Protein AF-0000000072901654 (afdb_homodimer)

Nearest PDB structures (foldseek):
  1efa-assembly2_C  TM=8.747E-01  e=2.377E-20  Escherichia coli
  4rzt-assembly1_A  TM=9.187E-01  e=3.382E-19  Escherichia coli DH1
  1jye-assembly1_A-2  TM=9.133E-01  e=6.382E-18  Escherichia coli
  4o5a-assembly1_A-2  TM=8.718E-01  e=5.700E-18  Bifidobacterium animalis subsp. lactis DSM 10140
  3jy6-assembly2_D  TM=8.641E-01  e=3.375E-15  Levilactobacillus brevis ATCC 367

Foldseek 3Di:
DAALCNLCVQLVHDSVQSLCLVVVHDDDPSSNVSSVVCCVVVVPDHVNLPPPVVQDADLEEEEEEQDPPDLLVVLLQLLQQVQSVVVVHHYHYDYQVQDPVSQLVVLVVVLVVRHQEYEYEHQDDDPSNVVSCVSSVHAYEYECDADPVHQYEHAQLLCQLQVVLLVCVQLPFAFEEEEFEDCSRVSQRPNNVNSVCVNCVVDRHHYDYHYFHLALCRLLVVLLVVVVVPQGLEYEYSAVSSQNSNVVNCVVVVNDFNRRYFYAHEDPGPVLCVDVQRHWYKHDNSSVSSNVNSVVSVCVSVVHDDDSYHYDYIGTDDTRRHHRD/DAALCNLCVQLVHDSVQSLCLVVVHDDDPSSNVSSVVCCVVVVPDHCNLPPCVVQDADLEEEEEEQDPPDLLVVLLQLLQQVQSVVVPHHYHYDYQVQDPVSQLVVLVVVLVVRHQEYEYEHQDDDPSNVVSCVSSVHAYEYECDADPVHQYEHAQLLCQLQVVLLVCVQLPFAFEEEEFEDCSRVSQRPNNPNSVCVNCVVDRHHYDYHYFDLALCRLLVVLLVVVVVPQGLEYEYSAVSSQNSNVVNCVVVVNDFNRRYFYAHEDPGPVLCVDVQRHWYKHDNSSVSSNVNSVQSVCVSVVHDDDSYHYDYIGTDDTRRHHRD

Structure (mmCIF, N/CA/C/O backbone):
data_AF-0000000072901654-model_v1
#
loop_
_entity.id
_entity.type
_entity.pdbx_description
1 polymer 'LacI family transcriptional regulator'
#
loop_
_atom_site.group_PDB
_atom_site.id
_atom_site.type_symbol
_atom_site.label_atom_id
_atom_site.label_alt_id
_atom_site.label_comp_id
_atom_site.label_asym_id
_atom_site.label_entity_id
_atom_site.label_seq_id
_atom_site.pdbx_PDB_ins_code
_atom_site.Cartn_x
_atom_site.Cartn_y
_atom_site.Cartn_z
_atom_site.occupancy
_atom_site.B_iso_or_equiv
_atom_site.auth_seq_id
_atom_site.auth_comp_id
_atom_site.auth_asym_id
_atom_site.auth_atom_id
_atom_site.pdbx_PDB_model_num
ATOM 1 N N . MET A 1 1 ? -23.594 26.906 22.438 1 45.88 1 MET A N 1
ATOM 2 C CA . MET A 1 1 ? -22.172 26.562 22.5 1 45.88 1 MET A CA 1
ATOM 3 C C . MET A 1 1 ? -21.375 27.719 23.094 1 45.88 1 MET A C 1
ATOM 5 O O . MET A 1 1 ? -21.578 28.875 22.734 1 45.88 1 MET A O 1
ATOM 9 N N . LYS A 1 2 ? -20.641 27.578 24.062 1 67.19 2 LYS A N 1
ATOM 10 C CA . LYS A 1 2 ? -20 28.672 24.797 1 67.19 2 LYS A CA 1
ATOM 11 C C . LYS A 1 2 ? -18.859 29.281 23.969 1 67.19 2 LYS A C 1
ATOM 13 O O . LYS A 1 2 ? -18.141 28.562 23.281 1 67.19 2 LYS A O 1
ATOM 18 N N . THR A 1 3 ? -18.938 30.5 23.828 1 69.5 3 THR A N 1
ATOM 19 C CA . THR A 1 3 ? -17.953 31.281 23.094 1 69.5 3 THR A CA 1
ATOM 20 C C . THR A 1 3 ? -16.812 31.719 24 1 69.5 3 THR A C 1
ATOM 22 O O . THR A 1 3 ? -16.844 31.484 25.203 1 69.5 3 THR A O 1
ATOM 25 N N . ILE A 1 4 ? -15.797 32.188 23.312 1 76.5 4 ILE A N 1
ATOM 26 C CA . ILE A 1 4 ? -14.68 32.781 24.047 1 76.5 4 ILE A CA 1
ATOM 27 C C . ILE A 1 4 ? -15.203 33.844 25.016 1 76.5 4 ILE A C 1
ATOM 29 O O . ILE A 1 4 ? -14.703 33.969 26.125 1 76.5 4 ILE A O 1
ATOM 33 N N . ALA A 1 5 ? -16.234 34.5 24.594 1 79.69 5 ALA A N 1
ATOM 34 C CA . ALA A 1 5 ? -16.828 35.562 25.406 1 79.69 5 ALA A CA 1
ATOM 35 C C . ALA A 1 5 ? -17.484 34.969 26.672 1 79.69 5 ALA A C 1
ATOM 37 O O . ALA A 1 5 ? -17.375 35.562 27.75 1 79.69 5 ALA A O 1
ATOM 38 N N . ASP A 1 6 ? -18.031 33.812 26.516 1 81.31 6 ASP A N 1
ATOM 39 C CA . ASP A 1 6 ? -18.672 33.156 27.641 1 81.31 6 ASP A CA 1
ATOM 40 C C . ASP A 1 6 ? -17.625 32.688 28.672 1 81.31 6 ASP A C 1
ATOM 42 O O . ASP A 1 6 ? -17.828 32.844 29.875 1 81.31 6 ASP A O 1
ATOM 46 N N . ILE A 1 7 ? -16.578 32.156 28.141 1 81.94 7 ILE A N 1
ATOM 47 C CA . ILE A 1 7 ? -15.5 31.672 28.984 1 81.94 7 ILE A CA 1
ATOM 48 C C . ILE A 1 7 ? -14.875 32.844 29.734 1 81.94 7 ILE A C 1
ATOM 50 O O . ILE A 1 7 ? -14.555 32.75 30.922 1 81.94 7 ILE A O 1
ATOM 54 N N . ALA A 1 8 ? -14.719 33.875 29.031 1 86 8 ALA A N 1
ATOM 55 C CA . ALA A 1 8 ? -14.156 35.094 29.625 1 86 8 ALA A CA 1
ATOM 56 C C . ALA A 1 8 ? -15.023 35.594 30.781 1 86 8 ALA A C 1
ATOM 58 O O . ALA A 1 8 ? -14.508 35.938 31.844 1 86 8 ALA A O 1
ATOM 59 N N . LYS A 1 9 ? -16.266 35.562 30.547 1 86.69 9 LYS A N 1
ATOM 60 C CA . LYS A 1 9 ? -17.219 36 31.578 1 86.69 9 LYS A CA 1
ATOM 61 C C . LYS A 1 9 ? -17.141 35.094 32.812 1 86.69 9 LYS A C 1
ATOM 63 O O . LYS A 1 9 ? -17.125 35.562 33.938 1 86.69 9 LYS A O 1
ATOM 68 N N . LEU A 1 10 ? -17.109 33.844 32.5 1 85.56 10 LEU A N 1
ATOM 69 C CA . LEU A 1 10 ? -17.078 32.875 33.594 1 85.56 10 LEU A CA 1
ATOM 70 C C . LEU A 1 10 ? -15.766 32.938 34.344 1 85.56 10 LEU A C 1
ATOM 72 O O . LEU A 1 10 ? -15.742 32.75 35.562 1 85.56 10 LEU A O 1
ATOM 76 N N . ALA A 1 11 ? -14.703 33.219 33.688 1 84.75 11 ALA A N 1
ATOM 77 C CA . ALA A 1 11 ? -13.359 33.25 34.25 1 84.75 11 ALA A CA 1
ATOM 78 C C . ALA A 1 11 ? -13.086 34.625 34.875 1 84.75 11 ALA A C 1
ATOM 80 O O . ALA A 1 11 ? -12.133 34.781 35.656 1 84.75 11 ALA A O 1
ATOM 81 N N . GLY A 1 12 ? -13.992 35.625 34.594 1 88.69 12 GLY A N 1
ATOM 82 C CA . GLY A 1 12 ? -13.82 36.969 35.094 1 88.69 12 GLY A CA 1
ATOM 83 C C . GLY A 1 12 ? -12.648 37.719 34.469 1 88.69 12 GLY A C 1
ATOM 84 O O . GLY A 1 12 ? -11.961 38.469 35.156 1 88.69 12 GLY A O 1
ATOM 85 N N . VAL A 1 13 ? -12.328 37.281 33.281 1 86.06 13 VAL A N 1
ATOM 86 C CA . VAL A 1 13 ? -11.227 37.906 32.594 1 86.06 13 VAL A CA 1
ATOM 87 C C . VAL A 1 13 ? -11.719 38.469 31.266 1 86.06 13 VAL A C 1
ATOM 89 O O . VAL A 1 13 ? -12.859 38.219 30.859 1 86.06 13 VAL A O 1
ATOM 92 N N . ALA A 1 14 ? -10.906 39.312 30.594 1 83.44 14 ALA A N 1
ATOM 93 C CA . ALA A 1 14 ? -11.258 39.844 29.281 1 83.44 14 ALA A CA 1
ATOM 94 C C . ALA A 1 14 ? -11.234 38.75 28.234 1 83.44 14 ALA A C 1
ATOM 96 O O . ALA A 1 14 ? -10.516 37.75 28.359 1 83.44 14 ALA A O 1
ATOM 97 N N . LYS A 1 15 ? -11.953 38.906 27.141 1 80.75 15 LYS A N 1
ATOM 98 C CA . LYS A 1 15 ? -11.977 37.969 26 1 80.75 15 LYS A CA 1
ATOM 99 C C . LYS A 1 15 ? -10.57 37.75 25.453 1 80.75 15 LYS A C 1
ATOM 101 O O . LYS A 1 15 ? -10.211 36.656 25.078 1 80.75 15 LYS A O 1
ATOM 106 N N . SER A 1 16 ? -9.82 38.875 25.594 1 79.19 16 SER A N 1
ATOM 107 C CA . SER A 1 16 ? -8.461 38.844 25.062 1 79.19 16 SER A CA 1
ATOM 108 C C . SER A 1 16 ? -7.559 37.938 25.891 1 79.19 16 SER A C 1
ATOM 110 O O . SER A 1 16 ? -6.617 37.344 25.359 1 79.19 16 SER A O 1
ATOM 112 N N . THR A 1 17 ? -7.879 37.844 27.109 1 80.94 17 THR A N 1
ATOM 113 C CA . THR A 1 17 ? -7.09 37 28 1 80.94 17 THR A CA 1
ATOM 114 C C . THR A 1 17 ? -7.355 35.531 27.734 1 80.94 17 THR A C 1
ATOM 116 O O . THR A 1 17 ? -6.422 34.719 27.703 1 80.94 17 THR A O 1
ATOM 119 N N . VAL A 1 18 ? -8.664 35.219 27.438 1 78.75 18 VAL A N 1
ATOM 120 C CA . VAL A 1 18 ? -9.016 33.812 27.109 1 78.75 18 VAL A CA 1
ATOM 121 C C . VAL A 1 18 ? -8.422 33.438 25.75 1 78.75 18 VAL A C 1
ATOM 123 O O . VAL A 1 18 ? -7.883 32.344 25.594 1 78.75 18 VAL A O 1
ATOM 126 N N . SER A 1 19 ? -8.438 34.438 24.906 1 72.5 19 SER A N 1
ATOM 127 C CA . SER A 1 19 ? -7.855 34.219 23.578 1 72.5 19 SER A CA 1
ATOM 128 C C . SER A 1 19 ? -6.352 34 23.672 1 72.5 19 SER A C 1
ATOM 130 O O . SER A 1 19 ? -5.816 33.094 23.016 1 72.5 19 SER A O 1
ATOM 132 N N . ARG A 1 20 ? -5.77 34.75 24.516 1 72.69 20 ARG A N 1
ATOM 133 C CA . ARG A 1 20 ? -4.332 34.594 24.734 1 72.69 20 ARG A CA 1
ATOM 134 C C . ARG A 1 20 ? -3.992 33.25 25.328 1 72.69 20 ARG A C 1
ATOM 136 O O . ARG A 1 20 ? -3.037 32.594 24.906 1 72.69 20 ARG A O 1
ATOM 143 N N . TYR A 1 21 ? -4.805 32.844 26.219 1 74.25 21 TYR A N 1
ATOM 144 C CA . TYR A 1 21 ? -4.621 31.531 26.844 1 74.25 21 TYR A CA 1
ATOM 145 C C . TYR A 1 21 ? -4.789 30.422 25.812 1 74.25 21 TYR A C 1
ATOM 147 O O . TYR A 1 21 ? -3.941 29.531 25.719 1 74.25 21 TYR A O 1
ATOM 155 N N . LEU A 1 22 ? -5.836 30.547 25.047 1 70.81 22 LEU A N 1
ATOM 156 C CA . LEU A 1 22 ? -6.199 29.484 24.109 1 70.81 22 LEU A CA 1
ATOM 157 C C . LEU A 1 22 ? -5.184 29.391 22.984 1 70.81 22 LEU A C 1
ATOM 159 O O . LEU A 1 22 ? -4.977 28.312 22.422 1 70.81 22 LEU A O 1
ATOM 163 N N . ASN A 1 23 ? -4.504 30.547 22.797 1 60.97 23 ASN A N 1
ATOM 164 C CA . ASN A 1 23 ? -3.541 30.609 21.703 1 60.97 23 ASN A CA 1
ATOM 165 C C . ASN A 1 23 ? -2.109 30.453 22.219 1 60.97 23 ASN A C 1
ATOM 167 O O . ASN A 1 23 ? -1.158 30.797 21.5 1 60.97 23 ASN A O 1
ATOM 171 N N . GLY A 1 24 ? -2.1 30.062 23.375 1 62.53 24 GLY A N 1
ATOM 172 C CA . GLY A 1 24 ? -0.814 29.734 23.969 1 62.53 24 GLY A CA 1
ATOM 173 C C . GLY A 1 24 ? -0.042 30.953 24.422 1 62.53 24 GLY A C 1
ATOM 174 O O . GLY A 1 24 ? 1.181 30.906 24.578 1 62.53 24 GLY A O 1
ATOM 175 N N . GLY A 1 25 ? -0.743 32.031 24.5 1 63.62 25 GLY A N 1
ATOM 176 C CA . GLY A 1 25 ? -0.107 33.25 24.984 1 63.62 25 GLY A CA 1
ATOM 177 C C . GLY A 1 25 ? 0.082 33.25 26.484 1 63.62 25 GLY A C 1
ATOM 178 O O . GLY A 1 25 ? -0.316 32.312 27.188 1 63.62 25 GLY A O 1
ATOM 179 N N . SER A 1 26 ? 0.815 34.219 27 1 72.12 26 SER A N 1
ATOM 180 C CA . SER A 1 26 ? 1.144 34.344 28.422 1 72.12 26 SER A CA 1
ATOM 181 C C . SER A 1 26 ? -0.058 34.812 29.219 1 72.12 26 SER A C 1
ATOM 183 O O . SER A 1 26 ? -0.661 35.844 28.906 1 72.12 26 SER A O 1
ATOM 185 N N . VAL A 1 27 ? -0.49 34.031 30.172 1 79.5 27 VAL A N 1
ATOM 186 C CA . VAL A 1 27 ? -1.482 34.406 31.172 1 79.5 27 VAL A CA 1
ATOM 187 C C . VAL A 1 27 ? -0.992 33.969 32.562 1 79.5 27 VAL A C 1
ATOM 189 O O . VAL A 1 27 ? -0.147 33.094 32.688 1 79.5 27 VAL A O 1
ATOM 192 N N . SER A 1 28 ? -1.331 34.75 33.625 1 79.81 28 SER A N 1
ATOM 193 C CA . SER A 1 28 ? -0.908 34.406 34.969 1 79.81 28 SER A CA 1
ATOM 194 C C . SER A 1 28 ? -1.317 32.969 35.344 1 79.81 28 SER A C 1
ATOM 196 O O . SER A 1 28 ? -2.285 32.438 34.781 1 79.81 28 SER A O 1
ATOM 198 N N . LEU A 1 29 ? -0.604 32.344 36.156 1 80.44 29 LEU A N 1
ATOM 199 C CA . LEU A 1 29 ? -0.856 30.969 36.562 1 80.44 29 LEU A CA 1
ATOM 200 C C . LEU A 1 29 ? -2.266 30.828 37.125 1 80.44 29 LEU A C 1
ATOM 202 O O . LEU A 1 29 ? -2.938 29.828 36.906 1 80.44 29 LEU A O 1
ATOM 206 N N . GLN A 1 30 ? -2.727 31.75 37.906 1 82.25 30 GLN A N 1
ATOM 207 C CA . GLN A 1 30 ? -4.055 31.75 38.5 1 82.25 30 GLN A CA 1
ATOM 208 C C . GLN A 1 30 ? -5.145 31.797 37.438 1 82.25 30 GLN A C 1
ATOM 210 O O . GLN A 1 30 ? -6.121 31.047 37.5 1 82.25 30 GLN A O 1
ATOM 215 N N . THR A 1 31 ? -4.91 32.594 36.406 1 83 31 THR A N 1
ATOM 216 C CA . THR A 1 31 ? -5.875 32.75 35.344 1 83 31 THR A CA 1
ATOM 217 C C . THR A 1 31 ? -5.906 31.5 34.438 1 83 31 THR A C 1
ATOM 219 O O . THR A 1 31 ? -6.977 31.047 34.031 1 83 31 THR A O 1
ATOM 222 N N . LYS A 1 32 ? -4.809 30.922 34.219 1 81.94 32 LYS A N 1
ATOM 223 C CA . LYS A 1 32 ? -4.684 29.688 33.438 1 81.94 32 LYS A CA 1
ATOM 224 C C . LYS A 1 32 ? -5.484 28.547 34.031 1 81.94 32 LYS A C 1
ATOM 226 O O . LYS A 1 32 ? -6.266 27.891 33.375 1 81.94 32 LYS A O 1
ATOM 231 N N . LYS A 1 33 ? -5.273 28.391 35.281 1 82 33 LYS A N 1
ATOM 232 C CA . LYS A 1 33 ? -5.969 27.328 36 1 82 33 LYS A CA 1
ATOM 233 C C . LYS A 1 33 ? -7.48 27.531 35.938 1 82 33 LYS A C 1
ATOM 235 O O . LYS A 1 33 ? -8.234 26.562 35.781 1 82 33 LYS A O 1
ATOM 240 N N . LYS A 1 34 ? -7.887 28.734 36.125 1 82.75 34 LYS A N 1
ATOM 241 C CA . LYS A 1 34 ? -9.305 29.062 36.125 1 82.75 34 LYS A CA 1
ATOM 242 C C . LYS A 1 34 ? -9.93 28.781 34.75 1 82.75 34 LYS A C 1
ATOM 244 O O . LYS A 1 34 ? -11.008 28.203 34.656 1 82.75 34 LYS A O 1
ATOM 249 N N . ILE A 1 35 ? -9.195 29.172 33.688 1 81.62 35 ILE A N 1
ATOM 250 C CA . ILE A 1 35 ? -9.695 28.953 32.312 1 81.62 35 ILE A CA 1
ATOM 251 C C . ILE A 1 35 ? -9.727 27.453 32.031 1 81.62 35 ILE A C 1
ATOM 253 O O . ILE A 1 35 ? -10.711 26.953 31.469 1 81.62 35 ILE A O 1
ATOM 257 N N . GLU A 1 36 ? -8.742 26.766 32.438 1 79 36 GLU A N 1
ATOM 258 C CA . GLU A 1 36 ? -8.672 25.328 32.219 1 79 36 GLU A CA 1
ATOM 259 C C . GLU A 1 36 ? -9.828 24.609 32.906 1 79 36 GLU A C 1
ATOM 261 O O . GLU A 1 36 ? -10.438 23.703 32.344 1 79 36 GLU A O 1
ATOM 266 N N . GLN A 1 37 ? -10.062 24.953 34.125 1 80.19 37 GLN A N 1
ATOM 267 C CA . GLN A 1 37 ? -11.156 24.375 34.875 1 80.19 37 GLN A CA 1
ATOM 268 C C . GLN A 1 37 ? -12.5 24.625 34.219 1 80.19 37 GLN A C 1
ATOM 270 O O . GLN A 1 37 ? -13.328 23.719 34.125 1 80.19 37 GLN A O 1
ATOM 275 N N . ILE A 1 38 ? -12.695 25.812 33.688 1 79.94 38 ILE A N 1
ATOM 276 C CA . ILE A 1 38 ? -13.953 26.172 33.062 1 79.94 38 ILE A CA 1
ATOM 277 C C . ILE A 1 38 ? -14.094 25.438 31.734 1 79.94 38 ILE A C 1
ATOM 279 O O . ILE A 1 38 ? -15.172 24.938 31.406 1 79.94 38 ILE A O 1
ATOM 283 N N . ILE A 1 39 ? -12.969 25.328 31.062 1 75 39 ILE A N 1
ATOM 284 C CA . ILE A 1 39 ? -12.969 24.625 29.781 1 75 39 ILE A CA 1
ATOM 285 C C . ILE A 1 39 ? -13.328 23.156 30 1 75 39 ILE A C 1
ATOM 287 O O . ILE A 1 39 ? -14.148 22.594 29.266 1 75 39 ILE A O 1
ATOM 291 N N . GLN A 1 40 ? -12.844 22.625 30.984 1 71.06 40 GLN A N 1
ATOM 292 C CA . GLN A 1 40 ? -13.117 21.234 31.344 1 71.06 40 GLN A CA 1
ATOM 293 C C . GLN A 1 40 ? -14.562 21.062 31.812 1 71.06 40 GLN A C 1
ATOM 295 O O . GLN A 1 40 ? -15.242 20.109 31.406 1 71.06 40 GLN A O 1
ATOM 300 N N . GLU A 1 41 ? -14.969 21.938 32.688 1 73.38 41 GLU A N 1
ATOM 301 C CA . GLU A 1 41 ? -16.297 21.859 33.312 1 73.38 41 GLU A CA 1
ATOM 302 C C . GLU A 1 41 ? -17.391 22.109 32.281 1 73.38 41 GLU A C 1
ATOM 304 O O . GLU A 1 41 ? -18.469 21.5 32.344 1 73.38 41 GLU A O 1
ATOM 309 N N . GLN A 1 42 ? -16.984 23.016 31.375 1 68.06 42 GLN A N 1
ATOM 310 C CA . GLN A 1 42 ? -18 23.406 30.391 1 68.06 42 GLN A CA 1
ATOM 311 C C . GLN A 1 42 ? -17.844 22.625 29.094 1 68.06 42 GLN A C 1
ATOM 313 O O . GLN A 1 42 ? -18.609 22.812 28.156 1 68.06 42 GLN A O 1
ATOM 318 N N . ASN A 1 43 ? -16.875 21.75 29.141 1 58.47 43 ASN A N 1
ATOM 319 C CA . ASN A 1 43 ? -16.547 21.016 27.922 1 58.47 43 ASN A CA 1
ATOM 320 C C . ASN A 1 43 ? -16.375 21.953 26.734 1 58.47 43 ASN A C 1
ATOM 322 O O . ASN A 1 43 ? -16.922 21.688 25.656 1 58.47 43 ASN A O 1
ATOM 326 N N . TYR A 1 44 ? -15.891 23.094 27.172 1 55.72 44 TYR A N 1
ATOM 327 C CA . TYR A 1 44 ? -15.656 24.109 26.156 1 55.72 44 TYR A CA 1
ATOM 328 C C . TYR A 1 44 ? -14.477 23.703 25.266 1 55.72 44 TYR A C 1
ATOM 330 O O . TYR A 1 44 ? -13.398 23.391 25.766 1 55.72 44 TYR A O 1
ATOM 338 N N . ILE A 1 45 ? -14.734 23.5 24.188 1 49.34 45 ILE A N 1
ATOM 339 C CA . ILE A 1 45 ? -13.672 23.359 23.188 1 49.34 45 ILE A CA 1
ATOM 340 C C . ILE A 1 45 ? -13.375 24.734 22.562 1 49.34 45 ILE A C 1
ATOM 342 O O . ILE A 1 45 ? -14.25 25.344 21.953 1 49.34 45 ILE A O 1
ATOM 346 N N . PRO A 1 46 ? -12.438 25.453 23.125 1 45.31 46 PRO A N 1
ATOM 347 C CA . PRO A 1 46 ? -12.164 26.766 22.562 1 45.31 46 PRO A CA 1
ATOM 348 C C . PRO A 1 46 ? -12.367 26.812 21.047 1 45.31 46 PRO A C 1
ATOM 350 O O . PRO A 1 46 ? -11.977 25.875 20.344 1 45.31 46 PRO A O 1
ATOM 353 N N . ASN A 1 47 ? -13.508 27.438 20.719 1 38.78 47 ASN A N 1
ATOM 354 C CA . ASN A 1 47 ? -13.641 27.719 19.297 1 38.78 47 ASN A CA 1
ATOM 355 C C . ASN A 1 47 ? -12.469 28.547 18.766 1 38.78 47 ASN A C 1
ATOM 357 O O . ASN A 1 47 ? -12.586 29.766 18.609 1 38.78 47 ASN A O 1
ATOM 361 N N . THR A 1 48 ? -11.5 28.75 19.531 1 36.62 48 THR A N 1
ATOM 362 C CA . THR A 1 48 ? -10.391 29.453 18.906 1 36.62 48 THR A CA 1
ATOM 363 C C . THR A 1 48 ? -10.344 29.156 17.406 1 36.62 48 THR A C 1
ATOM 365 O O . THR A 1 48 ? -9.617 29.812 16.656 1 36.62 48 THR A O 1
ATOM 368 N N . PHE A 1 49 ? -10.984 28.109 17.031 1 34.22 49 PHE A N 1
ATOM 369 C CA . PHE A 1 49 ? -11.086 27.703 15.633 1 34.22 49 PHE A CA 1
ATOM 370 C C . PHE A 1 49 ? -11.992 28.641 14.852 1 34.22 49 PHE A C 1
ATOM 372 O O . PHE A 1 49 ? -11.797 28.844 13.656 1 34.22 49 PHE A O 1
ATOM 379 N N . ALA A 1 50 ? -12.953 29.375 15.422 1 34.97 50 ALA A N 1
ATOM 380 C CA . ALA A 1 50 ? -13.906 30.25 14.734 1 34.97 50 ALA A CA 1
ATOM 381 C C . ALA A 1 50 ? -13.242 31.547 14.289 1 34.97 50 ALA A C 1
ATOM 383 O O . ALA A 1 50 ? -13.539 32.062 13.211 1 34.97 50 ALA A O 1
ATOM 384 N N . GLN A 1 51 ? -12.758 32.344 15.109 1 34.69 51 GLN A N 1
ATOM 385 C CA . GLN A 1 51 ? -12.328 33.688 14.703 1 34.69 51 GLN A CA 1
ATOM 386 C C . GLN A 1 51 ? -11.195 33.594 13.688 1 34.69 51 GLN A C 1
ATOM 388 O O . GLN A 1 51 ? -11.164 34.375 12.734 1 34.69 51 GLN A O 1
ATOM 393 N N . SER A 1 52 ? -10.109 33.062 14.062 1 34.88 52 SER A N 1
ATOM 394 C CA . SER A 1 52 ? -8.969 32.969 13.156 1 34.88 52 SER A CA 1
ATOM 395 C C . SER A 1 52 ? -9.234 31.953 12.039 1 34.88 52 SER A C 1
ATOM 397 O O . SER A 1 52 ? -8.398 31.781 11.148 1 34.88 52 SER A O 1
ATOM 399 N N . LEU A 1 53 ? -10.297 31.281 12.141 1 35.88 53 LEU A N 1
ATOM 400 C CA . LEU A 1 53 ? -10.664 30.281 11.141 1 35.88 53 LEU A CA 1
ATOM 401 C C . LEU A 1 53 ? -11.133 30.953 9.859 1 35.88 53 LEU A C 1
ATOM 403 O O . LEU A 1 53 ? -11.617 30.297 8.938 1 35.88 53 LEU A O 1
ATOM 407 N N . LYS A 1 54 ? -11.609 32.094 10.133 1 40.53 54 LYS A N 1
ATOM 408 C CA . LYS A 1 54 ? -11.781 32.594 8.773 1 40.53 54 LYS A CA 1
ATOM 409 C C . LYS A 1 54 ? -10.594 32.219 7.891 1 40.53 54 LYS A C 1
ATOM 411 O O . LYS A 1 54 ? -9.602 32.938 7.836 1 40.53 54 LYS A O 1
ATOM 416 N N . ALA A 1 55 ? -10.133 31.109 8.07 1 45.09 55 ALA A N 1
ATOM 417 C CA . ALA A 1 55 ? -9.016 30.281 7.633 1 45.09 55 ALA A CA 1
ATOM 418 C C . ALA A 1 55 ? -8.727 30.484 6.152 1 45.09 55 ALA A C 1
ATOM 420 O O . ALA A 1 55 ? -9.602 30.312 5.305 1 45.09 55 ALA A O 1
ATOM 421 N N . LYS A 1 56 ? -7.949 31.359 5.918 1 51.03 56 LYS A N 1
ATOM 422 C CA . LYS A 1 56 ? -7.406 31.438 4.562 1 51.03 56 LYS A CA 1
ATOM 423 C C . LYS A 1 56 ? -7.301 30.047 3.934 1 51.03 56 LYS A C 1
ATOM 425 O O . LYS A 1 56 ? -6.785 29.109 4.555 1 51.03 56 LYS A O 1
ATOM 430 N N . LYS A 1 57 ? -8.188 29.766 3.061 1 66.44 57 LYS A N 1
ATOM 431 C CA . LYS A 1 57 ? -8.18 28.547 2.262 1 66.44 57 LYS A CA 1
ATOM 432 C C . LYS A 1 57 ? -6.758 28.156 1.879 1 66.44 57 LYS A C 1
ATOM 434 O O . LYS A 1 57 ? -6.035 28.938 1.263 1 66.44 57 LYS A O 1
ATOM 439 N N . THR A 1 58 ? -6.289 27.203 2.756 1 83.38 58 THR A N 1
ATOM 440 C CA . THR A 1 58 ? -5 26.641 2.361 1 83.38 58 THR A CA 1
ATOM 441 C C . THR A 1 58 ? -5.152 25.703 1.166 1 83.38 58 THR A C 1
ATOM 443 O O . THR A 1 58 ? -6.273 25.328 0.802 1 83.38 58 THR A O 1
ATOM 446 N N . ASN A 1 59 ? -4.098 25.516 0.549 1 90.25 59 ASN A N 1
ATOM 447 C CA . ASN A 1 59 ? -4.105 24.562 -0.56 1 90.25 59 ASN A CA 1
ATOM 448 C C . ASN A 1 59 ? -3.82 23.141 -0.084 1 90.25 59 ASN A C 1
ATOM 450 O O . ASN A 1 59 ? -3.092 22.391 -0.743 1 90.25 59 ASN A O 1
ATOM 454 N N . MET A 1 60 ? -4.371 22.812 1.129 1 91.25 60 MET A N 1
ATOM 455 C CA . MET A 1 60 ? -4.148 21.5 1.709 1 91.25 60 MET A CA 1
ATOM 456 C C . MET A 1 60 ? -5.453 20.719 1.805 1 91.25 60 MET A C 1
ATOM 458 O O . MET A 1 60 ? -6.477 21.266 2.221 1 91.25 60 MET A O 1
ATOM 462 N N . ILE A 1 61 ? -5.395 19.531 1.368 1 96.69 61 ILE A N 1
ATOM 463 C CA . ILE A 1 61 ? -6.5 18.594 1.514 1 96.69 61 ILE A CA 1
ATOM 464 C C . ILE A 1 61 ? -6.07 17.422 2.393 1 96.69 61 ILE A C 1
ATOM 466 O O . ILE A 1 61 ? -4.977 16.875 2.223 1 96.69 61 ILE A O 1
ATOM 470 N N . GLY A 1 62 ? -6.891 17.078 3.4 1 96.69 62 GLY A N 1
ATOM 471 C CA . GLY A 1 62 ? -6.605 15.945 4.262 1 96.69 62 GLY A CA 1
ATOM 472 C C . GLY A 1 62 ? -7.359 14.695 3.869 1 96.69 62 GLY A C 1
ATOM 473 O O . GLY A 1 62 ? -8.555 14.75 3.57 1 96.69 62 GLY A O 1
ATOM 474 N N . ALA A 1 63 ? -6.633 13.617 3.814 1 98.06 63 ALA A N 1
ATOM 475 C CA . ALA A 1 63 ? -7.262 12.312 3.629 1 98.06 63 ALA A CA 1
ATOM 476 C C . ALA A 1 63 ? -7.141 11.453 4.887 1 98.06 63 ALA A C 1
ATOM 478 O O . ALA A 1 63 ? -6.051 11.312 5.445 1 98.06 63 ALA A O 1
ATOM 479 N N . ILE A 1 64 ? -8.266 10.922 5.363 1 97.38 64 ILE A N 1
ATOM 480 C CA . ILE A 1 64 ? -8.312 9.984 6.48 1 97.38 64 ILE A CA 1
ATOM 481 C C . ILE A 1 64 ? -8.555 8.57 5.957 1 97.38 64 ILE A C 1
ATOM 483 O O . ILE A 1 64 ? -9.594 8.297 5.352 1 97.38 64 ILE A O 1
ATOM 487 N N . VAL A 1 65 ? -7.57 7.734 6.203 1 96.25 65 VAL A N 1
ATOM 488 C CA . VAL A 1 65 ? -7.656 6.41 5.602 1 96.25 65 VAL A CA 1
ATOM 489 C C . VAL A 1 65 ? -7.648 5.344 6.695 1 96.25 65 VAL A C 1
ATOM 491 O O . VAL A 1 65 ? -7.047 5.539 7.754 1 96.25 65 VAL A O 1
ATOM 494 N N . PRO A 1 66 ? -8.32 4.18 6.426 1 91.19 66 PRO A N 1
ATOM 495 C CA . PRO A 1 66 ? -8.43 3.146 7.457 1 91.19 66 PRO A CA 1
ATOM 496 C C . PRO A 1 66 ? -7.168 2.303 7.59 1 91.19 66 PRO A C 1
ATOM 498 O O . PRO A 1 66 ? -6.922 1.715 8.648 1 91.19 66 PRO A O 1
ATOM 501 N N . ARG A 1 67 ? -6.461 2.137 6.449 1 87.81 67 ARG A N 1
ATOM 502 C CA . ARG A 1 67 ? -5.273 1.289 6.434 1 87.81 67 ARG A CA 1
ATOM 503 C C . ARG A 1 67 ? -4.289 1.747 5.359 1 87.81 67 ARG A C 1
ATOM 505 O O . ARG A 1 67 ? -4.695 2.131 4.262 1 87.81 67 ARG A O 1
ATOM 512 N N . LEU A 1 68 ? -3.021 1.655 5.727 1 87.69 68 LEU A N 1
ATOM 513 C CA . LEU A 1 68 ? -1.987 2.062 4.781 1 87.69 68 LEU A CA 1
ATOM 514 C C . LEU A 1 68 ? -1.55 0.888 3.914 1 87.69 68 LEU A C 1
ATOM 516 O O . LEU A 1 68 ? -0.904 1.08 2.883 1 87.69 68 LEU A O 1
ATOM 520 N N . ASP A 1 69 ? -1.912 -0.32 4.273 1 85.12 69 ASP A N 1
ATOM 521 C CA . ASP A 1 69 ? -1.484 -1.507 3.539 1 85.12 69 ASP A CA 1
ATOM 522 C C . ASP A 1 69 ? -2.617 -2.057 2.678 1 85.12 69 ASP A C 1
ATOM 524 O O . ASP A 1 69 ? -2.646 -3.25 2.367 1 85.12 69 ASP A O 1
ATOM 528 N N . SER A 1 70 ? -3.527 -1.247 2.311 1 89.31 70 SER A N 1
ATOM 529 C CA . SER A 1 70 ? -4.656 -1.606 1.459 1 89.31 70 SER A CA 1
ATOM 530 C C . SER A 1 70 ? -4.422 -1.163 0.018 1 89.31 70 SER A C 1
ATOM 532 O O . SER A 1 70 ? -4.07 -0.009 -0.233 1 89.31 70 SER A O 1
ATOM 534 N N . TYR A 1 71 ? -4.555 -2.098 -0.871 1 90.19 71 TYR A N 1
ATOM 535 C CA . TYR A 1 71 ? -4.445 -1.776 -2.289 1 90.19 71 TYR A CA 1
ATOM 536 C C . TYR A 1 71 ? -5.449 -0.699 -2.686 1 90.19 71 TYR A C 1
ATOM 538 O O . TYR A 1 71 ? -5.094 0.264 -3.371 1 90.19 71 TYR A O 1
ATOM 546 N N . ALA A 1 72 ? -6.711 -0.9 -2.305 1 93.5 72 ALA A N 1
ATOM 547 C CA . ALA A 1 72 ? -7.77 0.055 -2.615 1 93.5 72 ALA A CA 1
ATOM 548 C C . ALA A 1 72 ? -7.41 1.453 -2.121 1 93.5 72 ALA A C 1
ATOM 550 O O . ALA A 1 72 ? -7.562 2.436 -2.852 1 93.5 72 ALA A O 1
ATOM 551 N N . THR A 1 73 ? -6.91 1.531 -0.931 1 94.31 73 THR A N 1
ATOM 552 C CA . THR A 1 73 ? -6.543 2.812 -0.338 1 94.31 73 THR A CA 1
ATOM 553 C C . THR A 1 73 ? -5.352 3.426 -1.071 1 94.31 73 THR A C 1
ATOM 555 O O . THR A 1 73 ? -5.371 4.609 -1.417 1 94.31 73 THR A O 1
ATOM 558 N N . SER A 1 74 ? -4.383 2.615 -1.312 1 93.38 74 SER A N 1
ATOM 559 C CA . SER A 1 74 ? -3.174 3.109 -1.967 1 93.38 74 SER A CA 1
ATOM 560 C C . SER A 1 74 ? -3.486 3.666 -3.352 1 93.38 74 SER A C 1
ATOM 562 O O . SER A 1 74 ? -2.992 4.734 -3.723 1 93.38 74 SER A O 1
ATOM 564 N N . GLN A 1 75 ? -4.262 2.967 -4.121 1 94.5 75 GLN A N 1
ATOM 565 C CA . GLN A 1 75 ? -4.629 3.416 -5.461 1 94.5 75 GLN A CA 1
ATOM 566 C C . GLN A 1 75 ? -5.484 4.676 -5.406 1 94.5 75 GLN A C 1
ATOM 568 O O . GLN A 1 75 ? -5.301 5.594 -6.211 1 94.5 75 GLN A O 1
ATOM 573 N N . THR A 1 76 ? -6.402 4.711 -4.465 1 97.25 76 THR A N 1
ATOM 574 C CA . THR A 1 76 ? -7.242 5.891 -4.289 1 97.25 76 THR A CA 1
ATOM 575 C C . THR A 1 76 ? -6.398 7.105 -3.924 1 97.25 76 THR A C 1
ATOM 577 O O . THR A 1 76 ? -6.559 8.18 -4.512 1 97.25 76 THR A O 1
ATOM 580 N N . LEU A 1 77 ? -5.477 6.895 -3.006 1 96.69 77 LEU A N 1
ATOM 581 C CA . LEU A 1 77 ? -4.59 7.977 -2.59 1 96.69 77 LEU A CA 1
ATOM 582 C C . LEU A 1 77 ? -3.717 8.438 -3.752 1 96.69 77 LEU A C 1
ATOM 584 O O . LEU A 1 77 ? -3.453 9.633 -3.895 1 96.69 77 LEU A O 1
ATOM 588 N N . THR A 1 78 ? -3.279 7.5 -4.504 1 94.12 78 THR A N 1
ATOM 589 C CA . THR A 1 78 ? -2.469 7.836 -5.668 1 94.12 78 THR A CA 1
ATOM 590 C C . THR A 1 78 ? -3.252 8.719 -6.637 1 94.12 78 THR A C 1
ATOM 592 O O . THR A 1 78 ? -2.732 9.727 -7.125 1 94.12 78 THR A O 1
ATOM 595 N N . GLY A 1 79 ? -4.441 8.352 -6.906 1 96.75 79 GLY A N 1
ATOM 596 C CA . GLY A 1 79 ? -5.297 9.172 -7.754 1 96.75 79 GLY A CA 1
ATOM 597 C C . GLY A 1 79 ? -5.555 10.547 -7.184 1 96.75 79 GLY A C 1
ATOM 598 O O . GLY A 1 79 ? -5.539 11.539 -7.914 1 96.75 79 GLY A O 1
ATOM 599 N N . MET A 1 80 ? -5.797 10.602 -5.844 1 97.75 80 MET A N 1
ATOM 600 C CA . MET A 1 80 ? -5.996 11.875 -5.16 1 97.75 80 MET A CA 1
ATOM 601 C C . MET A 1 80 ? -4.789 12.789 -5.352 1 97.75 80 MET A C 1
ATOM 603 O O . MET A 1 80 ? -4.941 13.953 -5.73 1 97.75 80 MET A O 1
ATOM 607 N N . ASP A 1 81 ? -3.703 12.211 -5.07 1 95.31 81 ASP A N 1
ATOM 608 C CA . ASP A 1 81 ? -2.467 12.992 -5.113 1 95.31 81 ASP A CA 1
ATOM 609 C C . ASP A 1 81 ? -2.207 13.531 -6.52 1 95.31 81 ASP A C 1
ATOM 611 O O . ASP A 1 81 ? -1.827 14.688 -6.684 1 95.31 81 ASP A O 1
ATOM 615 N N . LYS A 1 82 ? -2.377 12.703 -7.504 1 93.5 82 LYS A N 1
ATOM 616 C CA . LYS A 1 82 ? -2.186 13.109 -8.898 1 93.5 82 LYS A CA 1
ATOM 617 C C . LYS A 1 82 ? -3.066 14.305 -9.25 1 93.5 82 LYS A C 1
ATOM 619 O O . LYS A 1 82 ? -2.58 15.305 -9.781 1 93.5 82 LYS A O 1
ATOM 624 N N . GLU A 1 83 ? -4.301 14.219 -8.922 1 96.69 83 GLU A N 1
ATOM 625 C CA . GLU A 1 83 ? -5.254 15.273 -9.266 1 96.69 83 GLU A CA 1
ATOM 626 C C . GLU A 1 83 ? -4.988 16.531 -8.453 1 96.69 83 GLU A C 1
ATOM 628 O O . GLU A 1 83 ? -5.043 17.641 -8.992 1 96.69 83 GLU A O 1
ATOM 633 N N . LEU A 1 84 ? -4.703 16.406 -7.18 1 95.75 84 LEU A N 1
ATOM 634 C CA . LEU A 1 84 ? -4.461 17.562 -6.312 1 95.75 84 LEU A CA 1
ATOM 635 C C . LEU A 1 84 ? -3.213 18.328 -6.758 1 95.75 84 LEU A C 1
ATOM 637 O O . LEU A 1 84 ? -3.184 19.547 -6.715 1 95.75 84 LEU A O 1
ATOM 641 N N . ARG A 1 85 ? -2.318 17.625 -7.203 1 90 85 ARG A N 1
ATOM 642 C CA . ARG A 1 85 ? -1.089 18.25 -7.68 1 90 85 ARG A CA 1
ATOM 643 C C . ARG A 1 85 ? -1.357 19.141 -8.891 1 90 85 ARG A C 1
ATOM 645 O O . ARG A 1 85 ? -0.848 20.25 -8.977 1 90 85 ARG A O 1
ATOM 652 N N . VAL A 1 86 ? -2.084 18.609 -9.758 1 92.12 86 VAL A N 1
ATOM 653 C CA . VAL A 1 86 ? -2.42 19.359 -10.969 1 92.12 86 VAL A CA 1
ATOM 654 C C . VAL A 1 86 ? -3.137 20.656 -10.609 1 92.12 86 VAL A C 1
ATOM 656 O O . VAL A 1 86 ? -2.967 21.672 -11.281 1 92.12 86 VAL A O 1
ATOM 659 N N . GLN A 1 87 ? -3.812 20.672 -9.5 1 92.56 87 GLN A N 1
ATOM 660 C CA . GLN A 1 87 ? -4.605 21.812 -9.078 1 92.56 87 GLN A CA 1
ATOM 661 C C . GLN A 1 87 ? -3.867 22.641 -8.031 1 92.56 87 GLN A C 1
ATOM 663 O O . GLN A 1 87 ? -4.453 23.531 -7.402 1 92.56 87 GLN A O 1
ATOM 668 N N . ASN A 1 88 ? -2.613 22.266 -7.789 1 90.12 88 ASN A N 1
ATOM 669 C CA . ASN A 1 88 ? -1.725 22.969 -6.879 1 90.12 88 ASN A CA 1
ATOM 670 C C . ASN A 1 88 ? -2.195 22.859 -5.43 1 90.12 88 ASN A C 1
ATOM 672 O O . ASN A 1 88 ? -2.188 23.844 -4.688 1 90.12 88 ASN A O 1
ATOM 676 N N . TYR A 1 89 ? -2.791 21.719 -5.086 1 92 89 TYR A N 1
ATOM 677 C CA . TYR A 1 89 ? -3.098 21.359 -3.705 1 92 89 TYR A CA 1
ATOM 678 C C . TYR A 1 89 ? -2.113 20.312 -3.188 1 92 89 TYR A C 1
ATOM 680 O O . TYR A 1 89 ? -1.539 19.562 -3.967 1 92 89 TYR A O 1
ATOM 688 N N . HIS A 1 90 ? -1.959 20.297 -1.87 1 89.25 90 HIS A N 1
ATOM 689 C CA . HIS A 1 90 ? -1.14 19.281 -1.197 1 89.25 90 HIS A CA 1
ATOM 690 C C . HIS A 1 90 ? -2.004 18.297 -0.427 1 89.25 90 HIS A C 1
ATOM 692 O O . HIS A 1 90 ? -2.982 18.688 0.216 1 89.25 90 HIS A O 1
ATOM 698 N N . LEU A 1 91 ? -1.59 17.109 -0.531 1 94.88 91 LEU A N 1
ATOM 699 C CA . LEU A 1 91 ? -2.326 16.047 0.163 1 94.88 91 LEU A CA 1
ATOM 700 C C . LEU A 1 91 ? -1.635 15.672 1.469 1 94.88 91 LEU A C 1
ATOM 702 O O . LEU A 1 91 ? -0.443 15.359 1.477 1 94.88 91 LEU A O 1
ATOM 706 N N . LEU A 1 92 ? -2.4 15.734 2.555 1 93.06 92 LEU A N 1
ATOM 707 C CA . LEU A 1 92 ? -1.981 15.211 3.85 1 93.06 92 LEU A CA 1
ATOM 708 C C . LEU A 1 92 ? -2.773 13.961 4.211 1 93.06 92 LEU A C 1
ATOM 710 O O . LEU A 1 92 ? -3.992 13.914 4.023 1 93.06 92 LEU A O 1
ATOM 714 N N . ILE A 1 93 ? -2.025 12.969 4.695 1 95.88 93 ILE A N 1
ATOM 715 C CA . ILE A 1 93 ? -2.686 11.695 4.945 1 95.88 93 ILE A CA 1
ATOM 716 C C . ILE A 1 93 ? -2.584 11.336 6.426 1 95.88 93 ILE A C 1
ATOM 718 O O . ILE A 1 93 ? -1.526 11.508 7.039 1 95.88 93 ILE A O 1
ATOM 722 N N . SER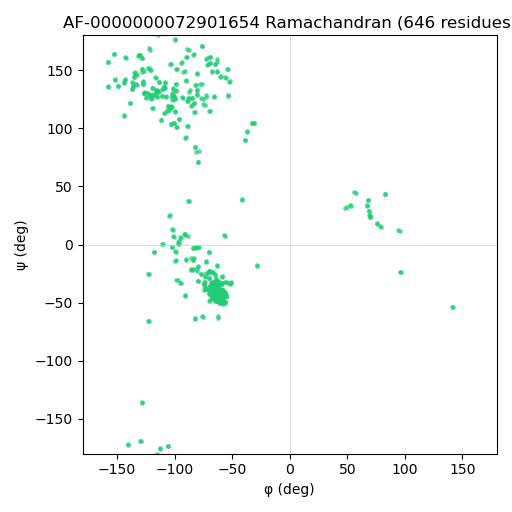 A 1 94 ? -3.699 10.898 6.992 1 93.44 94 SER A N 1
ATOM 723 C CA . SER A 1 94 ? -3.756 10.344 8.344 1 93.44 94 SER A CA 1
ATOM 724 C C . SER A 1 94 ? -4.328 8.93 8.336 1 93.44 94 SER A C 1
ATOM 726 O O . SER A 1 94 ? -5.375 8.68 7.734 1 93.44 94 SER A O 1
ATOM 728 N N . ASN A 1 95 ? -3.641 8.055 8.969 1 93.19 95 ASN A N 1
ATOM 729 C CA . ASN A 1 95 ? -4.078 6.664 9.086 1 93.19 95 ASN A CA 1
ATOM 730 C C . ASN A 1 95 ? -4.758 6.402 10.422 1 93.19 95 ASN A C 1
ATOM 732 O O . ASN A 1 95 ? -4.25 6.805 11.469 1 93.19 95 ASN A O 1
ATOM 736 N N . THR A 1 96 ? -5.867 5.625 10.375 1 90.75 96 THR A N 1
ATOM 737 C CA . THR A 1 96 ? -6.637 5.5 11.602 1 90.75 96 THR A CA 1
ATOM 738 C C . THR A 1 96 ? -6.676 4.047 12.07 1 90.75 96 THR A C 1
ATOM 740 O O . THR A 1 96 ? -7.164 3.758 13.164 1 90.75 96 THR A O 1
ATOM 743 N N . ASN A 1 97 ? -6.133 3.139 11.234 1 83 97 ASN A N 1
ATOM 744 C CA . ASN A 1 97 ? -6.117 1.714 11.547 1 83 97 ASN A CA 1
ATOM 745 C C . ASN A 1 97 ? -7.508 1.198 11.898 1 83 97 ASN A C 1
ATOM 747 O O . ASN A 1 97 ? -7.676 0.469 12.875 1 83 97 ASN A O 1
ATOM 751 N N . GLN A 1 98 ? -8.484 1.771 11.258 1 80.94 98 GLN A N 1
ATOM 752 C CA . GLN A 1 98 ? -9.875 1.334 11.336 1 80.94 98 GLN A CA 1
ATOM 753 C C . GLN A 1 98 ? -10.461 1.622 12.719 1 80.94 98 GLN A C 1
ATOM 755 O O . GLN A 1 98 ? -11.398 0.951 13.148 1 80.94 98 GLN A O 1
ATOM 760 N N . GLU A 1 99 ? -9.883 2.578 13.398 1 87 99 GLU A N 1
ATOM 761 C CA . GLU A 1 99 ? -10.414 2.98 14.703 1 87 99 GLU A CA 1
ATOM 762 C C . GLU A 1 99 ? -11.227 4.262 14.594 1 87 99 GLU A C 1
ATOM 764 O O . GLU A 1 99 ? -10.695 5.316 14.242 1 87 99 GLU A O 1
ATOM 769 N N . GLN A 1 100 ? -12.414 4.172 15.031 1 89.94 100 GLN A N 1
ATOM 770 C CA . GLN A 1 100 ? -13.352 5.285 14.906 1 89.94 100 GLN A CA 1
ATOM 771 C C . GLN A 1 100 ? -12.852 6.508 15.672 1 89.94 100 GLN A C 1
ATOM 773 O O . GLN A 1 100 ? -12.938 7.633 15.172 1 89.94 100 GLN A O 1
ATOM 778 N N . GLN A 1 101 ? -12.398 6.254 16.859 1 90.62 101 GLN A N 1
ATOM 779 C CA . GLN A 1 101 ? -11.922 7.367 17.672 1 90.62 101 GLN A CA 1
ATOM 780 C C . GLN A 1 101 ? -10.781 8.109 16.969 1 90.62 101 GLN A C 1
ATOM 782 O O . GLN A 1 101 ? -10.695 9.336 17.047 1 90.62 101 GLN A O 1
ATOM 787 N N . ARG A 1 102 ? -10.023 7.418 16.266 1 90.12 102 ARG A N 1
ATOM 788 C CA . ARG A 1 102 ? -8.906 8.031 15.555 1 90.12 102 ARG A CA 1
ATOM 789 C C . ARG A 1 102 ? -9.398 8.82 14.344 1 90.12 102 ARG A C 1
ATOM 791 O O . ARG A 1 102 ? -8.812 9.836 13.977 1 90.12 102 ARG A O 1
ATOM 798 N N . GLU A 1 103 ? -10.391 8.305 13.781 1 94.88 103 GLU A N 1
ATOM 799 C CA . GLU A 1 103 ? -10.992 9.055 12.68 1 94.88 103 GLU A CA 1
ATOM 800 C C . GLU A 1 103 ? -11.492 10.414 13.148 1 94.88 103 GLU A C 1
ATOM 802 O O . GLU A 1 103 ? -11.258 11.43 12.492 1 94.88 103 GLU A O 1
ATOM 807 N N . ILE A 1 104 ? -12.117 10.406 14.305 1 93.94 104 ILE A N 1
ATOM 808 C CA . ILE A 1 104 ? -12.648 11.641 14.875 1 93.94 104 ILE A CA 1
ATOM 809 C C . ILE A 1 104 ? -11.5 12.586 15.234 1 93.94 104 ILE A C 1
ATOM 811 O O . ILE A 1 104 ? -11.547 13.773 14.922 1 93.94 104 ILE A O 1
ATOM 815 N N . GLU A 1 105 ? -10.5 12.016 15.836 1 89 105 GLU A N 1
ATOM 816 C CA . GLU A 1 105 ? -9.328 12.812 16.188 1 89 105 GLU A CA 1
ATOM 817 C C . GLU A 1 105 ? -8.672 13.422 14.953 1 89 105 GLU A C 1
ATOM 819 O O . GLU A 1 105 ? -8.25 14.578 14.977 1 89 105 GLU A O 1
ATOM 824 N N . ALA A 1 106 ? -8.594 12.648 13.906 1 92.62 106 ALA A N 1
ATOM 825 C CA . ALA A 1 106 ? -7.98 13.117 12.664 1 92.62 106 ALA A CA 1
ATOM 826 C C . ALA A 1 106 ? -8.758 14.289 12.078 1 92.62 106 ALA A C 1
ATOM 828 O O . ALA A 1 106 ? -8.172 15.219 11.516 1 92.62 106 ALA A O 1
ATOM 829 N N . ILE A 1 107 ? -10.07 14.258 12.219 1 94.88 107 ILE A N 1
ATOM 830 C CA . ILE A 1 107 ? -10.914 15.344 11.742 1 94.88 107 ILE A CA 1
ATOM 831 C C . ILE A 1 107 ? -10.539 16.641 12.453 1 94.88 107 ILE A C 1
ATOM 833 O O . ILE A 1 107 ? -10.297 17.672 11.812 1 94.88 107 ILE A O 1
ATOM 837 N N . TYR A 1 108 ? -10.422 16.547 13.711 1 89.38 108 TYR A N 1
ATOM 838 C CA . TYR A 1 108 ? -10.078 17.719 14.492 1 89.38 108 TYR A CA 1
ATOM 839 C C . TYR A 1 108 ? -8.648 18.172 14.219 1 89.38 108 TYR A C 1
ATOM 841 O O . TYR A 1 108 ? -8.367 19.375 14.156 1 89.38 108 TYR A O 1
ATOM 849 N N . ASP A 1 109 ? -7.777 17.188 14.078 1 85.12 109 ASP A N 1
ATOM 850 C CA . ASP A 1 109 ? -6.387 17.5 13.781 1 85.12 109 ASP A CA 1
ATOM 851 C C . ASP A 1 109 ? -6.262 18.25 12.461 1 85.12 109 ASP A C 1
ATOM 853 O O . ASP A 1 109 ? -5.523 19.234 12.359 1 85.12 109 ASP A O 1
ATOM 857 N N . PHE A 1 110 ? -6.949 17.797 11.445 1 91.25 110 PHE A N 1
ATOM 858 C CA . PHE A 1 110 ? -6.895 18.438 10.141 1 91.25 110 PHE A CA 1
ATOM 859 C C . PHE A 1 110 ? -7.473 19.844 10.211 1 91.25 110 PHE A C 1
ATOM 861 O O . PHE A 1 110 ? -6.992 20.75 9.523 1 91.25 110 PHE A O 1
ATOM 868 N N . ALA A 1 111 ? -8.461 20.031 11.023 1 88.62 111 ALA A N 1
ATOM 869 C CA . ALA A 1 111 ? -8.992 21.375 11.242 1 88.62 111 ALA A CA 1
ATOM 870 C C . ALA A 1 111 ? -7.941 22.297 11.844 1 88.62 111 ALA A C 1
ATOM 872 O O . ALA A 1 111 ? -7.77 23.422 11.398 1 88.62 111 ALA A O 1
ATOM 873 N N . ARG A 1 112 ? -7.266 21.75 12.789 1 79.69 112 ARG A N 1
ATOM 874 C CA . ARG A 1 112 ? -6.211 22.516 13.438 1 79.69 112 ARG A CA 1
ATOM 875 C C . ARG A 1 112 ? -5.098 22.859 12.453 1 79.69 112 ARG A C 1
ATOM 877 O O . ARG A 1 112 ? -4.477 23.922 12.562 1 79.69 112 ARG A O 1
ATOM 884 N N . GLN A 1 113 ? -4.914 21.969 11.539 1 79.12 113 GLN A N 1
ATOM 885 C CA . GLN A 1 113 ? -3.869 22.172 10.539 1 79.12 113 GLN A CA 1
ATOM 886 C C . GLN A 1 113 ? -4.371 23.047 9.391 1 79.12 113 GLN A C 1
ATOM 888 O O . GLN A 1 113 ? -3.641 23.281 8.43 1 79.12 113 GLN A O 1
ATOM 893 N N . LYS A 1 114 ? -5.637 23.438 9.422 1 85 114 LYS A N 1
ATOM 894 C CA . LYS A 1 114 ? -6.258 24.375 8.5 1 85 114 LYS A CA 1
ATOM 895 C C . LYS A 1 114 ? -6.352 23.797 7.094 1 85 114 LYS A C 1
ATOM 897 O O . LYS A 1 114 ? -6.098 24.5 6.109 1 85 114 LYS A O 1
ATOM 902 N N . VAL A 1 115 ? -6.641 22.516 7.008 1 91.12 115 VAL A N 1
ATOM 903 C CA . VAL A 1 115 ? -6.895 21.969 5.68 1 91.12 115 VAL A CA 1
ATOM 904 C C . VAL A 1 115 ? -8.188 22.547 5.113 1 91.12 115 VAL A C 1
ATOM 906 O O . VAL A 1 115 ? -9.109 22.875 5.863 1 91.12 115 VAL A O 1
ATOM 909 N N . SER A 1 116 ? -8.234 22.688 3.799 1 95.06 116 SER A N 1
ATOM 910 C CA . SER A 1 116 ? -9.383 23.312 3.156 1 95.06 116 SER A CA 1
ATOM 911 C C . SER A 1 116 ? -10.5 22.297 2.926 1 95.06 116 SER A C 1
ATOM 913 O O . SER A 1 116 ? -11.656 22.672 2.725 1 95.06 116 SER A O 1
ATOM 915 N N . GLY A 1 117 ? -10.203 21.062 2.906 1 97.69 117 GLY A N 1
ATOM 916 C CA . GLY A 1 117 ? -11.141 19.984 2.674 1 97.69 117 GLY A CA 1
ATOM 917 C C . GLY A 1 117 ? -10.664 18.641 3.205 1 97.69 117 GLY A C 1
ATOM 918 O O . GLY A 1 117 ? -9.461 18.453 3.406 1 97.69 117 GLY A O 1
ATOM 919 N N . ILE A 1 118 ? -11.641 17.719 3.465 1 98.06 118 ILE A N 1
ATOM 920 C CA . ILE A 1 118 ? -11.32 16.391 3.988 1 98.06 118 ILE A CA 1
ATOM 921 C C . ILE A 1 118 ? -11.953 15.328 3.102 1 98.06 118 ILE A C 1
ATOM 923 O O . ILE A 1 118 ? -13.109 15.445 2.701 1 98.06 118 ILE A O 1
ATOM 927 N N . ILE A 1 119 ? -11.172 14.414 2.746 1 98.62 119 ILE A N 1
ATOM 928 C CA . ILE A 1 119 ? -11.672 13.195 2.127 1 98.62 119 ILE A CA 1
ATOM 929 C C . ILE A 1 119 ? -11.609 12.047 3.131 1 98.62 119 ILE A C 1
ATOM 931 O O . ILE A 1 119 ? -10.531 11.695 3.615 1 98.62 119 ILE A O 1
ATOM 935 N N . LEU A 1 120 ? -12.75 11.5 3.43 1 98.25 120 LEU A N 1
ATOM 936 C CA . LEU A 1 120 ? -12.883 10.5 4.484 1 98.25 120 LEU A CA 1
ATOM 937 C C . LEU A 1 120 ? -13.148 9.117 3.896 1 98.25 120 LEU A C 1
ATOM 939 O O . LEU A 1 120 ? -14.156 8.914 3.215 1 98.25 120 LEU A O 1
ATOM 943 N N . LEU A 1 121 ? -12.203 8.234 4.055 1 96.75 121 LEU A N 1
ATOM 944 C CA . LEU A 1 121 ? -12.414 6.812 3.791 1 96.75 121 LEU A CA 1
ATOM 945 C C . LEU A 1 121 ? -12.695 6.055 5.082 1 96.75 121 LEU A C 1
ATOM 947 O O . LEU A 1 121 ? -11.789 5.805 5.875 1 96.75 121 LEU A O 1
ATOM 951 N N . ALA A 1 122 ? -13.945 5.754 5.328 1 90.31 122 ALA A N 1
ATOM 952 C CA . ALA A 1 122 ? -14.375 5.07 6.547 1 90.31 122 ALA A CA 1
ATOM 953 C C . ALA A 1 122 ? -15.367 3.955 6.227 1 90.31 122 ALA A C 1
ATOM 955 O O . ALA A 1 122 ? -16.141 4.062 5.277 1 90.31 122 ALA A O 1
ATOM 956 N N . ALA A 1 123 ? -15.289 2.965 7.031 1 84.62 123 ALA A N 1
ATOM 957 C CA . ALA A 1 123 ? -16.219 1.846 6.863 1 84.62 123 ALA A CA 1
ATOM 958 C C . ALA A 1 123 ? -17.625 2.219 7.328 1 84.62 123 ALA A C 1
ATOM 960 O O . ALA A 1 123 ? -18.609 1.687 6.82 1 84.62 123 ALA A O 1
ATOM 961 N N . GLU A 1 124 ? -17.688 3.041 8.297 1 89.5 124 GLU A N 1
ATOM 962 C CA . GLU A 1 124 ? -18.953 3.479 8.883 1 89.5 124 GLU A CA 1
ATOM 963 C C . GLU A 1 124 ? -18.875 4.945 9.305 1 89.5 124 GLU A C 1
ATOM 965 O O . GLU A 1 124 ? -17.859 5.406 9.805 1 89.5 124 GLU A O 1
ATOM 970 N N . VAL A 1 125 ? -19.969 5.645 9.047 1 94.38 125 VAL A N 1
ATOM 971 C CA . VAL A 1 125 ? -20.109 7.008 9.547 1 94.38 125 VAL A CA 1
ATOM 972 C C . VAL A 1 125 ? -21.109 7.027 10.703 1 94.38 125 VAL A C 1
ATOM 974 O O . VAL A 1 125 ? -22.297 6.738 10.516 1 94.38 125 VAL A O 1
ATOM 977 N N . THR A 1 126 ? -20.625 7.363 11.844 1 94.44 126 THR A N 1
ATOM 978 C CA . THR A 1 126 ? -21.438 7.402 13.055 1 94.44 126 THR A CA 1
ATOM 979 C C . THR A 1 126 ? -21.859 8.828 13.375 1 94.44 126 THR A C 1
ATOM 981 O O . THR A 1 126 ? -21.422 9.781 12.727 1 94.44 126 THR A O 1
ATOM 984 N N . GLU A 1 127 ? -22.672 8.945 14.43 1 95.31 127 GLU A N 1
ATOM 985 C CA . GLU A 1 127 ? -23.078 10.266 14.898 1 95.31 127 GLU A CA 1
ATOM 986 C C . GLU A 1 127 ? -21.875 11.078 15.367 1 95.31 127 GLU A C 1
ATOM 988 O O . GLU A 1 127 ? -21.844 12.297 15.219 1 95.31 127 GLU A O 1
ATOM 993 N N . ALA A 1 128 ? -20.953 10.383 15.93 1 95.38 128 ALA A N 1
ATOM 994 C CA . ALA A 1 128 ? -19.734 11.062 16.375 1 95.38 128 ALA A CA 1
ATOM 995 C C . ALA A 1 128 ? -19 11.695 15.203 1 95.38 128 ALA A C 1
ATOM 997 O O . ALA A 1 128 ? -18.469 12.805 15.32 1 95.38 128 ALA A O 1
ATOM 998 N N . HIS A 1 129 ? -18.984 11.039 14.102 1 96.56 129 HIS A N 1
ATOM 999 C CA . HIS A 1 129 ? -18.391 11.594 12.891 1 96.56 129 HIS A CA 1
ATOM 1000 C C . HIS A 1 129 ? -19.109 12.867 12.453 1 96.56 129 HIS A C 1
ATOM 1002 O O . HIS A 1 129 ? -18.469 13.898 12.211 1 96.56 129 HIS A O 1
ATOM 1008 N N . LEU A 1 130 ? -20.391 12.766 12.383 1 96.81 130 LEU A N 1
ATOM 1009 C CA . LEU A 1 130 ? -21.219 13.875 11.906 1 96.81 130 LEU A CA 1
ATOM 1010 C C . LEU A 1 130 ? -21.062 15.102 12.805 1 96.81 130 LEU A C 1
ATOM 1012 O O . LEU A 1 130 ? -20.969 16.234 12.312 1 96.81 130 LEU A O 1
ATOM 1016 N N . THR A 1 131 ? -21.016 14.82 14.062 1 96.12 131 THR A N 1
ATOM 1017 C CA . THR A 1 131 ? -20.844 15.906 15.023 1 96.12 131 THR A CA 1
ATOM 1018 C C . THR A 1 131 ? -19.5 16.594 14.82 1 96.12 131 THR A C 1
ATOM 1020 O O . THR A 1 131 ? -19.422 17.828 14.781 1 96.12 131 THR A O 1
ATOM 1023 N N . ALA A 1 132 ? -18.469 15.828 14.703 1 94.56 132 ALA A N 1
ATOM 1024 C CA . ALA A 1 132 ? -17.125 16.375 14.5 1 94.56 132 ALA A CA 1
ATOM 1025 C C . ALA A 1 132 ? -17.062 17.188 13.211 1 94.56 132 ALA A C 1
ATOM 1027 O O . ALA A 1 132 ? -16.531 18.297 13.195 1 94.56 132 ALA A O 1
ATOM 1028 N N . LEU A 1 133 ? -17.625 16.703 12.133 1 95.69 133 LEU A N 1
ATOM 1029 C CA . LEU A 1 133 ? -17.578 17.344 10.82 1 95.69 133 LEU A CA 1
ATOM 1030 C C . LEU A 1 133 ? -18.359 18.656 10.828 1 95.69 133 LEU A C 1
ATOM 1032 O O . LEU A 1 133 ? -17.938 19.625 10.219 1 95.69 133 LEU A O 1
ATOM 1036 N N . LYS A 1 134 ? -19.453 18.656 11.5 1 93.5 134 LYS A N 1
ATOM 1037 C CA . LYS A 1 134 ? -20.25 19.875 11.633 1 93.5 134 LYS A CA 1
ATOM 1038 C C . LYS A 1 134 ? -19.5 20.938 12.43 1 93.5 134 LYS A C 1
ATOM 1040 O O . LYS A 1 134 ? -19.531 22.125 12.078 1 93.5 134 LYS A O 1
ATOM 1045 N N . LYS A 1 135 ? -18.875 20.453 13.43 1 91.5 135 LYS A N 1
ATOM 1046 C CA . LYS A 1 135 ? -18.172 21.375 14.32 1 91.5 135 LYS A CA 1
ATOM 1047 C C . LYS A 1 135 ? -17.016 22.062 13.602 1 91.5 135 LYS A C 1
ATOM 1049 O O . LYS A 1 135 ? -16.781 23.25 13.773 1 91.5 135 LYS A O 1
ATOM 1054 N N . VAL A 1 136 ? -16.266 21.312 12.82 1 91.19 136 VAL A N 1
ATOM 1055 C CA . VAL A 1 136 ? -15.07 21.875 12.203 1 91.19 136 VAL A CA 1
ATOM 1056 C C . VAL A 1 136 ? -15.461 22.688 10.969 1 91.19 136 VAL A C 1
ATOM 1058 O O . VAL A 1 136 ? -14.688 23.531 10.5 1 91.19 136 VAL A O 1
ATOM 1061 N N . ASP A 1 137 ? -16.609 22.422 10.375 1 93.81 137 ASP A N 1
ATOM 1062 C CA . ASP A 1 137 ? -17.219 23.172 9.273 1 93.81 137 ASP A CA 1
ATOM 1063 C C . ASP A 1 137 ? -16.266 23.234 8.078 1 93.81 137 ASP A C 1
ATOM 1065 O O . ASP A 1 137 ? -16 24.312 7.543 1 93.81 137 ASP A O 1
ATOM 1069 N N . ILE A 1 138 ? -15.625 22.141 7.707 1 95.38 138 ILE A N 1
ATOM 1070 C CA . ILE A 1 138 ? -14.766 21.938 6.543 1 95.38 138 ILE A CA 1
ATOM 1071 C C . ILE A 1 138 ? -15.453 21.016 5.543 1 95.38 138 ILE A C 1
ATOM 1073 O O . ILE A 1 138 ? -16.062 20.016 5.934 1 95.38 138 ILE A O 1
ATOM 1077 N N . PRO A 1 139 ? -15.445 21.375 4.258 1 97.69 139 PRO A N 1
ATOM 1078 C CA . PRO A 1 139 ? -16.031 20.469 3.258 1 97.69 139 PRO A CA 1
ATOM 1079 C C . PRO A 1 139 ? -15.469 19.047 3.35 1 97.69 139 PRO A C 1
ATOM 1081 O O . PRO A 1 139 ? -14.266 18.859 3.562 1 97.69 139 PRO A O 1
ATOM 1084 N N . VAL A 1 140 ? -16.438 18.047 3.162 1 98 140 VAL A N 1
ATOM 1085 C CA . VAL A 1 140 ? -16.047 16.641 3.312 1 98 140 VAL A CA 1
ATOM 1086 C C . VAL A 1 140 ? -16.641 15.812 2.184 1 98 140 VAL A C 1
ATOM 1088 O O . VAL A 1 140 ? -17.797 16.031 1.788 1 98 140 VAL A O 1
ATOM 1091 N N . ILE A 1 141 ? -15.875 14.922 1.688 1 98.44 141 ILE A N 1
ATOM 1092 C CA . ILE A 1 141 ? -16.375 13.875 0.798 1 98.44 141 ILE A CA 1
ATOM 1093 C C . ILE A 1 141 ? -16.078 12.5 1.4 1 98.44 141 ILE A C 1
ATOM 1095 O O . ILE A 1 141 ? -14.961 12.234 1.83 1 98.44 141 ILE A O 1
ATOM 1099 N N . LEU A 1 142 ? -17.125 11.695 1.496 1 98.38 142 LEU A N 1
ATOM 1100 C CA . LEU A 1 142 ? -17.016 10.305 1.913 1 98.38 142 LEU A CA 1
ATOM 1101 C C . LEU A 1 142 ? -16.75 9.398 0.714 1 98.38 142 LEU A C 1
ATOM 1103 O O . LEU A 1 142 ? -17.484 9.43 -0.271 1 98.38 142 LEU A O 1
ATOM 1107 N N . VAL A 1 143 ? -15.703 8.609 0.789 1 98 143 VAL A N 1
ATOM 1108 C CA . VAL A 1 143 ? -15.344 7.727 -0.316 1 98 143 VAL A CA 1
ATOM 1109 C C . VAL A 1 143 ? -15.469 6.27 0.126 1 98 143 VAL A C 1
ATOM 1111 O O . VAL A 1 143 ? -14.977 5.895 1.194 1 98 143 VAL A O 1
ATOM 1114 N N . GLY A 1 144 ? -16.109 5.422 -0.68 1 95.69 144 GLY A N 1
ATOM 1115 C CA . GLY A 1 144 ? -16.203 3.994 -0.432 1 95.69 144 GLY A CA 1
ATOM 1116 C C . GLY A 1 144 ? -17.5 3.6 0.261 1 95.69 144 GLY A C 1
ATOM 1117 O O . GLY A 1 144 ? -17.891 2.43 0.237 1 95.69 144 GLY A O 1
ATOM 1118 N N . GLN A 1 145 ? -18.109 4.578 0.963 1 94.31 145 GLN A N 1
ATOM 1119 C CA . GLN A 1 145 ? -19.406 4.395 1.629 1 94.31 145 GLN A CA 1
ATOM 1120 C C . GLN A 1 145 ? -20.359 5.523 1.286 1 94.31 145 GLN A C 1
ATOM 1122 O O . GLN A 1 145 ? -19.953 6.574 0.791 1 94.31 145 GLN A O 1
ATOM 1127 N N . LYS A 1 146 ? -21.594 5.262 1.546 1 94.88 146 LYS A N 1
ATOM 1128 C CA . LYS A 1 146 ? -22.609 6.273 1.312 1 94.88 146 LYS A CA 1
ATOM 1129 C C . LYS A 1 146 ? -23.234 6.742 2.623 1 94.88 146 LYS A C 1
ATOM 1131 O O . LYS A 1 146 ? -23.422 5.945 3.545 1 94.88 146 LYS A O 1
ATOM 1136 N N . HIS A 1 147 ? -23.453 7.996 2.688 1 95.44 147 HIS A N 1
ATOM 1137 C CA . HIS A 1 147 ? -24.188 8.586 3.797 1 95.44 147 HIS A CA 1
ATOM 1138 C C . HIS A 1 147 ? -25.078 9.727 3.322 1 95.44 147 HIS A C 1
ATOM 1140 O O . HIS A 1 147 ? -24.656 10.547 2.498 1 95.44 147 HIS A O 1
ATOM 1146 N N . SER A 1 148 ? -26.266 9.859 3.871 1 94.94 148 SER A N 1
ATOM 1147 C CA . SER A 1 148 ? -27.266 10.812 3.393 1 94.94 148 SER A CA 1
ATOM 1148 C C . SER A 1 148 ? -26.844 12.25 3.693 1 94.94 148 SER A C 1
ATOM 1150 O O . SER A 1 148 ? -27.25 13.18 2.992 1 94.94 148 SER A O 1
ATOM 1152 N N . GLN A 1 149 ? -26 12.453 4.648 1 96.12 149 GLN A N 1
ATOM 1153 C CA . GLN A 1 149 ? -25.656 13.812 5.074 1 96.12 149 GLN A CA 1
ATOM 1154 C C . GLN A 1 149 ? -24.312 14.242 4.516 1 96.12 149 GLN A C 1
ATOM 1156 O O . GLN A 1 149 ? -23.844 15.359 4.77 1 96.12 149 GLN A O 1
ATOM 1161 N N . LEU A 1 150 ? -23.688 13.375 3.826 1 97.5 150 LEU A N 1
ATOM 1162 C CA . LEU A 1 150 ? -22.359 13.68 3.301 1 97.5 150 LEU A CA 1
ATOM 1163 C C . LEU A 1 150 ? -22.297 13.43 1.798 1 97.5 150 LEU A C 1
ATOM 1165 O O . LEU A 1 150 ? -22.875 12.469 1.3 1 97.5 150 LEU A O 1
ATOM 1169 N N . HIS A 1 151 ? -21.625 14.375 1.055 1 98.06 151 HIS A N 1
ATOM 1170 C CA . HIS A 1 151 ? -21.25 14.016 -0.309 1 98.06 151 HIS A CA 1
ATOM 1171 C C . HIS A 1 151 ? -20.469 12.711 -0.338 1 98.06 151 HIS A C 1
ATOM 1173 O O . HIS A 1 151 ? -19.547 12.516 0.457 1 98.06 151 HIS A O 1
ATOM 1179 N N . SER A 1 152 ? -20.953 11.797 -1.192 1 98.25 152 SER A N 1
ATOM 1180 C CA . SER A 1 152 ? -20.375 10.461 -1.203 1 98.25 152 SER A CA 1
ATOM 1181 C C . SER A 1 152 ? -19.953 10.047 -2.611 1 98.25 152 SER A C 1
ATOM 1183 O O . SER A 1 152 ? -20.609 10.406 -3.588 1 98.25 152 SER A O 1
ATOM 1185 N N . LEU A 1 153 ? -18.859 9.406 -2.711 1 98.38 153 LEU A N 1
ATOM 1186 C CA . LEU A 1 153 ? -18.391 8.742 -3.924 1 98.38 153 LEU A CA 1
ATOM 1187 C C . LEU A 1 153 ? -18.219 7.242 -3.697 1 98.38 153 LEU A C 1
ATOM 1189 O O . LEU A 1 153 ? -17.422 6.82 -2.854 1 98.38 153 LEU A O 1
ATOM 1193 N N . ILE A 1 154 ? -18.984 6.398 -4.418 1 97.69 154 ILE A N 1
ATOM 1194 C CA . ILE A 1 154 ? -18.984 4.961 -4.164 1 97.69 154 ILE A CA 1
ATOM 1195 C C . ILE A 1 154 ? -18.812 4.207 -5.484 1 97.69 154 ILE A C 1
ATOM 1197 O O . ILE A 1 154 ? -18.875 4.809 -6.559 1 97.69 154 ILE A O 1
ATOM 1201 N N . HIS A 1 155 ? -18.453 3.014 -5.395 1 97.81 155 HIS A N 1
ATOM 1202 C CA . HIS A 1 155 ? -18.609 2.051 -6.48 1 97.81 155 HIS A CA 1
ATOM 1203 C C . HIS A 1 155 ? -19.922 1.271 -6.344 1 97.81 155 HIS A C 1
ATOM 1205 O O . HIS A 1 155 ? -20.484 1.192 -5.25 1 97.81 155 HIS A O 1
ATOM 1211 N N . ASP A 1 156 ? -20.438 0.729 -7.383 1 97.69 156 ASP A N 1
ATOM 1212 C CA . ASP A 1 156 ? -21.688 -0.019 -7.359 1 97.69 156 ASP A CA 1
ATOM 1213 C C . ASP A 1 156 ? -21.469 -1.459 -6.906 1 97.69 156 ASP A C 1
ATOM 1215 O O . ASP A 1 156 ? -21.406 -2.375 -7.73 1 97.69 156 ASP A O 1
ATOM 1219 N N . ASP A 1 157 ? -21.438 -1.64 -5.656 1 97.75 157 ASP A N 1
ATOM 1220 C CA . ASP A 1 157 ? -21.141 -2.939 -5.066 1 97.75 157 ASP A CA 1
ATOM 1221 C C . ASP A 1 157 ? -22.234 -3.951 -5.363 1 97.75 157 ASP A C 1
ATOM 1223 O O . ASP A 1 157 ? -21.969 -5.145 -5.523 1 97.75 157 ASP A O 1
ATOM 1227 N N . PHE A 1 158 ? -23.469 -3.453 -5.398 1 97.88 158 PHE A N 1
ATOM 1228 C CA . PHE A 1 158 ? -24.547 -4.352 -5.777 1 97.88 158 PHE A CA 1
ATOM 1229 C C . PHE A 1 158 ? -24.328 -4.898 -7.18 1 97.88 158 PHE A C 1
ATOM 1231 O O . PHE A 1 158 ? -24.422 -6.109 -7.402 1 97.88 158 PHE A O 1
ATOM 1238 N N . LYS A 1 159 ? -24.031 -4.047 -8.062 1 98.38 159 LYS A N 1
ATOM 1239 C CA . LYS A 1 159 ? -23.75 -4.465 -9.43 1 98.38 159 LYS A CA 1
ATOM 1240 C C . LYS A 1 159 ? -22.562 -5.418 -9.484 1 98.38 159 LYS A C 1
ATOM 1242 O O . LYS A 1 159 ? -22.578 -6.391 -10.242 1 98.38 159 LYS A O 1
ATOM 1247 N N . ALA A 1 160 ? -21.547 -5.125 -8.719 1 98.69 160 ALA A N 1
ATOM 1248 C CA . ALA A 1 160 ? -20.375 -5.98 -8.68 1 98.69 160 ALA A CA 1
ATOM 1249 C C . ALA A 1 160 ? -20.75 -7.41 -8.305 1 98.69 160 ALA A C 1
ATOM 1251 O O . ALA A 1 160 ? -20.359 -8.359 -8.992 1 98.69 160 ALA A O 1
ATOM 1252 N N . GLY A 1 161 ? -21.516 -7.508 -7.219 1 98.44 161 GLY A N 1
ATOM 1253 C CA . GLY A 1 161 ? -21.969 -8.828 -6.82 1 98.44 161 GLY A CA 1
ATOM 1254 C C . GLY A 1 161 ? -22.828 -9.508 -7.871 1 98.44 161 GLY A C 1
ATOM 1255 O O . GLY A 1 161 ? -22.656 -10.703 -8.133 1 98.44 161 GLY A O 1
ATOM 1256 N N . TYR A 1 162 ? -23.672 -8.734 -8.492 1 98.06 162 TYR A N 1
ATOM 1257 C CA . TYR A 1 162 ? -24.625 -9.258 -9.461 1 98.06 162 TYR A CA 1
ATOM 1258 C C . TYR A 1 162 ? -23.891 -9.797 -10.688 1 98.06 162 TYR A C 1
ATOM 1260 O O . TYR A 1 162 ? -24.172 -10.914 -11.141 1 98.06 162 TYR A O 1
ATOM 1268 N N . ILE A 1 163 ? -22.969 -9.062 -11.219 1 98.06 163 ILE A N 1
ATOM 1269 C CA . ILE A 1 163 ? -22.266 -9.477 -12.43 1 98.06 163 ILE A CA 1
ATOM 1270 C C . ILE A 1 163 ? -21.422 -10.711 -12.148 1 98.06 163 ILE A C 1
ATOM 1272 O O . ILE A 1 163 ? -21.312 -11.602 -12.992 1 98.06 163 ILE A O 1
ATOM 1276 N N . MET A 1 164 ? -20.859 -10.812 -10.93 1 98.19 164 MET A N 1
ATOM 1277 C CA . MET A 1 164 ? -20.094 -12 -10.562 1 98.19 164 MET A CA 1
ATOM 1278 C C . MET A 1 164 ? -21 -13.219 -10.453 1 98.19 164 MET A C 1
ATOM 1280 O O . MET A 1 164 ? -20.656 -14.297 -10.953 1 98.19 164 MET A O 1
ATOM 1284 N N . GLY A 1 165 ? -22.125 -13.031 -9.812 1 97.12 165 GLY A N 1
ATOM 1285 C CA . GLY A 1 165 ? -23.078 -14.125 -9.711 1 97.12 165 GLY A CA 1
ATOM 1286 C C . GLY A 1 165 ? -23.516 -14.656 -11.062 1 97.12 165 GLY A C 1
ATOM 1287 O O . GLY A 1 165 ? -23.562 -15.867 -11.281 1 97.12 165 GLY A O 1
ATOM 1288 N N . LYS A 1 166 ? -23.781 -13.758 -11.938 1 96.25 166 LYS A N 1
ATOM 1289 C CA . LYS A 1 166 ? -24.188 -14.148 -13.289 1 96.25 166 LYS A CA 1
ATOM 1290 C C . LYS A 1 166 ? -23.078 -14.93 -13.984 1 96.25 166 LYS A C 1
ATOM 1292 O O . LYS A 1 166 ? -23.344 -15.938 -14.648 1 96.25 166 LYS A O 1
ATOM 1297 N N . HIS A 1 167 ? -21.875 -14.453 -13.836 1 96.81 167 HIS A N 1
ATOM 1298 C CA . HIS A 1 167 ? -20.719 -15.109 -14.43 1 96.81 167 HIS A CA 1
ATOM 1299 C C . HIS A 1 167 ? -20.578 -16.547 -13.922 1 96.81 167 HIS A C 1
ATOM 1301 O O . HIS A 1 167 ? -20.297 -17.453 -14.703 1 96.81 167 HIS A O 1
ATOM 1307 N N . ILE A 1 168 ? -20.766 -16.75 -12.695 1 95.69 168 ILE A N 1
ATOM 1308 C CA . ILE A 1 168 ? -20.625 -18.047 -12.055 1 95.69 168 ILE A CA 1
ATOM 1309 C C . ILE A 1 168 ? -21.703 -19 -12.562 1 95.69 168 ILE A C 1
ATOM 1311 O O . ILE A 1 168 ? -21.438 -20.156 -12.883 1 95.69 168 ILE A O 1
ATOM 1315 N N . LEU A 1 169 ? -22.875 -18.516 -12.664 1 93.5 169 LEU A N 1
ATOM 1316 C CA . LEU A 1 169 ? -23.984 -19.312 -13.164 1 93.5 169 LEU A CA 1
ATOM 1317 C C . LEU A 1 169 ? -23.734 -19.734 -14.609 1 93.5 169 LEU A C 1
ATOM 1319 O O . LEU A 1 169 ? -23.938 -20.906 -14.961 1 93.5 169 LEU A O 1
ATOM 1323 N N . GLU A 1 170 ? -23.281 -18.781 -15.328 1 94.56 170 GLU A N 1
ATOM 1324 C CA . GLU A 1 170 ? -23 -19.062 -16.734 1 94.56 170 GLU A CA 1
ATOM 1325 C C . GLU A 1 170 ? -21.875 -20.078 -16.891 1 94.56 170 GLU A C 1
ATOM 1327 O O . GLU A 1 170 ? -21.828 -20.797 -17.891 1 94.56 170 GLU A O 1
ATOM 1332 N N . SER A 1 171 ? -21.031 -20.141 -15.898 1 95.75 171 SER A N 1
ATOM 1333 C CA . SER A 1 171 ? -19.906 -21.062 -15.922 1 95.75 171 SER A CA 1
ATOM 1334 C C . SER A 1 171 ? -20.328 -22.453 -15.453 1 95.75 171 SER A C 1
ATOM 1336 O O . SER A 1 171 ? -19.547 -23.406 -15.57 1 95.75 171 SER A O 1
ATOM 1338 N N . GLY A 1 172 ? -21.516 -22.609 -14.844 1 94.62 172 GLY A N 1
ATOM 1339 C CA . GLY A 1 172 ? -22.094 -23.906 -14.57 1 94.62 172 GLY A CA 1
ATOM 1340 C C . GLY A 1 172 ? -21.781 -24.422 -13.18 1 94.62 172 GLY A C 1
ATOM 1341 O O . GLY A 1 172 ? -22.016 -25.594 -12.875 1 94.62 172 GLY A O 1
ATOM 1342 N N . HIS A 1 173 ? -21.266 -23.609 -12.305 1 94.75 173 HIS A N 1
ATOM 1343 C CA . HIS A 1 173 ? -20.938 -24.031 -10.953 1 94.75 173 HIS A CA 1
ATOM 1344 C C . HIS A 1 173 ? -22.188 -24.156 -10.086 1 94.75 173 HIS A C 1
ATOM 1346 O O . HIS A 1 173 ? -23.062 -23.281 -10.125 1 94.75 173 HIS A O 1
ATOM 1352 N N . GLN A 1 174 ? -22.234 -25.234 -9.281 1 91.94 174 GLN A N 1
ATOM 1353 C CA . GLN A 1 174 ? -23.422 -25.469 -8.477 1 91.94 174 GLN A CA 1
ATOM 1354 C C . GLN A 1 174 ? -23.094 -25.547 -6.992 1 91.94 174 GLN A C 1
ATOM 1356 O O . GLN A 1 174 ? -23.969 -25.406 -6.141 1 91.94 174 GLN A O 1
ATOM 1361 N N . GLN A 1 175 ? -21.906 -25.891 -6.648 1 95.56 175 GLN A N 1
ATOM 1362 C CA . GLN A 1 175 ? -21.438 -25.922 -5.266 1 95.56 175 GLN A CA 1
ATOM 1363 C C . GLN A 1 175 ? -20.547 -24.703 -4.973 1 95.56 175 GLN A C 1
ATOM 1365 O O . GLN A 1 175 ? -19.359 -24.719 -5.293 1 95.56 175 GLN A O 1
ATOM 1370 N N . ILE A 1 176 ? -21.188 -23.766 -4.266 1 97.25 176 ILE A N 1
ATOM 1371 C CA . ILE A 1 176 ? -20.547 -22.469 -4.16 1 97.25 176 ILE A CA 1
ATOM 1372 C C . ILE A 1 176 ? -20.234 -22.156 -2.695 1 97.25 176 ILE A C 1
ATOM 1374 O O . ILE A 1 176 ? -21.078 -22.344 -1.822 1 97.25 176 ILE A O 1
ATOM 1378 N N . ALA A 1 177 ? -18.984 -21.781 -2.43 1 98.56 177 ALA A N 1
ATOM 1379 C CA . ALA A 1 177 ? -18.609 -21.156 -1.159 1 98.56 177 ALA A CA 1
ATOM 1380 C C . ALA A 1 177 ? -18.422 -19.656 -1.322 1 98.56 177 ALA A C 1
ATOM 1382 O O . ALA A 1 177 ? -17.609 -19.219 -2.146 1 98.56 177 ALA A O 1
ATOM 1383 N N . TYR A 1 178 ? -19.219 -18.875 -0.609 1 98.56 178 TYR A N 1
ATOM 1384 C CA . TYR A 1 178 ? -19.047 -17.422 -0.587 1 98.56 178 TYR A CA 1
ATOM 1385 C C . TYR A 1 178 ? -18.312 -16.969 0.673 1 98.56 178 TYR A C 1
ATOM 1387 O O . TYR A 1 178 ? -18.812 -17.172 1.787 1 98.56 178 TYR A O 1
ATOM 1395 N N . LEU A 1 179 ? -17.109 -16.438 0.472 1 98.75 179 LEU A N 1
ATOM 1396 C CA . LEU A 1 179 ? -16.328 -15.922 1.592 1 98.75 179 LEU A CA 1
ATOM 1397 C C . LEU A 1 179 ? -16.438 -14.406 1.678 1 98.75 179 LEU A C 1
ATOM 1399 O O . LEU A 1 179 ? -15.797 -13.688 0.902 1 98.75 179 LEU A O 1
ATOM 1403 N N . GLY A 1 180 ? -17.234 -13.914 2.645 1 98.25 180 GLY A N 1
ATOM 1404 C CA . GLY A 1 180 ? -17.469 -12.492 2.84 1 98.25 180 GLY A CA 1
ATOM 1405 C C . GLY A 1 180 ? -16.875 -11.961 4.129 1 98.25 180 GLY A C 1
ATOM 1406 O O . GLY A 1 180 ? -16.047 -12.617 4.762 1 98.25 180 GLY A O 1
ATOM 1407 N N . VAL A 1 181 ? -17.172 -10.688 4.371 1 96.38 181 VAL A N 1
ATOM 1408 C CA . VAL A 1 181 ? -16.766 -10.039 5.609 1 96.38 181 VAL A CA 1
ATOM 1409 C C . VAL A 1 181 ? -17.984 -9.648 6.426 1 96.38 181 VAL A C 1
ATOM 1411 O O . VAL A 1 181 ? -19.125 -9.938 6.035 1 96.38 181 VAL A O 1
ATOM 1414 N N . THR A 1 182 ? -17.703 -9.047 7.57 1 94.12 182 THR A N 1
ATOM 1415 C CA . THR A 1 182 ? -18.766 -8.672 8.477 1 94.12 182 THR A CA 1
ATOM 1416 C C . THR A 1 182 ? -19.688 -7.641 7.832 1 94.12 182 THR A C 1
ATOM 1418 O O . THR A 1 182 ? -19.281 -6.898 6.941 1 94.12 182 THR A O 1
ATOM 1421 N N . GLU A 1 183 ? -20.922 -7.551 8.328 1 94.06 183 GLU A N 1
ATOM 1422 C CA . GLU A 1 183 ? -21.922 -6.637 7.789 1 94.06 183 GLU A CA 1
ATOM 1423 C C . GLU A 1 183 ? -21.688 -5.211 8.281 1 94.06 183 GLU A C 1
ATOM 1425 O O . GLU A 1 183 ? -22.359 -4.277 7.832 1 94.06 183 GLU A O 1
ATOM 1430 N N . LYS A 1 184 ? -20.703 -5.047 9.109 1 87.5 184 LYS A N 1
ATOM 1431 C CA . LYS A 1 184 ? -20.344 -3.693 9.516 1 87.5 184 LYS A CA 1
ATOM 1432 C C . LYS A 1 184 ? -19.844 -2.875 8.328 1 87.5 184 LYS A C 1
ATOM 1434 O O . LYS A 1 184 ? -19.984 -1.649 8.312 1 87.5 184 LYS A O 1
ATOM 1439 N N . ASP A 1 185 ? -19.266 -3.613 7.426 1 90.19 185 ASP A N 1
ATOM 1440 C CA . ASP A 1 185 ? -18.922 -2.994 6.148 1 90.19 185 ASP A CA 1
ATOM 1441 C C . ASP A 1 185 ? -20.094 -3.092 5.164 1 90.19 185 ASP A C 1
ATOM 1443 O O . ASP A 1 185 ? -20.281 -4.125 4.52 1 90.19 185 ASP A O 1
ATOM 1447 N N . GLU A 1 186 ? -20.75 -2.027 5.047 1 93.62 186 GLU A N 1
ATOM 1448 C CA . GLU A 1 186 ? -22 -2.064 4.277 1 93.62 186 GLU A CA 1
ATOM 1449 C C . GLU A 1 186 ? -21.719 -2.379 2.809 1 93.62 186 GLU A C 1
ATOM 1451 O O . GLU A 1 186 ? -22.453 -3.162 2.191 1 93.62 186 GLU A O 1
ATOM 1456 N N . ALA A 1 187 ? -20.734 -1.809 2.191 1 94.44 187 ALA A N 1
ATOM 1457 C CA . ALA A 1 187 ? -20.438 -1.984 0.771 1 94.44 187 ALA A CA 1
ATOM 1458 C C . ALA A 1 187 ? -20.078 -3.434 0.462 1 94.44 187 ALA A C 1
ATOM 1460 O O . ALA A 1 187 ? -20.672 -4.059 -0.415 1 94.44 187 ALA A O 1
ATOM 1461 N N . VAL A 1 188 ? -19.188 -4.008 1.255 1 95.31 188 VAL A N 1
ATOM 1462 C CA . VAL A 1 188 ? -18.656 -5.332 0.958 1 95.31 188 VAL A CA 1
ATOM 1463 C C . VAL A 1 188 ? -19.516 -6.398 1.636 1 95.31 188 VAL A C 1
ATOM 1465 O O . VAL A 1 188 ? -19.875 -7.41 1.02 1 95.31 188 VAL A O 1
ATOM 1468 N N . GLY A 1 189 ? -19.859 -6.137 2.871 1 96.56 189 GLY A N 1
ATOM 1469 C CA . GLY A 1 189 ? -20.531 -7.148 3.666 1 96.56 189 GLY A CA 1
ATOM 1470 C C . GLY A 1 189 ? -22.016 -7.254 3.371 1 96.56 189 GLY A C 1
ATOM 1471 O O . GLY A 1 189 ? -22.641 -8.266 3.682 1 96.56 189 GLY A O 1
ATOM 1472 N N . ILE A 1 190 ? -22.578 -6.211 2.775 1 97.19 190 ILE A N 1
ATOM 1473 C CA . ILE A 1 190 ? -24.016 -6.215 2.58 1 97.19 190 ILE A CA 1
ATOM 1474 C C . ILE A 1 190 ? -24.344 -6.059 1.096 1 97.19 190 ILE A C 1
ATOM 1476 O O . ILE A 1 190 ? -24.766 -7.012 0.442 1 97.19 190 ILE A O 1
ATOM 1480 N N . LYS A 1 191 ? -24.031 -4.938 0.517 1 97.62 191 LYS A N 1
ATOM 1481 C CA . LYS A 1 191 ? -24.484 -4.598 -0.833 1 97.62 191 LYS A CA 1
ATOM 1482 C C . LYS A 1 191 ? -23.906 -5.574 -1.859 1 97.62 191 LYS A C 1
ATOM 1484 O O . LYS A 1 191 ? -24.625 -6.062 -2.727 1 97.62 191 LYS A O 1
ATOM 1489 N N . ARG A 1 192 ? -22.641 -5.871 -1.827 1 98.19 192 ARG A N 1
ATOM 1490 C CA . ARG A 1 192 ? -21.984 -6.805 -2.742 1 98.19 192 ARG A CA 1
ATOM 1491 C C . ARG A 1 192 ? -22.578 -8.203 -2.611 1 98.19 192 ARG A C 1
ATOM 1493 O O . ARG A 1 192 ? -22.875 -8.852 -3.615 1 98.19 192 ARG A O 1
ATOM 1500 N N . LYS A 1 193 ? -22.703 -8.602 -1.361 1 98.44 193 LYS A N 1
ATOM 1501 C CA . LYS A 1 193 ? -23.312 -9.906 -1.084 1 98.44 193 LYS A CA 1
ATOM 1502 C C . LYS A 1 193 ? -24.734 -9.977 -1.614 1 98.44 193 LYS A C 1
ATOM 1504 O O . LYS A 1 193 ? -25.125 -10.984 -2.211 1 98.44 193 LYS A O 1
ATOM 1509 N N . GLN A 1 194 ? -25.484 -8.922 -1.412 1 98.19 194 GLN A N 1
ATOM 1510 C CA . GLN A 1 194 ? -26.859 -8.867 -1.882 1 98.19 194 GLN A CA 1
ATOM 1511 C C . GLN A 1 194 ? -26.938 -8.977 -3.402 1 98.19 194 GLN A C 1
ATOM 1513 O O . GLN A 1 194 ? -27.812 -9.641 -3.943 1 98.19 194 GLN A O 1
ATOM 1518 N N . GLY A 1 195 ? -26.016 -8.273 -4.055 1 98.12 195 GLY A N 1
ATOM 1519 C CA . GLY A 1 195 ? -25.953 -8.383 -5.504 1 98.12 195 GLY A CA 1
ATOM 1520 C C . GLY A 1 195 ? -25.703 -9.805 -5.984 1 98.12 195 GLY A C 1
ATOM 1521 O O . GLY A 1 195 ? -26.375 -10.281 -6.895 1 98.12 195 GLY A O 1
ATOM 1522 N N . PHE A 1 196 ? -24.797 -10.461 -5.297 1 98.19 196 PHE A N 1
ATOM 1523 C CA . PHE A 1 196 ? -24.484 -11.859 -5.605 1 98.19 196 PHE A CA 1
ATOM 1524 C C . PHE A 1 196 ? -25.703 -12.742 -5.375 1 98.19 196 PHE A C 1
ATOM 1526 O O . PHE A 1 196 ? -26.062 -13.547 -6.234 1 98.19 196 PHE A O 1
ATOM 1533 N N . GLN A 1 197 ? -26.297 -12.555 -4.289 1 97.25 197 GLN A N 1
ATOM 1534 C CA . GLN A 1 197 ? -27.469 -13.336 -3.924 1 97.25 197 GLN A CA 1
ATOM 1535 C C . GLN A 1 197 ? -28.594 -13.148 -4.938 1 97.25 197 GLN A C 1
ATOM 1537 O O . GLN A 1 197 ? -29.281 -14.102 -5.285 1 97.25 197 GLN A O 1
ATOM 1542 N N . LYS A 1 198 ? -28.781 -11.953 -5.359 1 96.88 198 LYS A N 1
ATOM 1543 C CA . LYS A 1 198 ? -29.828 -11.664 -6.34 1 96.88 198 LYS A CA 1
ATOM 1544 C C . LYS A 1 198 ? -29.578 -12.414 -7.645 1 96.88 198 LYS A C 1
ATOM 1546 O O . LYS A 1 198 ? -30.5 -12.953 -8.242 1 96.88 198 LYS A O 1
ATOM 1551 N N . ALA A 1 199 ? -28.359 -12.453 -8.086 1 95.94 199 ALA A N 1
ATOM 1552 C CA . ALA A 1 199 ? -28 -13.094 -9.344 1 95.94 199 ALA A CA 1
ATOM 1553 C C . ALA A 1 199 ? -28.266 -14.594 -9.289 1 95.94 199 ALA A C 1
ATOM 1555 O O . ALA A 1 199 ? -28.672 -15.195 -10.289 1 95.94 199 ALA A O 1
ATOM 1556 N N . ILE A 1 200 ? -28.094 -15.195 -8.141 1 93.62 200 ILE A N 1
ATOM 1557 C CA . ILE A 1 200 ? -28.125 -16.656 -8.086 1 93.62 200 ILE A CA 1
ATOM 1558 C C . ILE A 1 200 ? -29.5 -17.125 -7.594 1 93.62 200 ILE A C 1
ATOM 1560 O O . ILE A 1 200 ? -29.781 -18.328 -7.594 1 93.62 200 ILE A O 1
ATOM 1564 N N . ALA A 1 201 ? -30.281 -16.266 -7.066 1 89.88 201 ALA A N 1
ATOM 1565 C CA . ALA A 1 201 ? -31.562 -16.578 -6.457 1 89.88 201 ALA A CA 1
ATOM 1566 C C . ALA A 1 201 ? -32.438 -17.422 -7.398 1 89.88 201 ALA A C 1
ATOM 1568 O O . ALA A 1 201 ? -33.188 -18.281 -6.949 1 89.88 201 ALA A O 1
ATOM 1569 N N . GLU A 1 202 ? -32.344 -17.25 -8.602 1 78 202 GLU A N 1
ATOM 1570 C CA . GLU A 1 202 ? -33.281 -17.938 -9.508 1 78 202 GLU A CA 1
ATOM 1571 C C . GLU A 1 202 ? -32.719 -19.281 -9.945 1 78 202 GLU A C 1
ATOM 1573 O O . GLU A 1 202 ? -33.312 -19.969 -10.773 1 78 202 GLU A O 1
ATOM 1578 N N . HIS A 1 203 ? -31.656 -19.656 -9.344 1 83.94 203 HIS A N 1
ATOM 1579 C CA . HIS A 1 203 ? -31.047 -20.891 -9.789 1 83.94 203 HIS A CA 1
ATOM 1580 C C . HIS A 1 203 ? -30.844 -21.859 -8.625 1 83.94 203 HIS A C 1
ATOM 1582 O O . HIS A 1 203 ? -30.797 -21.453 -7.469 1 83.94 203 HIS A O 1
ATOM 1588 N N . HIS A 1 204 ? -30.922 -23.156 -9 1 84.56 204 HIS A N 1
ATOM 1589 C CA . HIS A 1 204 ? -30.75 -24.203 -7.992 1 84.56 204 HIS A CA 1
ATOM 1590 C C . HIS A 1 204 ? -29.266 -24.453 -7.715 1 84.56 204 HIS A C 1
ATOM 1592 O O . HIS A 1 204 ? -28.656 -25.312 -8.359 1 84.56 204 HIS A O 1
ATOM 1598 N N . CYS A 1 205 ? -28.641 -23.641 -6.93 1 88.81 205 CYS A N 1
ATOM 1599 C CA . CYS A 1 205 ? -27.266 -23.812 -6.504 1 88.81 205 CYS A CA 1
ATOM 1600 C C . CYS A 1 205 ? -27.172 -24.016 -4.996 1 88.81 205 CYS A C 1
ATOM 1602 O O . CYS A 1 205 ? -28.047 -23.562 -4.254 1 88.81 205 CYS A O 1
ATOM 1604 N N . GLU A 1 206 ? -26.266 -24.859 -4.594 1 93.81 206 GLU A N 1
ATOM 1605 C CA . GLU A 1 206 ? -25.922 -24.984 -3.18 1 93.81 206 GLU A CA 1
ATOM 1606 C C . GLU A 1 206 ? -24.875 -23.953 -2.77 1 93.81 206 GLU A C 1
ATOM 1608 O O . GLU A 1 206 ? -23.75 -23.969 -3.283 1 93.81 206 GLU A O 1
ATOM 1613 N N . ILE A 1 207 ? -25.312 -23.156 -1.832 1 96 207 ILE A N 1
ATOM 1614 C CA . ILE A 1 207 ? -24.406 -22.078 -1.439 1 96 207 ILE A CA 1
ATOM 1615 C C . ILE A 1 207 ? -24.188 -22.109 0.071 1 96 207 ILE A C 1
ATOM 1617 O O . ILE A 1 207 ? -25.141 -22.234 0.842 1 96 207 ILE A O 1
ATOM 1621 N N . GLN A 1 208 ? -22.953 -22.062 0.441 1 97.19 208 GLN A N 1
ATOM 1622 C CA . GLN A 1 208 ? -22.594 -21.859 1.837 1 97.19 208 GLN A CA 1
ATOM 1623 C C . GLN A 1 208 ? -21.875 -20.531 2.025 1 97.19 208 GLN A C 1
ATOM 1625 O O . GLN A 1 208 ? -20.984 -20.172 1.25 1 97.19 208 GLN A O 1
ATOM 1630 N N . TYR A 1 209 ? -22.312 -19.766 3.029 1 97.94 209 TYR A N 1
ATOM 1631 C CA . TYR A 1 209 ? -21.734 -18.453 3.314 1 97.94 209 TYR A CA 1
ATOM 1632 C C . TYR A 1 209 ? -20.797 -18.531 4.508 1 97.94 209 TYR A C 1
ATOM 1634 O O . TYR A 1 209 ? -21.141 -19.094 5.547 1 97.94 209 TYR A O 1
ATOM 1642 N N . TYR A 1 210 ? -19.609 -17.984 4.301 1 98.44 210 TYR A N 1
ATOM 1643 C CA . TYR A 1 210 ? -18.594 -17.906 5.348 1 98.44 210 TYR A CA 1
ATOM 1644 C C . TYR A 1 210 ? -18.156 -16.469 5.594 1 98.44 210 TYR A C 1
ATOM 1646 O O . TYR A 1 210 ? -18.266 -15.625 4.707 1 98.44 210 TYR A O 1
ATOM 1654 N N . GLU A 1 211 ? -17.734 -16.234 6.828 1 98.06 211 GLU A N 1
ATOM 1655 C CA . GLU A 1 211 ? -17.234 -14.914 7.188 1 98.06 211 GLU A CA 1
ATOM 1656 C C . GLU A 1 211 ? -15.742 -14.961 7.547 1 98.06 211 GLU A C 1
ATOM 1658 O O . GLU A 1 211 ? -15.305 -15.883 8.242 1 98.06 211 GLU A O 1
ATOM 1663 N N . THR A 1 212 ? -14.992 -14.164 6.938 1 97.44 212 THR A N 1
ATOM 1664 C CA . THR A 1 212 ? -13.594 -13.922 7.266 1 97.44 212 THR A CA 1
ATOM 1665 C C . THR A 1 212 ? -13.32 -12.422 7.406 1 97.44 212 THR A C 1
ATOM 1667 O O . THR A 1 212 ? -14.242 -11.633 7.598 1 97.44 212 THR A O 1
ATOM 1670 N N . SER A 1 213 ? -12.062 -12.031 7.484 1 93.25 213 SER A N 1
ATOM 1671 C CA . SER A 1 213 ? -11.68 -10.625 7.496 1 93.25 213 SER A CA 1
ATOM 1672 C C . SER A 1 213 ? -11.07 -10.203 6.16 1 93.25 213 SER A C 1
ATOM 1674 O O . SER A 1 213 ? -11.102 -10.969 5.191 1 93.25 213 SER A O 1
ATOM 1676 N N . PHE A 1 214 ? -10.57 -9 6.113 1 90 214 PHE A N 1
ATOM 1677 C CA . PHE A 1 214 ? -9.953 -8.484 4.898 1 90 214 PHE A CA 1
ATOM 1678 C C . PHE A 1 214 ? -8.516 -8.977 4.766 1 90 214 PHE A C 1
ATOM 1680 O O . PHE A 1 214 ? -7.859 -8.719 3.756 1 90 214 PHE A O 1
ATOM 1687 N N . LYS A 1 215 ? -8.07 -9.688 5.734 1 89.12 215 LYS A N 1
ATOM 1688 C CA . LYS A 1 215 ? -6.672 -10.109 5.777 1 89.12 215 LYS A CA 1
ATOM 1689 C C . LYS A 1 215 ? -6.48 -11.453 5.082 1 89.12 215 LYS A C 1
ATOM 1691 O O . LYS A 1 215 ? -7.273 -12.375 5.277 1 89.12 215 LYS A O 1
ATOM 1696 N N . ILE A 1 216 ? -5.418 -11.578 4.387 1 93.38 216 ILE A N 1
ATOM 1697 C CA . ILE A 1 216 ? -5.09 -12.797 3.652 1 93.38 216 ILE A CA 1
ATOM 1698 C C . ILE A 1 216 ? -4.957 -13.969 4.625 1 93.38 216 ILE A C 1
ATOM 1700 O O . ILE A 1 216 ? -5.496 -15.047 4.383 1 93.38 216 ILE A O 1
ATOM 1704 N N . LYS A 1 217 ? -4.246 -13.75 5.754 1 92 217 LYS A N 1
ATOM 1705 C CA . LYS A 1 217 ? -3.963 -14.812 6.715 1 92 217 LYS A CA 1
ATOM 1706 C C . LYS A 1 217 ? -5.25 -15.43 7.246 1 92 217 LYS A C 1
ATOM 1708 O O . LYS A 1 217 ? -5.336 -16.656 7.422 1 92 217 LYS A O 1
ATOM 1713 N N . ASP A 1 218 ? -6.25 -14.617 7.48 1 95.88 218 ASP A N 1
ATOM 1714 C CA . ASP A 1 218 ? -7.527 -15.109 7.98 1 95.88 218 ASP A CA 1
ATOM 1715 C C . ASP A 1 218 ? -8.258 -15.93 6.914 1 95.88 218 ASP A C 1
ATOM 1717 O O . ASP A 1 218 ? -8.906 -16.922 7.223 1 95.88 218 ASP A O 1
ATOM 1721 N N . ALA A 1 219 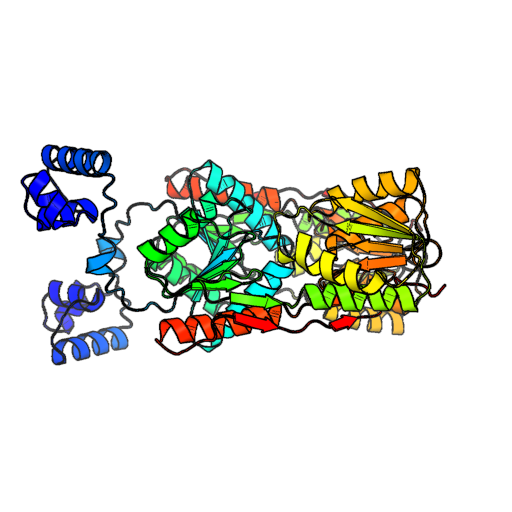? -8.094 -15.492 5.719 1 97.69 219 ALA A N 1
ATOM 1722 C CA . ALA A 1 219 ? -8.734 -16.188 4.605 1 97.69 219 ALA A CA 1
ATOM 1723 C C . ALA A 1 219 ? -8.117 -17.578 4.398 1 97.69 219 ALA A C 1
ATOM 1725 O O . ALA A 1 219 ? -8.812 -18.516 4.035 1 97.69 219 ALA A O 1
ATOM 1726 N N . ILE A 1 220 ? -6.852 -17.688 4.637 1 97.19 220 ILE A N 1
ATOM 1727 C CA . ILE A 1 220 ? -6.172 -18.969 4.531 1 97.19 220 ILE A CA 1
ATOM 1728 C C . ILE A 1 220 ? -6.777 -19.953 5.531 1 97.19 220 ILE A C 1
ATOM 1730 O O . ILE A 1 220 ? -7.082 -21.094 5.176 1 97.19 220 ILE A O 1
ATOM 1734 N N . GLU A 1 221 ? -6.953 -19.484 6.715 1 97.5 221 GLU A N 1
ATOM 1735 C CA . GLU A 1 221 ? -7.484 -20.344 7.773 1 97.5 221 GLU A CA 1
ATOM 1736 C C . GLU A 1 221 ? -8.914 -20.781 7.465 1 97.5 221 GLU A C 1
ATOM 1738 O O . GLU A 1 221 ? -9.234 -21.969 7.562 1 97.5 221 GLU A O 1
ATOM 1743 N N . VAL A 1 222 ? -9.742 -19.875 7.078 1 98.38 222 VAL A N 1
ATOM 1744 C CA . VAL A 1 222 ? -11.133 -20.172 6.781 1 98.38 222 VAL A CA 1
ATOM 1745 C C . VAL A 1 222 ? -11.219 -21.125 5.59 1 98.38 222 VAL A C 1
ATOM 1747 O O . VAL A 1 222 ? -11.984 -22.094 5.609 1 98.38 222 VAL A O 1
ATOM 1750 N N . ALA A 1 223 ? -10.414 -20.891 4.594 1 98.5 223 ALA A N 1
ATOM 1751 C CA . ALA A 1 223 ? -10.391 -21.75 3.402 1 98.5 223 ALA A CA 1
ATOM 1752 C C . ALA A 1 223 ? -9.961 -23.172 3.75 1 98.5 223 ALA A C 1
ATOM 1754 O O . ALA A 1 223 ? -10.539 -24.141 3.25 1 98.5 223 ALA A O 1
ATOM 1755 N N . SER A 1 224 ? -8.969 -23.25 4.574 1 97.75 224 SER A N 1
ATOM 1756 C CA . SER A 1 224 ? -8.492 -24.562 4.992 1 97.75 224 SER A CA 1
ATOM 1757 C C . SER A 1 224 ? -9.602 -25.375 5.656 1 97.75 224 SER A C 1
ATOM 1759 O O . SER A 1 224 ? -9.766 -26.562 5.375 1 97.75 224 SER A O 1
ATOM 1761 N N . ASN A 1 225 ? -10.312 -24.719 6.508 1 97.81 225 ASN A N 1
ATOM 1762 C CA . ASN A 1 225 ? -11.445 -25.359 7.168 1 97.81 225 ASN A CA 1
ATOM 1763 C C . ASN A 1 225 ? -12.5 -25.797 6.16 1 97.81 225 ASN A C 1
ATOM 1765 O O . ASN A 1 225 ? -13.086 -26.875 6.297 1 97.81 225 ASN A O 1
ATOM 1769 N N . ILE A 1 226 ? -12.766 -25 5.164 1 97.94 226 ILE A N 1
ATOM 1770 C CA . ILE A 1 226 ? -13.75 -25.312 4.133 1 97.94 226 ILE A CA 1
ATOM 1771 C C . ILE A 1 226 ? -13.312 -26.547 3.357 1 97.94 226 ILE A C 1
ATOM 1773 O O . ILE A 1 226 ? -14.117 -27.453 3.127 1 97.94 226 ILE A O 1
ATOM 1777 N N . PHE A 1 227 ? -12.047 -26.609 3.006 1 97.75 227 PHE A N 1
ATOM 1778 C CA . PHE A 1 227 ? -11.531 -27.703 2.189 1 97.75 227 PHE A CA 1
ATOM 1779 C C . PHE A 1 227 ? -11.547 -29.016 2.965 1 97.75 227 PHE A C 1
ATOM 1781 O O . PHE A 1 227 ? -11.688 -30.094 2.377 1 97.75 227 PHE A O 1
ATOM 1788 N N . ASP A 1 228 ? -11.344 -28.906 4.273 1 96.38 228 ASP A N 1
ATOM 1789 C CA . ASP A 1 228 ? -11.375 -30.094 5.121 1 96.38 228 ASP A CA 1
ATOM 1790 C C . ASP A 1 228 ? -12.781 -30.703 5.176 1 96.38 228 ASP A C 1
ATOM 1792 O O . ASP A 1 228 ? -12.938 -31.906 5.332 1 96.38 228 ASP A O 1
ATOM 1796 N N . ALA A 1 229 ? -13.766 -29.891 5.105 1 95.38 229 ALA A N 1
ATOM 1797 C CA . ALA A 1 229 ? -15.148 -30.359 5.164 1 95.38 229 ALA A CA 1
ATOM 1798 C C . ALA A 1 229 ? -15.617 -30.859 3.805 1 95.38 229 ALA A C 1
ATOM 1800 O O . ALA A 1 229 ? -16 -32.031 3.672 1 95.38 229 ALA A O 1
ATOM 1801 N N . SER A 1 230 ? -15.68 -30.047 2.824 1 94.94 230 SER A N 1
ATOM 1802 C CA . SER A 1 230 ? -16.062 -30.359 1.455 1 94.94 230 SER A CA 1
ATOM 1803 C C . SER A 1 230 ? -15.516 -29.328 0.47 1 94.94 230 SER A C 1
ATOM 1805 O O . SER A 1 230 ? -15.641 -28.125 0.693 1 94.94 230 SER A O 1
ATOM 1807 N N . LEU A 1 231 ? -14.992 -29.844 -0.604 1 97.25 231 LEU A N 1
ATOM 1808 C CA . LEU A 1 231 ? -14.43 -28.953 -1.609 1 97.25 231 LEU A CA 1
ATOM 1809 C C . LEU A 1 231 ? -15.523 -28.406 -2.525 1 97.25 231 LEU A C 1
ATOM 1811 O O . LEU A 1 231 ? -16.156 -29.172 -3.264 1 97.25 231 LEU A O 1
ATOM 1815 N N . PRO A 1 232 ? -15.766 -27.109 -2.469 1 97.94 232 PRO A N 1
ATOM 1816 C CA . PRO A 1 232 ? -16.688 -26.531 -3.449 1 97.94 232 PRO A CA 1
ATOM 1817 C C . PRO A 1 232 ? -16.125 -26.531 -4.863 1 97.94 232 PRO A C 1
ATOM 1819 O O . PRO A 1 232 ? -14.922 -26.734 -5.051 1 97.94 232 PRO A O 1
ATOM 1822 N N . SER A 1 233 ? -17 -26.391 -5.781 1 97.31 233 SER A N 1
ATOM 1823 C CA . SER A 1 233 ? -16.5 -26.266 -7.148 1 97.31 233 SER A CA 1
ATOM 1824 C C . SER A 1 233 ? -15.945 -24.875 -7.426 1 97.31 233 SER A C 1
ATOM 1826 O O . SER A 1 233 ? -15.133 -24.688 -8.336 1 97.31 233 SER A O 1
ATOM 1828 N N . ILE A 1 234 ? -16.484 -23.828 -6.613 1 98.38 234 ILE A N 1
ATOM 1829 C CA . ILE A 1 234 ? -16 -22.469 -6.789 1 98.38 234 ILE A CA 1
ATOM 1830 C C . ILE A 1 234 ? -16.078 -21.719 -5.461 1 98.38 234 ILE A C 1
ATOM 1832 O O . ILE A 1 234 ? -17.031 -21.891 -4.695 1 98.38 234 ILE A O 1
ATOM 1836 N N . ALA A 1 235 ? -15.031 -20.984 -5.168 1 98.81 235 ALA A N 1
ATOM 1837 C CA . ALA A 1 235 ? -15.008 -20.031 -4.059 1 98.81 235 ALA A CA 1
ATOM 1838 C C . ALA A 1 235 ? -15.172 -18.609 -4.562 1 98.81 235 ALA A C 1
ATOM 1840 O O . ALA A 1 235 ? -14.359 -18.125 -5.359 1 98.81 235 ALA A O 1
ATOM 1841 N N . VAL A 1 236 ? -16.234 -17.953 -4.133 1 98.81 236 VAL A N 1
ATOM 1842 C CA . VAL A 1 236 ? -16.469 -16.547 -4.41 1 98.81 236 VAL A CA 1
ATOM 1843 C C . VAL A 1 236 ? -15.984 -15.703 -3.238 1 98.81 236 VAL A C 1
ATOM 1845 O O . VAL A 1 236 ? -16.625 -15.656 -2.188 1 98.81 236 VAL A O 1
ATOM 1848 N N . CYS A 1 237 ? -14.898 -15.008 -3.451 1 98.88 237 CYS A N 1
ATOM 1849 C CA . CYS A 1 237 ? -14.266 -14.258 -2.375 1 98.88 237 CYS A CA 1
ATOM 1850 C C . CYS A 1 237 ? -14.602 -12.773 -2.473 1 98.88 237 CYS A C 1
ATOM 1852 O O . CYS A 1 237 ? -14.406 -12.156 -3.52 1 98.88 237 CYS A O 1
ATOM 1854 N N . ALA A 1 238 ? -14.945 -12.195 -1.418 1 98.56 238 ALA A N 1
ATOM 1855 C CA . ALA A 1 238 ? -15.516 -10.852 -1.429 1 98.56 238 ALA A CA 1
ATOM 1856 C C . ALA A 1 238 ? -14.445 -9.812 -1.746 1 98.56 238 ALA A C 1
ATOM 1858 O O . ALA A 1 238 ? -14.766 -8.656 -2.035 1 98.56 238 ALA A O 1
ATOM 1859 N N . THR A 1 239 ? -13.18 -10.141 -1.68 1 97.75 239 THR A N 1
ATOM 1860 C CA . THR A 1 239 ? -12.078 -9.289 -2.121 1 97.75 239 THR A CA 1
ATOM 1861 C C . THR A 1 239 ? -10.977 -10.125 -2.77 1 97.75 239 THR A C 1
ATOM 1863 O O . THR A 1 239 ? -10.883 -11.328 -2.531 1 97.75 239 THR A O 1
ATOM 1866 N N . ASP A 1 240 ? -10.164 -9.461 -3.518 1 97.62 240 ASP A N 1
ATOM 1867 C CA . ASP A 1 240 ? -9.008 -10.141 -4.102 1 97.62 240 ASP A CA 1
ATOM 1868 C C . ASP A 1 240 ? -8.078 -10.672 -3.014 1 97.62 240 ASP A C 1
ATOM 1870 O O . ASP A 1 240 ? -7.457 -11.719 -3.182 1 97.62 240 ASP A O 1
ATOM 1874 N N . ASN A 1 241 ? -7.984 -10.016 -1.902 1 95.75 241 ASN A N 1
ATOM 1875 C CA . ASN A 1 241 ? -7.156 -10.508 -0.806 1 95.75 241 ASN A CA 1
ATOM 1876 C C . ASN A 1 241 ? -7.672 -11.836 -0.268 1 95.75 241 ASN A C 1
ATOM 1878 O O . ASN A 1 241 ? -6.891 -12.75 -0.008 1 95.75 241 ASN A O 1
ATOM 1882 N N . ILE A 1 242 ? -8.961 -11.891 -0.076 1 97.62 242 ILE A N 1
ATOM 1883 C CA . ILE A 1 242 ? -9.547 -13.148 0.371 1 97.62 242 ILE A CA 1
ATOM 1884 C C . ILE A 1 242 ? -9.273 -14.242 -0.66 1 97.62 242 ILE A C 1
ATOM 1886 O O . ILE A 1 242 ? -8.891 -15.359 -0.302 1 97.62 242 ILE A O 1
ATOM 1890 N N . ALA A 1 243 ? -9.406 -13.891 -1.919 1 98.5 243 ALA A N 1
ATOM 1891 C CA . ALA A 1 243 ? -9.148 -14.844 -2.998 1 98.5 243 ALA A CA 1
ATOM 1892 C C . ALA A 1 243 ? -7.707 -15.336 -2.969 1 98.5 243 ALA A C 1
ATOM 1894 O O . ALA A 1 243 ? -7.445 -16.531 -3.15 1 98.5 243 ALA A O 1
ATOM 1895 N N . LEU A 1 244 ? -6.809 -14.414 -2.75 1 96.81 244 LEU A N 1
ATOM 1896 C CA . LEU A 1 244 ? -5.398 -14.773 -2.684 1 96.81 244 LEU A CA 1
ATOM 1897 C C . LEU A 1 244 ? -5.133 -15.719 -1.519 1 96.81 244 LEU A C 1
ATOM 1899 O O . LEU A 1 244 ? -4.324 -16.641 -1.636 1 96.81 244 LEU A O 1
ATOM 1903 N N . GLY A 1 245 ? -5.797 -15.477 -0.392 1 97.38 245 GLY A N 1
ATOM 1904 C CA . GLY A 1 245 ? -5.699 -16.406 0.721 1 97.38 245 GLY A CA 1
ATOM 1905 C C . GLY A 1 245 ? -6.227 -17.797 0.391 1 97.38 245 GLY A C 1
ATOM 1906 O O . GLY A 1 245 ? -5.609 -18.797 0.741 1 97.38 245 GLY A O 1
ATOM 1907 N N . VAL A 1 246 ? -7.309 -17.828 -0.303 1 98.5 246 VAL A N 1
ATOM 1908 C CA . VAL A 1 246 ? -7.91 -19.094 -0.718 1 98.5 246 VAL A CA 1
ATOM 1909 C C . VAL A 1 246 ? -6.984 -19.812 -1.691 1 98.5 246 VAL A C 1
ATOM 1911 O O . VAL A 1 246 ? -6.797 -21.016 -1.597 1 98.5 246 VAL A O 1
ATOM 1914 N N . MET A 1 247 ? -6.41 -19.094 -2.613 1 97.62 247 MET A N 1
ATOM 1915 C CA . MET A 1 247 ? -5.457 -19.672 -3.551 1 97.62 247 MET A CA 1
ATOM 1916 C C . MET A 1 247 ? -4.277 -20.297 -2.811 1 97.62 247 MET A C 1
ATOM 1918 O O . MET A 1 247 ? -3.85 -21.406 -3.137 1 97.62 247 MET A O 1
ATOM 1922 N N . LYS A 1 248 ? -3.803 -19.562 -1.852 1 96.25 248 LYS A N 1
ATOM 1923 C CA . LYS A 1 248 ? -2.672 -20.062 -1.076 1 96.25 248 LYS A CA 1
ATOM 1924 C C . LYS A 1 248 ? -3.029 -21.375 -0.367 1 96.25 248 LYS A C 1
ATOM 1926 O O . LYS A 1 248 ? -2.254 -22.328 -0.392 1 96.25 248 LYS A O 1
ATOM 1931 N N . ALA A 1 249 ? -4.129 -21.406 0.292 1 97.44 249 ALA A N 1
ATOM 1932 C CA . ALA A 1 249 ? -4.586 -22.609 0.983 1 97.44 249 ALA A CA 1
ATOM 1933 C C . ALA A 1 249 ? -4.734 -23.781 0.012 1 97.44 249 ALA A C 1
ATOM 1935 O O . ALA A 1 249 ? -4.371 -24.906 0.333 1 97.44 249 ALA A O 1
ATOM 1936 N N . ALA A 1 250 ? -5.258 -23.531 -1.162 1 97.81 250 ALA A N 1
ATOM 1937 C CA . ALA A 1 250 ? -5.449 -24.547 -2.182 1 97.81 250 ALA A CA 1
ATOM 1938 C C . ALA A 1 250 ? -4.109 -25.109 -2.652 1 97.81 250 ALA A C 1
ATOM 1940 O O . ALA A 1 250 ? -3.924 -26.328 -2.707 1 97.81 250 ALA A O 1
ATOM 1941 N N . HIS A 1 251 ? -3.227 -24.203 -2.947 1 94.81 251 HIS A N 1
ATOM 1942 C CA . HIS A 1 251 ? -1.906 -24.625 -3.408 1 94.81 251 HIS A CA 1
ATOM 1943 C C . HIS A 1 251 ? -1.201 -25.484 -2.361 1 94.81 251 HIS A C 1
ATOM 1945 O O . HIS A 1 251 ? -0.555 -26.469 -2.701 1 94.81 251 HIS A O 1
ATOM 1951 N N . ALA A 1 252 ? -1.362 -25.094 -1.119 1 93.5 252 ALA A N 1
ATOM 1952 C CA . ALA A 1 252 ? -0.723 -25.828 -0.024 1 93.5 252 ALA A CA 1
ATOM 1953 C C . ALA A 1 252 ? -1.254 -27.25 0.072 1 93.5 252 ALA A C 1
ATOM 1955 O O . ALA A 1 252 ? -0.576 -28.141 0.597 1 93.5 252 ALA A O 1
ATOM 1956 N N . ARG A 1 253 ? -2.371 -27.469 -0.527 1 95.62 253 ARG A N 1
ATOM 1957 C CA . ARG A 1 253 ? -3.018 -28.766 -0.426 1 95.62 253 ARG A CA 1
ATOM 1958 C C . ARG A 1 253 ? -2.979 -29.516 -1.761 1 95.62 253 ARG A C 1
ATOM 1960 O O . ARG A 1 253 ? -3.572 -30.578 -1.903 1 95.62 253 ARG A O 1
ATOM 1967 N N . GLY A 1 254 ? -2.387 -28.875 -2.715 1 94.94 254 GLY A N 1
ATOM 1968 C CA . GLY A 1 254 ? -2.27 -29.484 -4.027 1 94.94 254 GLY A CA 1
ATOM 1969 C C . GLY A 1 254 ? -3.564 -29.469 -4.816 1 94.94 254 GLY A C 1
ATOM 1970 O O . GLY A 1 254 ? -3.756 -30.266 -5.73 1 94.94 254 GLY A O 1
ATOM 1971 N N . ILE A 1 255 ? -4.508 -28.609 -4.43 1 97.56 255 ILE A N 1
ATOM 1972 C CA . ILE A 1 255 ? -5.77 -28.469 -5.148 1 97.56 255 ILE A CA 1
ATOM 1973 C C . ILE A 1 255 ? -5.543 -27.656 -6.422 1 97.56 255 ILE A C 1
ATOM 1975 O O . ILE A 1 255 ? -5.051 -26.531 -6.367 1 97.56 255 ILE A O 1
ATOM 1979 N N . ARG A 1 256 ? -5.941 -28.188 -7.543 1 96.94 256 ARG A N 1
ATOM 1980 C CA . ARG A 1 256 ? -5.703 -27.516 -8.82 1 96.94 256 ARG A CA 1
ATOM 1981 C C . ARG A 1 256 ? -6.734 -26.438 -9.07 1 96.94 256 ARG A C 1
ATOM 1983 O O . ARG A 1 256 ? -7.938 -26.656 -8.922 1 96.94 256 ARG A O 1
ATOM 1990 N N . ILE A 1 257 ? -6.281 -25.312 -9.391 1 97.44 257 ILE A N 1
ATOM 1991 C CA . ILE A 1 257 ? -7.098 -24.188 -9.812 1 97.44 257 ILE A CA 1
ATOM 1992 C C . ILE A 1 257 ? -6.926 -23.953 -11.312 1 97.44 257 ILE A C 1
ATOM 1994 O O . ILE A 1 257 ? -5.805 -23.781 -11.797 1 97.44 257 ILE A O 1
ATOM 1998 N N . PRO A 1 258 ? -7.93 -23.875 -12.047 1 97.62 258 PRO A N 1
ATOM 1999 C CA . PRO A 1 258 ? -9.344 -23.844 -11.656 1 97.62 258 PRO A CA 1
ATOM 2000 C C . PRO A 1 258 ? -10.008 -25.219 -11.711 1 97.62 258 PRO A C 1
ATOM 2002 O O . PRO A 1 258 ? -11.188 -25.344 -11.383 1 97.62 258 PRO A O 1
ATOM 2005 N N . GLU A 1 259 ? -9.281 -26.281 -12.078 1 97.5 259 GLU A N 1
ATOM 2006 C CA . GLU A 1 259 ? -9.891 -27.531 -12.484 1 97.5 259 GLU A CA 1
ATOM 2007 C C . GLU A 1 259 ? -10.688 -28.156 -11.344 1 97.5 259 GLU A C 1
ATOM 2009 O O . GLU A 1 259 ? -11.781 -28.672 -11.547 1 97.5 259 GLU A O 1
ATOM 2014 N N . GLN A 1 260 ? -10.125 -28.125 -10.195 1 97.81 260 GLN A N 1
ATOM 2015 C CA . GLN A 1 260 ? -10.789 -28.703 -9.039 1 97.81 260 GLN A CA 1
ATOM 2016 C C . GLN A 1 260 ? -11.516 -27.641 -8.219 1 97.81 260 GLN A C 1
ATOM 2018 O O . GLN A 1 260 ? -12.523 -27.922 -7.574 1 97.81 260 GLN A O 1
ATOM 2023 N N . LEU A 1 261 ? -10.977 -26.469 -8.242 1 98.5 261 LEU A N 1
ATOM 2024 C CA . LEU A 1 261 ? -11.531 -25.328 -7.512 1 98.5 261 LEU A CA 1
ATOM 2025 C C . LEU A 1 261 ? -11.359 -24.031 -8.305 1 98.5 261 LEU A C 1
ATOM 2027 O O . LEU A 1 261 ? -10.234 -23.562 -8.492 1 98.5 261 LEU A O 1
ATOM 2031 N N . SER A 1 262 ? -12.477 -23.516 -8.773 1 98.81 262 SER A N 1
ATOM 2032 C CA . SER A 1 262 ? -12.453 -22.172 -9.336 1 98.81 262 SER A CA 1
ATOM 2033 C C . SER A 1 262 ? -12.5 -21.125 -8.234 1 98.81 262 SER A C 1
ATOM 2035 O O . SER A 1 262 ? -13.062 -21.359 -7.164 1 98.81 262 SER A O 1
ATOM 2037 N N . ILE A 1 263 ? -11.852 -19.984 -8.469 1 98.81 263 ILE A N 1
ATOM 2038 C CA . ILE A 1 263 ? -11.773 -18.922 -7.469 1 98.81 263 ILE A CA 1
ATOM 2039 C C . ILE A 1 263 ? -12.023 -17.562 -8.133 1 98.81 263 ILE A C 1
ATOM 2041 O O . ILE A 1 263 ? -11.508 -17.297 -9.219 1 98.81 263 ILE A O 1
ATOM 2045 N N . THR A 1 264 ? -12.828 -16.719 -7.504 1 98.88 264 THR A N 1
ATOM 2046 C CA . THR A 1 264 ? -13.047 -15.352 -7.969 1 98.88 264 THR A CA 1
ATOM 2047 C C . THR A 1 264 ? -12.828 -14.359 -6.836 1 98.88 264 THR A C 1
ATOM 2049 O O . THR A 1 264 ? -12.844 -14.734 -5.66 1 98.88 264 THR A O 1
ATOM 2052 N N . GLY A 1 265 ? -12.602 -13.109 -7.23 1 98.69 265 GLY A N 1
ATOM 2053 C CA . GLY A 1 265 ? -12.461 -12.031 -6.262 1 98.69 265 GLY A CA 1
ATOM 2054 C C . GLY A 1 265 ? -13.133 -10.742 -6.703 1 98.69 265 GLY A C 1
ATOM 2055 O O . GLY A 1 265 ? -13.938 -10.742 -7.633 1 98.69 265 GLY A O 1
ATOM 2056 N N . PHE A 1 266 ? -12.945 -9.695 -6.004 1 98.69 266 PHE A N 1
ATOM 2057 C CA . PHE A 1 266 ? -13.367 -8.328 -6.266 1 98.69 266 PHE A CA 1
ATOM 2058 C C . PHE A 1 266 ? -12.25 -7.344 -5.957 1 98.69 266 PHE A C 1
ATOM 2060 O O . PHE A 1 266 ? -11.617 -7.422 -4.898 1 98.69 266 PHE A O 1
ATOM 2067 N N . GLY A 1 267 ? -12.023 -6.398 -6.871 1 97.19 267 GLY A N 1
ATOM 2068 C CA . GLY A 1 267 ? -11.047 -5.348 -6.621 1 97.19 267 GLY A CA 1
ATOM 2069 C C . GLY A 1 267 ? -10.242 -4.977 -7.855 1 97.19 267 GLY A C 1
ATOM 2070 O O . GLY A 1 267 ? -10.172 -3.801 -8.219 1 97.19 267 GLY A O 1
ATOM 2071 N N . GLY A 1 268 ? -9.641 -6.043 -8.453 1 96.06 268 GLY A N 1
ATOM 2072 C CA . GLY A 1 268 ? -8.789 -5.812 -9.609 1 96.06 268 GLY A CA 1
ATOM 2073 C C . GLY A 1 268 ? -7.379 -5.398 -9.234 1 96.06 268 GLY A C 1
ATOM 2074 O O . GLY A 1 268 ? -6.828 -4.457 -9.812 1 96.06 268 GLY A O 1
ATOM 2075 N N . TYR A 1 269 ? -6.82 -6.07 -8.25 1 92.38 269 TYR A N 1
ATOM 2076 C CA . TYR A 1 269 ? -5.477 -5.75 -7.773 1 92.38 269 TYR A CA 1
ATOM 2077 C C . TYR A 1 269 ? -4.426 -6.168 -8.789 1 92.38 269 TYR A C 1
ATOM 2079 O O . TYR A 1 269 ? -4.645 -7.09 -9.578 1 92.38 269 TYR A O 1
ATOM 2087 N N . ASP A 1 270 ? -3.268 -5.523 -8.766 1 88.06 270 ASP A N 1
ATOM 2088 C CA . ASP A 1 270 ? -2.154 -5.895 -9.633 1 88.06 270 ASP A CA 1
ATOM 2089 C C . ASP A 1 270 ? -1.74 -7.348 -9.398 1 88.06 270 ASP A C 1
ATOM 2091 O O . ASP A 1 270 ? -1.461 -8.078 -10.352 1 88.06 270 ASP A O 1
ATOM 2095 N N . THR A 1 271 ? -1.772 -7.711 -8.133 1 90.12 271 THR A N 1
ATOM 2096 C CA . THR A 1 271 ? -1.366 -9.062 -7.754 1 90.12 271 THR A CA 1
ATOM 2097 C C . THR A 1 271 ? -2.285 -10.102 -8.391 1 90.12 271 THR A C 1
ATOM 2099 O O . THR A 1 271 ? -1.845 -11.203 -8.727 1 90.12 271 THR A O 1
ATOM 2102 N N . SER A 1 272 ? -3.521 -9.758 -8.562 1 93.56 272 SER A N 1
ATOM 2103 C CA . SER A 1 272 ? -4.5 -10.695 -9.109 1 93.56 272 SER A CA 1
ATOM 2104 C C . SER A 1 272 ? -4.199 -11.016 -10.57 1 93.56 272 SER A C 1
ATOM 2106 O O . SER A 1 272 ? -4.598 -12.07 -11.07 1 93.56 272 SER A O 1
ATOM 2108 N N . GLU A 1 273 ? -3.508 -10.117 -11.18 1 91.69 273 GLU A N 1
ATOM 2109 C CA . GLU A 1 273 ? -3.104 -10.336 -12.57 1 91.69 273 GLU A CA 1
ATOM 2110 C C . GLU A 1 273 ? -1.816 -11.148 -12.648 1 91.69 273 GLU A C 1
ATOM 2112 O O . GLU A 1 273 ? -1.587 -11.867 -13.617 1 91.69 273 GLU A O 1
ATOM 2117 N N . ILE A 1 274 ? -1.071 -11.133 -11.609 1 89.81 274 ILE A N 1
ATOM 2118 C CA . ILE A 1 274 ? 0.292 -11.648 -11.641 1 89.81 274 ILE A CA 1
ATOM 2119 C C . ILE A 1 274 ? 0.308 -13.094 -11.164 1 89.81 274 ILE A C 1
ATOM 2121 O O . ILE A 1 274 ? 1.107 -13.906 -11.641 1 89.81 274 ILE A O 1
ATOM 2125 N N . VAL A 1 275 ? -0.556 -13.422 -10.258 1 92.56 275 VAL A N 1
ATOM 2126 C CA . VAL A 1 275 ? -0.59 -14.773 -9.719 1 92.56 275 VAL A CA 1
ATOM 2127 C C . VAL A 1 275 ? -0.978 -15.758 -10.82 1 92.56 275 VAL A C 1
ATOM 2129 O O . VAL A 1 275 ? -1.532 -15.367 -11.844 1 92.56 275 VAL A O 1
ATOM 2132 N N . HIS A 1 276 ? -0.523 -17 -10.562 1 91.69 276 HIS A N 1
ATOM 2133 C CA . HIS A 1 276 ? -0.905 -18.062 -11.484 1 91.69 276 HIS A CA 1
ATOM 2134 C C . HIS A 1 276 ? -1.681 -19.172 -10.758 1 91.69 276 HIS A C 1
ATOM 2136 O O . HIS A 1 276 ? -1.182 -19.75 -9.797 1 91.69 276 HIS A O 1
ATOM 2142 N N . PRO A 1 277 ? -2.908 -19.562 -11.305 1 94.94 277 PRO A N 1
ATOM 2143 C CA . PRO A 1 277 ? -3.602 -18.875 -12.406 1 94.94 277 PRO A CA 1
ATOM 2144 C C . PRO A 1 277 ? -4.012 -17.453 -12.055 1 94.94 277 PRO A C 1
ATOM 2146 O O . PRO A 1 277 ? -4.273 -17.156 -10.891 1 94.94 277 PRO A O 1
ATOM 2149 N N . ALA A 1 278 ? -4.043 -16.547 -13.086 1 96 278 ALA A N 1
ATOM 2150 C CA . ALA A 1 278 ? -4.52 -15.18 -12.875 1 96 278 ALA A CA 1
ATOM 2151 C C . ALA A 1 278 ? -5.973 -15.172 -12.406 1 96 278 ALA A C 1
ATOM 2153 O O . ALA A 1 278 ? -6.793 -15.961 -12.898 1 96 278 ALA A O 1
ATOM 2154 N N . LEU A 1 279 ? -6.285 -14.258 -11.562 1 98 279 LEU A N 1
ATOM 2155 C CA . LEU A 1 279 ? -7.543 -14.289 -10.828 1 98 279 LEU A CA 1
ATOM 2156 C C . LEU A 1 279 ? -8.648 -13.586 -11.609 1 98 279 LEU A C 1
ATOM 2158 O O . LEU A 1 279 ? -8.492 -12.43 -12.008 1 98 279 LEU A O 1
ATOM 2162 N N . THR A 1 280 ? -9.75 -14.281 -11.875 1 98.69 280 THR A N 1
ATOM 2163 C CA . THR A 1 280 ? -10.984 -13.641 -12.32 1 98.69 280 THR A CA 1
ATOM 2164 C C . THR A 1 280 ? -11.555 -12.758 -11.219 1 98.69 280 THR A C 1
ATOM 2166 O O . THR A 1 280 ? -11.711 -13.195 -10.078 1 98.69 280 THR A O 1
ATOM 2169 N N . THR A 1 281 ? -11.844 -11.484 -11.516 1 98.69 281 THR A N 1
ATOM 2170 C CA . THR A 1 281 ? -12.25 -10.539 -10.484 1 98.69 281 THR A CA 1
ATOM 2171 C C . THR A 1 281 ? -13.133 -9.445 -11.078 1 98.69 281 THR A C 1
ATOM 2173 O O . THR A 1 281 ? -13.344 -9.398 -12.289 1 98.69 281 THR A O 1
ATOM 2176 N N . VAL A 1 282 ? -13.836 -8.703 -10.258 1 98.75 282 VAL A N 1
ATOM 2177 C CA . VAL A 1 282 ? -14.5 -7.473 -10.672 1 98.75 282 VAL A CA 1
ATOM 2178 C C . VAL A 1 282 ? -13.586 -6.281 -10.414 1 98.75 282 VAL A C 1
ATOM 2180 O O . VAL A 1 282 ? -13.094 -6.102 -9.297 1 98.75 282 VAL A O 1
ATOM 2183 N N . HIS A 1 283 ? -13.375 -5.531 -11.398 1 98.25 283 HIS A N 1
ATOM 2184 C CA . HIS A 1 283 ? -12.461 -4.402 -11.32 1 98.25 283 HIS A CA 1
ATOM 2185 C C . HIS A 1 283 ? -13.156 -3.164 -10.766 1 98.25 283 HIS A C 1
ATOM 2187 O O . HIS A 1 283 ? -14.211 -2.768 -11.258 1 98.25 283 HIS A O 1
ATOM 2193 N N . TYR A 1 284 ? -12.602 -2.582 -9.727 1 98.06 284 TYR A N 1
ATOM 2194 C CA . TYR A 1 284 ? -12.984 -1.29 -9.172 1 98.06 284 TYR A CA 1
ATOM 2195 C C . TYR A 1 284 ? -12 -0.205 -9.586 1 98.06 284 TYR A C 1
ATOM 2197 O O . TYR A 1 284 ? -10.789 -0.363 -9.422 1 98.06 284 TYR A O 1
ATOM 2205 N N . ALA A 1 285 ? -12.453 0.843 -10.117 1 97.25 285 ALA A N 1
ATOM 2206 C CA . ALA A 1 285 ? -11.594 1.924 -10.594 1 97.25 285 ALA A CA 1
ATOM 2207 C C . ALA A 1 285 ? -11.133 2.807 -9.43 1 97.25 285 ALA A C 1
ATOM 2209 O O . ALA A 1 285 ? -11.469 3.99 -9.375 1 97.25 285 ALA A O 1
ATOM 2210 N N . TYR A 1 286 ? -10.289 2.316 -8.609 1 97 286 TYR A N 1
ATOM 2211 C CA . TYR A 1 286 ? -9.852 2.988 -7.395 1 97 286 TYR A CA 1
ATOM 2212 C C . TYR A 1 286 ? -9.078 4.262 -7.719 1 97 286 TYR A C 1
ATOM 2214 O O . TYR A 1 286 ? -9.266 5.293 -7.074 1 97 286 TYR A O 1
ATOM 2222 N N . LEU A 1 287 ? -8.172 4.188 -8.703 1 96.25 287 LEU A N 1
ATOM 2223 C CA . LEU A 1 287 ? -7.426 5.367 -9.117 1 96.25 287 LEU A CA 1
ATOM 2224 C C . LEU A 1 287 ? -8.367 6.48 -9.555 1 96.25 287 LEU A C 1
ATOM 2226 O O . LEU A 1 287 ? -8.195 7.637 -9.164 1 96.25 287 LEU A O 1
ATOM 2230 N N . GLN A 1 288 ? -9.312 6.148 -10.312 1 97.88 288 GLN A N 1
ATOM 2231 C CA . GLN A 1 288 ? -10.305 7.105 -10.781 1 97.88 288 GLN A CA 1
ATOM 2232 C C . GLN A 1 288 ? -11.109 7.676 -9.617 1 97.88 288 GLN A C 1
ATOM 2234 O O . GLN A 1 288 ? -11.477 8.852 -9.625 1 97.88 288 GLN A O 1
ATOM 2239 N N . ALA A 1 289 ? -11.438 6.801 -8.695 1 98.19 289 ALA A N 1
ATOM 2240 C CA . ALA A 1 289 ? -12.141 7.266 -7.508 1 98.19 289 ALA A CA 1
ATOM 2241 C C . ALA A 1 289 ? -11.344 8.344 -6.785 1 98.19 289 ALA A C 1
ATOM 2243 O O . ALA A 1 289 ? -11.914 9.328 -6.305 1 98.19 289 ALA A O 1
ATOM 2244 N N . GLY A 1 290 ? -10.062 8.125 -6.695 1 98.31 290 GLY A N 1
ATOM 2245 C CA . GLY A 1 290 ? -9.195 9.133 -6.105 1 98.31 290 GLY A CA 1
ATOM 2246 C C . GLY A 1 290 ? -9.203 10.445 -6.859 1 98.31 290 GLY A C 1
ATOM 2247 O O . GLY A 1 290 ? -9.352 11.508 -6.258 1 98.31 290 GLY A O 1
ATOM 2248 N N . GLU A 1 291 ? -9.055 10.359 -8.156 1 98.25 291 GLU A N 1
ATOM 2249 C CA . GLU A 1 291 ? -9.047 11.555 -9 1 98.25 291 GLU A CA 1
ATOM 2250 C C . GLU A 1 291 ? -10.359 12.32 -8.875 1 98.25 291 GLU A C 1
ATOM 2252 O O . GLU A 1 291 ? -10.352 13.539 -8.68 1 98.25 291 GLU A O 1
ATOM 2257 N N . LEU A 1 292 ? -11.438 11.602 -8.93 1 98.44 292 LEU A N 1
ATOM 2258 C CA . LEU A 1 292 ? -12.758 12.234 -8.883 1 98.44 292 LEU A CA 1
ATOM 2259 C C . LEU A 1 292 ? -13.023 12.844 -7.512 1 98.44 292 LEU A C 1
ATOM 2261 O O . LEU A 1 292 ? -13.578 13.945 -7.418 1 98.44 292 LEU A O 1
ATOM 2265 N N . SER A 1 293 ? -12.656 12.156 -6.445 1 98.62 293 SER A N 1
ATOM 2266 C CA . SER A 1 293 ? -12.875 12.695 -5.105 1 98.62 293 SER A CA 1
ATOM 2267 C C . SER A 1 293 ? -12.055 13.961 -4.875 1 98.62 293 SER A C 1
ATOM 2269 O O . SER A 1 293 ? -12.516 14.891 -4.215 1 98.62 293 SER A O 1
ATOM 2271 N N . ALA A 1 294 ? -10.852 13.977 -5.383 1 98.31 294 ALA A N 1
ATOM 2272 C CA . ALA A 1 294 ? -10.008 15.172 -5.305 1 98.31 294 ALA A CA 1
ATOM 2273 C C . ALA A 1 294 ? -10.648 16.344 -6.055 1 98.31 294 ALA A C 1
ATOM 2275 O O . ALA A 1 294 ? -10.688 17.453 -5.547 1 98.31 294 ALA A O 1
ATOM 2276 N N . GLN A 1 295 ? -11.117 16.062 -7.277 1 98.25 295 GLN A N 1
ATOM 2277 C CA . GLN A 1 295 ? -11.797 17.094 -8.055 1 98.25 295 GLN A CA 1
ATOM 2278 C C . GLN A 1 295 ? -13.008 17.641 -7.309 1 98.25 295 GLN A C 1
ATOM 2280 O O . GLN A 1 295 ? -13.188 18.859 -7.219 1 98.25 295 GLN A O 1
ATOM 2285 N N . GLN A 1 296 ? -13.766 16.766 -6.766 1 98.56 296 GLN A N 1
ATOM 2286 C CA . GLN A 1 296 ? -15.016 17.156 -6.109 1 98.56 296 GLN A CA 1
ATOM 2287 C C . GLN A 1 296 ? -14.75 17.922 -4.82 1 98.56 296 GLN A C 1
ATOM 2289 O O . GLN A 1 296 ? -15.469 18.875 -4.504 1 98.56 296 GLN A O 1
ATOM 2294 N N . ILE A 1 297 ? -13.734 17.516 -4.051 1 98.38 297 ILE A N 1
ATOM 2295 C CA . ILE A 1 297 ? -13.461 18.203 -2.799 1 98.38 297 ILE A CA 1
ATOM 2296 C C . ILE A 1 297 ? -13.016 19.641 -3.092 1 98.38 297 ILE A C 1
ATOM 2298 O O . ILE A 1 297 ? -13.336 20.562 -2.344 1 98.38 297 ILE A O 1
ATOM 2302 N N . ILE A 1 298 ? -12.242 19.797 -4.141 1 97.31 298 ILE A N 1
ATOM 2303 C CA . ILE A 1 298 ? -11.805 21.141 -4.527 1 97.31 298 ILE A CA 1
ATOM 2304 C C . ILE A 1 298 ? -13.008 21.969 -4.945 1 97.31 298 ILE A C 1
ATOM 2306 O O . ILE A 1 298 ? -13.109 23.141 -4.582 1 97.31 298 ILE A O 1
ATOM 2310 N N . GLN A 1 299 ? -13.922 21.359 -5.715 1 97.94 299 GLN A N 1
ATOM 2311 C CA . GLN A 1 299 ? -15.156 22.047 -6.082 1 97.94 299 GLN A CA 1
ATOM 2312 C C . GLN A 1 299 ? -15.914 22.516 -4.844 1 97.94 299 GLN A C 1
ATOM 2314 O O . GLN A 1 299 ? -16.391 23.656 -4.793 1 97.94 299 GLN A O 1
ATOM 2319 N N . LEU A 1 300 ? -16.016 21.703 -3.838 1 97.5 300 LEU A N 1
ATOM 2320 C CA . LEU A 1 300 ? -16.703 22.062 -2.602 1 97.5 300 LEU A CA 1
ATOM 2321 C C . LEU A 1 300 ? -15.984 23.203 -1.885 1 97.5 300 LEU A C 1
ATOM 2323 O O . LEU A 1 300 ? -16.625 24.109 -1.365 1 97.5 300 LEU A O 1
ATOM 2327 N N . VAL A 1 301 ? -14.664 23.078 -1.855 1 95.88 301 VAL A N 1
ATOM 2328 C CA . VAL A 1 301 ? -13.844 24.109 -1.224 1 95.88 301 VAL A CA 1
ATOM 2329 C C . VAL A 1 301 ? -14.078 25.453 -1.916 1 95.88 301 VAL A C 1
ATOM 2331 O O . VAL A 1 301 ? -14.07 26.5 -1.269 1 95.88 301 VAL A O 1
ATOM 2334 N N . GLU A 1 302 ? -14.297 25.406 -3.178 1 94 302 GLU A N 1
ATOM 2335 C CA . GLU A 1 302 ? -14.508 26.609 -3.971 1 94 302 GLU A CA 1
ATOM 2336 C C . GLU A 1 302 ? -15.992 26.969 -4.043 1 94 302 GLU A C 1
ATOM 2338 O O . GLU A 1 302 ? -16.406 27.766 -4.891 1 94 302 GLU A O 1
ATOM 2343 N N . ASP A 1 303 ? -16.781 26.359 -3.342 1 94.44 303 ASP A N 1
ATOM 2344 C CA . ASP A 1 303 ? -18.203 26.641 -3.184 1 94.44 303 ASP A CA 1
ATOM 2345 C C . ASP A 1 303 ? -18.969 26.328 -4.465 1 94.44 303 ASP A C 1
ATOM 2347 O O . ASP A 1 303 ? -19.891 27.047 -4.832 1 94.44 303 ASP A O 1
ATOM 2351 N N . GLN A 1 304 ? -18.422 25.375 -5.188 1 96.31 304 GLN A N 1
ATOM 2352 C CA . GLN A 1 304 ? -19.156 24.875 -6.355 1 96.31 304 GLN A CA 1
ATOM 2353 C C . GLN A 1 304 ? -20.062 23.719 -5.98 1 96.31 304 GLN A C 1
ATOM 2355 O O . GLN A 1 304 ? -19.891 23.094 -4.934 1 96.31 304 GLN A O 1
ATOM 2360 N N . SER A 1 305 ? -21 23.469 -6.836 1 96.38 305 SER A N 1
ATOM 2361 C CA . SER A 1 305 ? -21.969 22.406 -6.578 1 96.38 305 SER A CA 1
ATOM 2362 C C . SER A 1 305 ? -21.391 21.047 -6.957 1 96.38 305 SER A C 1
ATOM 2364 O O . SER A 1 305 ? -20.703 20.906 -7.973 1 96.38 305 SER A O 1
ATOM 2366 N N . VAL A 1 306 ? -21.625 20.062 -6.109 1 97.38 306 VAL A N 1
ATOM 2367 C CA . VAL A 1 306 ? -21.234 18.672 -6.32 1 97.38 306 VAL A CA 1
ATOM 2368 C C . VAL A 1 306 ? -22.406 17.766 -5.988 1 97.38 306 VAL A C 1
ATOM 2370 O O . VAL A 1 306 ? -23.172 18.031 -5.051 1 97.38 306 VAL A O 1
ATOM 2373 N N . ASN A 1 307 ? -22.594 16.75 -6.832 1 96.44 307 ASN A N 1
ATOM 2374 C CA . ASN A 1 307 ? -23.641 15.781 -6.531 1 96.44 307 ASN A CA 1
ATOM 2375 C C . ASN A 1 307 ? -23.438 15.164 -5.148 1 96.44 307 ASN A C 1
ATOM 2377 O O . ASN A 1 307 ? -22.312 14.891 -4.738 1 96.44 307 ASN A O 1
ATOM 2381 N N . MET A 1 308 ? -24.547 14.914 -4.492 1 97.25 308 MET A N 1
ATOM 2382 C CA . MET A 1 308 ? -24.484 14.328 -3.154 1 97.25 308 MET A CA 1
ATOM 2383 C C . MET A 1 308 ? -23.922 12.914 -3.205 1 97.25 308 MET A C 1
ATOM 2385 O O . MET A 1 308 ? -23.281 12.469 -2.258 1 97.25 308 MET A O 1
ATOM 2389 N N . CYS A 1 309 ? -24.25 12.258 -4.316 1 97.25 309 CYS A N 1
ATOM 2390 C CA . CYS A 1 309 ? -23.719 10.906 -4.473 1 97.25 309 CYS A CA 1
ATOM 2391 C C . CYS A 1 309 ? -23.266 10.672 -5.91 1 97.25 309 CYS A C 1
ATOM 2393 O O . CYS A 1 309 ? -24.031 10.867 -6.852 1 97.25 309 CYS A O 1
ATOM 2395 N N . SER A 1 310 ? -22.016 10.344 -6.074 1 97.62 310 SER A N 1
ATOM 2396 C CA . SER A 1 310 ? -21.453 9.891 -7.34 1 97.62 310 SER A CA 1
ATOM 2397 C C . SER A 1 310 ? -21.109 8.406 -7.293 1 97.62 310 SER A C 1
ATOM 2399 O O . SER A 1 310 ? -20.625 7.906 -6.281 1 97.62 310 SER A O 1
ATOM 2401 N N . THR A 1 311 ? -21.453 7.688 -8.312 1 97.62 311 THR A N 1
ATOM 2402 C CA . THR A 1 311 ? -21.219 6.25 -8.367 1 97.62 311 THR A CA 1
ATOM 2403 C C . THR A 1 311 ? -20.328 5.895 -9.555 1 97.62 311 THR A C 1
ATOM 2405 O O . THR A 1 311 ? -20.562 6.34 -10.68 1 97.62 311 THR A O 1
ATOM 2408 N N . LEU A 1 312 ? -19.266 5.234 -9.312 1 97.75 312 LEU A N 1
ATOM 2409 C CA . LEU A 1 312 ? -18.391 4.719 -10.359 1 97.75 312 LEU A CA 1
ATOM 2410 C C . LEU A 1 312 ? -18.797 3.299 -10.75 1 97.75 312 LEU A C 1
ATOM 2412 O O . LEU A 1 312 ? -19.219 2.514 -9.898 1 97.75 312 LEU A O 1
ATOM 2416 N N . ASP A 1 313 ? -18.578 3 -11.914 1 96.06 313 ASP A N 1
ATOM 2417 C CA . ASP A 1 313 ? -18.953 1.696 -12.453 1 96.06 313 ASP A CA 1
ATOM 2418 C C . ASP A 1 313 ? -17.875 0.646 -12.156 1 96.06 313 ASP A C 1
ATOM 2420 O O . ASP A 1 313 ? -16.781 0.982 -11.711 1 96.06 313 ASP A O 1
ATOM 2424 N N . VAL A 1 314 ? -18.281 -0.623 -12.289 1 97.94 314 VAL A N 1
ATOM 2425 C CA . VAL A 1 314 ? -17.406 -1.771 -12.094 1 97.94 314 VAL A CA 1
ATOM 2426 C C . VAL A 1 314 ? -17.5 -2.701 -13.297 1 97.94 314 VAL A C 1
ATOM 2428 O O . VAL A 1 314 ? -18.5 -2.697 -14.023 1 97.94 314 VAL A O 1
ATOM 2431 N N . THR A 1 315 ? -16.406 -3.424 -13.562 1 98.12 315 THR A N 1
ATOM 2432 C CA . THR A 1 315 ? -16.375 -4.32 -14.719 1 98.12 315 THR A CA 1
ATOM 2433 C C . THR A 1 315 ? -15.766 -5.664 -14.336 1 98.12 315 THR A C 1
ATOM 2435 O O . THR A 1 315 ? -14.805 -5.719 -13.57 1 98.12 315 THR A O 1
ATOM 2438 N N . LEU A 1 316 ? -16.312 -6.699 -14.938 1 98.5 316 LEU A N 1
ATOM 2439 C CA . LEU A 1 316 ? -15.766 -8.031 -14.727 1 98.5 316 LEU A CA 1
ATOM 2440 C C . LEU A 1 316 ? -14.531 -8.25 -15.594 1 98.5 316 LEU A C 1
ATOM 2442 O O . LEU A 1 316 ? -14.516 -7.879 -16.766 1 98.5 316 LEU A O 1
ATOM 2446 N N . ILE A 1 317 ? -13.492 -8.758 -15.039 1 98.31 317 ILE A N 1
ATOM 2447 C CA . ILE A 1 317 ? -12.305 -9.203 -15.75 1 98.31 317 ILE A CA 1
ATOM 2448 C C . ILE A 1 317 ? -12.195 -10.727 -15.664 1 98.31 317 ILE A C 1
ATOM 2450 O O . ILE A 1 317 ? -11.898 -11.273 -14.594 1 98.31 317 ILE A O 1
ATOM 2454 N N . ASP A 1 318 ? -12.453 -11.344 -16.703 1 97.81 318 ASP A N 1
ATOM 2455 C CA . ASP A 1 318 ? -12.352 -12.797 -16.812 1 97.81 318 ASP A CA 1
ATOM 2456 C C . ASP A 1 318 ? -10.914 -13.227 -17.094 1 97.81 318 ASP A C 1
ATOM 2458 O O . ASP A 1 318 ? -10.312 -12.789 -18.078 1 97.81 318 ASP A O 1
ATOM 2462 N N . ARG A 1 319 ? -10.367 -14.109 -16.125 1 97.06 319 ARG A N 1
ATOM 2463 C CA . ARG A 1 319 ? -8.992 -14.57 -16.312 1 97.06 319 ARG A CA 1
ATOM 2464 C C . ARG A 1 319 ? -8.914 -16.094 -16.219 1 97.06 319 ARG A C 1
ATOM 2466 O O . ARG A 1 319 ? -9.75 -16.797 -16.781 1 97.06 319 ARG A O 1
ATOM 2473 N N . GLU A 1 320 ? -7.898 -16.609 -15.5 1 96.31 320 GLU A N 1
ATOM 2474 C CA . GLU A 1 320 ? -7.562 -18.016 -15.625 1 96.31 320 GLU A CA 1
ATOM 2475 C C . GLU A 1 320 ? -8.172 -18.828 -14.484 1 96.31 320 GLU A C 1
ATOM 2477 O O . GLU A 1 320 ? -8.211 -20.062 -14.539 1 96.31 320 GLU A O 1
ATOM 2482 N N . SER A 1 321 ? -8.781 -18.219 -13.492 1 98.12 321 SER A N 1
ATOM 2483 C CA . SER A 1 321 ? -9.031 -18.906 -12.227 1 98.12 321 SER A CA 1
ATOM 2484 C C . SER A 1 321 ? -10.43 -19.5 -12.188 1 98.12 321 SER A C 1
ATOM 2486 O O . SER A 1 321 ? -10.875 -19.984 -11.148 1 98.12 321 SER A O 1
ATOM 2488 N N . VAL A 1 322 ? -11.188 -19.453 -13.289 1 98.44 322 VAL A N 1
ATOM 2489 C CA . VAL A 1 322 ? -12.531 -20.016 -13.328 1 98.44 322 VAL A CA 1
ATOM 2490 C C . VAL A 1 322 ? -12.633 -21.016 -14.484 1 98.44 322 VAL A C 1
ATOM 2492 O O . VAL A 1 322 ? -12.297 -20.688 -15.625 1 98.44 322 VAL A O 1
ATOM 2495 N N . ASP A 1 323 ? -13.062 -22.203 -14.172 1 97.12 323 ASP A N 1
ATOM 2496 C CA . ASP A 1 323 ? -13.328 -23.219 -15.18 1 97.12 323 ASP A CA 1
ATOM 2497 C C . ASP A 1 323 ? -14.82 -23.297 -15.516 1 97.12 323 ASP A C 1
ATOM 2499 O O . ASP A 1 323 ? -15.664 -22.938 -14.688 1 97.12 323 ASP A O 1
ATOM 2503 N N . LYS A 1 324 ? -15.094 -23.688 -16.75 1 93.75 324 LYS A N 1
ATOM 2504 C CA . LYS A 1 324 ? -16.469 -23.953 -17.141 1 93.75 324 LYS A CA 1
ATOM 2505 C C . LYS A 1 324 ? -16.875 -25.391 -16.828 1 93.75 324 LYS A C 1
ATOM 2507 O O . LYS A 1 324 ? -16.078 -26.312 -17.016 1 93.75 324 LYS A O 1
ATOM 2512 N N . ARG A 1 325 ? -18.047 -25.484 -16.219 1 88.75 325 ARG A N 1
ATOM 2513 C CA . ARG A 1 325 ? -18.531 -26.797 -15.852 1 88.75 325 ARG A CA 1
ATOM 2514 C C . ARG A 1 325 ? -19.797 -27.156 -16.641 1 88.75 325 ARG A C 1
ATOM 2516 O O . ARG A 1 325 ? -20.547 -26.266 -17.031 1 88.75 325 ARG A O 1
ATOM 2523 N N . MET B 1 1 ? 21.438 36.281 6.348 1 46.06 1 MET B N 1
ATOM 2524 C CA . MET B 1 1 ? 20.031 36 6.031 1 46.06 1 MET B CA 1
ATOM 2525 C C . MET B 1 1 ? 19.141 37.156 6.516 1 46.06 1 MET B C 1
ATOM 2527 O O . MET B 1 1 ? 19.297 37.625 7.645 1 46.06 1 MET B O 1
ATOM 2531 N N . LYS B 1 2 ? 18.406 37.781 5.762 1 67.12 2 LYS B N 1
ATOM 2532 C CA . LYS B 1 2 ? 17.672 39 6.137 1 67.12 2 LYS B CA 1
ATOM 2533 C C . LYS B 1 2 ? 16.516 38.656 7.074 1 67.12 2 LYS B C 1
ATOM 2535 O O . LYS B 1 2 ? 15.859 37.625 6.93 1 67.12 2 LYS B O 1
ATOM 2540 N N . THR B 1 3 ? 16.516 39.344 8.109 1 69.38 3 THR B N 1
ATOM 2541 C CA . THR B 1 3 ? 15.516 39.188 9.156 1 69.38 3 THR B CA 1
ATOM 2542 C C . THR B 1 3 ? 14.312 40.094 8.875 1 69.38 3 THR B C 1
ATOM 2544 O O . THR B 1 3 ? 14.328 40.875 7.93 1 69.38 3 THR B O 1
ATOM 2547 N N . ILE B 1 4 ? 13.297 39.812 9.641 1 76.38 4 ILE B N 1
ATOM 2548 C CA . ILE B 1 4 ? 12.125 40.688 9.586 1 76.38 4 ILE B CA 1
ATOM 2549 C C . ILE B 1 4 ? 12.547 42.125 9.812 1 76.38 4 ILE B C 1
ATOM 2551 O O . ILE B 1 4 ? 12.016 43.031 9.18 1 76.38 4 ILE B O 1
ATOM 2555 N N . ALA B 1 5 ? 13.547 42.281 10.617 1 79.56 5 ALA B N 1
ATOM 2556 C CA . ALA B 1 5 ? 14.047 43.625 10.938 1 79.56 5 ALA B CA 1
ATOM 2557 C C . ALA B 1 5 ? 14.695 44.25 9.719 1 79.56 5 ALA B C 1
ATOM 2559 O O . ALA B 1 5 ? 14.523 45.469 9.469 1 79.56 5 ALA B O 1
ATOM 2560 N N . ASP B 1 6 ? 15.336 43.438 8.945 1 81.25 6 ASP B N 1
ATOM 2561 C CA . ASP B 1 6 ? 15.984 43.938 7.734 1 81.25 6 ASP B CA 1
ATOM 2562 C C . ASP B 1 6 ? 14.953 44.375 6.691 1 81.25 6 ASP B C 1
ATOM 2564 O O . ASP B 1 6 ? 15.102 45.406 6.051 1 81.25 6 ASP B O 1
ATOM 2568 N N . ILE B 1 7 ? 13.953 43.562 6.578 1 81.5 7 ILE B N 1
ATOM 2569 C CA . ILE B 1 7 ? 12.891 43.844 5.629 1 81.5 7 ILE B CA 1
ATOM 2570 C C . ILE B 1 7 ? 12.164 45.125 6.047 1 81.5 7 ILE B C 1
ATOM 2572 O O . ILE B 1 7 ? 11.82 45.969 5.207 1 81.5 7 ILE B O 1
ATOM 2576 N N . ALA B 1 8 ? 11.953 45.219 7.289 1 86 8 ALA B N 1
ATOM 2577 C CA . ALA B 1 8 ? 11.305 46.406 7.832 1 86 8 ALA B CA 1
ATOM 2578 C C . ALA B 1 8 ? 12.102 47.688 7.508 1 86 8 ALA B C 1
ATOM 2580 O O . ALA B 1 8 ? 11.539 48.688 7.074 1 86 8 ALA B O 1
ATOM 2581 N N . LYS B 1 9 ? 13.344 47.562 7.68 1 86.62 9 LYS B N 1
ATOM 2582 C CA . LYS B 1 9 ? 14.242 48.688 7.395 1 86.62 9 LYS B CA 1
ATOM 2583 C C . LYS B 1 9 ? 14.211 49.031 5.91 1 86.62 9 LYS B C 1
ATOM 2585 O O . LYS B 1 9 ? 14.133 50.219 5.559 1 86.62 9 LYS B O 1
ATOM 2590 N N . LEU B 1 10 ? 14.258 48.031 5.148 1 85.44 10 LEU B N 1
ATOM 2591 C CA . LEU B 1 10 ? 14.266 48.25 3.705 1 85.44 10 LEU B CA 1
ATOM 2592 C C . LEU B 1 10 ? 12.93 48.812 3.23 1 85.44 10 LEU B C 1
ATOM 2594 O O . LEU B 1 10 ? 12.891 49.625 2.301 1 85.44 10 LEU B O 1
ATOM 2598 N N . ALA B 1 11 ? 11.867 48.375 3.814 1 84.75 11 ALA B N 1
ATOM 2599 C CA . ALA B 1 11 ? 10.516 48.781 3.439 1 84.75 11 ALA B CA 1
ATOM 2600 C C . ALA B 1 11 ? 10.133 50.094 4.09 1 84.75 11 ALA B C 1
ATOM 2602 O O . ALA B 1 11 ? 9.156 50.75 3.686 1 84.75 11 ALA B O 1
ATOM 2603 N N . GLY B 1 12 ? 10.977 50.531 5.074 1 88.69 12 GLY B N 1
ATOM 2604 C CA . GLY B 1 12 ? 10.703 51.781 5.785 1 88.69 12 GLY B CA 1
ATOM 2605 C C . GLY B 1 12 ? 9.5 51.688 6.699 1 88.69 12 GLY B C 1
ATOM 2606 O O . GLY B 1 12 ? 8.742 52.656 6.836 1 88.69 12 GLY B O 1
ATOM 2607 N N . VAL B 1 13 ? 9.227 50.5 7.113 1 86.06 13 VAL B N 1
ATOM 2608 C CA . VAL B 1 13 ? 8.102 50.312 8.023 1 86.06 13 VAL B CA 1
ATOM 2609 C C . VAL B 1 13 ? 8.602 49.656 9.32 1 86.06 13 VAL B C 1
ATOM 2611 O O . VAL B 1 13 ? 9.766 49.281 9.422 1 86.06 13 VAL B O 1
ATOM 2614 N N . ALA B 1 14 ? 7.75 49.625 10.344 1 83.25 14 ALA B N 1
ATOM 2615 C CA . ALA B 1 14 ? 8.102 48.969 11.602 1 83.25 14 ALA B CA 1
ATOM 2616 C C . ALA B 1 14 ? 8.172 47.469 11.43 1 83.25 14 ALA B C 1
ATOM 2618 O O . ALA B 1 14 ? 7.516 46.906 10.555 1 83.25 14 ALA B O 1
ATOM 2619 N N . LYS B 1 15 ? 8.906 46.781 12.266 1 80.75 15 LYS B N 1
ATOM 2620 C CA . LYS B 1 15 ? 9.008 45.312 12.281 1 80.75 15 LYS B CA 1
ATOM 2621 C C . LYS B 1 15 ? 7.629 44.656 12.414 1 80.75 15 LYS B C 1
ATOM 2623 O O . LYS B 1 15 ? 7.352 43.656 11.773 1 80.75 15 LYS B O 1
ATOM 2628 N N . SER B 1 16 ? 6.805 45.438 13.156 1 79 16 SER B N 1
ATOM 2629 C CA . SER B 1 16 ? 5.461 44.938 13.422 1 79 16 SER B CA 1
ATOM 2630 C C . SER B 1 16 ? 4.602 44.938 12.164 1 79 16 SER B C 1
ATOM 2632 O O . SER B 1 16 ? 3.719 44.094 12 1 79 16 SER B O 1
ATOM 2634 N N . THR B 1 17 ? 4.898 45.812 11.328 1 80.88 17 THR B N 1
ATOM 2635 C CA . THR B 1 17 ? 4.145 45.938 10.078 1 80.88 17 THR B CA 1
ATOM 2636 C C . THR B 1 17 ? 4.516 44.812 9.125 1 80.88 17 THR B C 1
ATOM 2638 O O . THR B 1 17 ? 3.641 44.219 8.484 1 80.88 17 THR B O 1
ATOM 2641 N N . VAL B 1 18 ? 5.859 44.469 9.109 1 78.75 18 VAL B N 1
ATOM 2642 C CA . VAL B 1 18 ? 6.312 43.344 8.266 1 78.75 18 VAL B CA 1
ATOM 2643 C C . VAL B 1 18 ? 5.777 42.031 8.82 1 78.75 18 VAL B C 1
ATOM 2645 O O . VAL B 1 18 ? 5.312 41.188 8.055 1 78.75 18 VAL B O 1
ATOM 2648 N N . SER B 1 19 ? 5.738 42 10.117 1 72.44 19 SER B N 1
ATOM 2649 C CA . SER B 1 19 ? 5.199 40.812 10.773 1 72.44 19 SER B CA 1
ATOM 2650 C C . SER B 1 19 ? 3.711 40.656 10.484 1 72.44 19 SER B C 1
ATOM 2652 O O . SER B 1 19 ? 3.252 39.562 10.18 1 72.44 19 SER B O 1
ATOM 2654 N N . ARG B 1 20 ? 3.068 41.75 10.492 1 72.88 20 ARG B N 1
ATOM 2655 C CA . ARG B 1 20 ? 1.64 41.75 10.195 1 72.88 20 ARG B CA 1
ATOM 2656 C C . ARG B 1 20 ? 1.38 41.312 8.758 1 72.88 20 ARG B C 1
ATOM 2658 O O . ARG B 1 20 ? 0.483 40.5 8.5 1 72.88 20 ARG B O 1
ATOM 2665 N N . TYR B 1 21 ? 2.191 41.812 7.922 1 74.38 21 TYR B N 1
ATOM 2666 C CA . TYR B 1 21 ? 2.084 41.438 6.512 1 74.38 21 TYR B CA 1
ATOM 2667 C C . TYR B 1 21 ? 2.346 39.938 6.309 1 74.38 21 TYR B C 1
ATOM 2669 O O . TYR B 1 21 ? 1.564 39.25 5.648 1 74.38 21 TYR B O 1
ATOM 2677 N N . LEU B 1 22 ? 3.396 39.5 6.941 1 70.94 22 LEU B N 1
ATOM 2678 C CA . LEU B 1 22 ? 3.85 38.125 6.734 1 70.94 22 LEU B CA 1
ATOM 2679 C C . LEU B 1 22 ? 2.869 37.125 7.344 1 70.94 22 LEU B C 1
ATOM 2681 O O . LEU B 1 22 ? 2.744 36 6.867 1 70.94 22 LEU B O 1
ATOM 2685 N N . ASN B 1 23 ? 2.121 37.688 8.32 1 61.22 23 ASN B N 1
ATOM 2686 C CA . ASN B 1 23 ? 1.179 36.812 9.031 1 61.22 23 ASN B CA 1
ATOM 2687 C C . ASN B 1 23 ? -0.251 37.031 8.539 1 61.22 23 ASN B C 1
ATOM 2689 O O . ASN B 1 23 ? -1.207 36.656 9.211 1 61.22 23 ASN B O 1
ATOM 2693 N N . GLY B 1 24 ? -0.25 37.688 7.5 1 62.81 24 GLY B N 1
ATOM 2694 C CA . GLY B 1 24 ? -1.521 37.875 6.816 1 62.81 24 GLY B CA 1
ATOM 2695 C C . GLY B 1 24 ? -2.387 38.938 7.445 1 62.81 24 GLY B C 1
ATOM 2696 O O . GLY B 1 24 ? -3.607 38.938 7.27 1 62.81 24 GLY B O 1
ATOM 2697 N N . GLY B 1 25 ? -1.77 39.719 8.258 1 63.81 25 GLY B N 1
ATOM 2698 C CA . GLY B 1 25 ? -2.496 40.812 8.867 1 63.81 25 GLY B CA 1
ATOM 2699 C C . GLY B 1 25 ? -2.723 41.969 7.918 1 63.81 25 GLY B C 1
ATOM 2700 O O . GLY B 1 25 ? -2.283 41.938 6.766 1 63.81 25 GLY B O 1
ATOM 2701 N N . SER B 1 26 ? -3.529 42.938 8.312 1 72.38 26 SER B N 1
ATOM 2702 C CA . SER B 1 26 ? -3.896 44.062 7.484 1 72.38 26 SER B CA 1
ATOM 2703 C C . SER B 1 26 ? -2.746 45.062 7.371 1 72.38 26 SER B C 1
ATOM 2705 O O . SER B 1 26 ? -2.195 45.5 8.383 1 72.38 26 SER B O 1
ATOM 2707 N N . VAL B 1 27 ? -2.289 45.312 6.176 1 79.62 27 VAL B N 1
ATOM 2708 C CA . VAL B 1 27 ? -1.343 46.375 5.852 1 79.62 27 VAL B CA 1
ATOM 2709 C C . VAL B 1 27 ? -1.836 47.156 4.633 1 79.62 27 VAL B C 1
ATOM 2711 O O . VAL B 1 27 ? -2.623 46.656 3.836 1 79.62 27 VAL B O 1
ATOM 2714 N N . SER B 1 28 ? -1.581 48.5 4.555 1 79.94 28 SER B N 1
ATOM 2715 C CA . SER B 1 28 ? -2.012 49.281 3.418 1 79.94 28 SER B CA 1
ATOM 2716 C C . SER B 1 28 ? -1.517 48.688 2.104 1 79.94 28 SER B C 1
ATOM 2718 O O . SER B 1 28 ? -0.503 48 2.076 1 79.94 28 SER B O 1
ATOM 2720 N N . LEU B 1 29 ? -2.199 48.875 1.082 1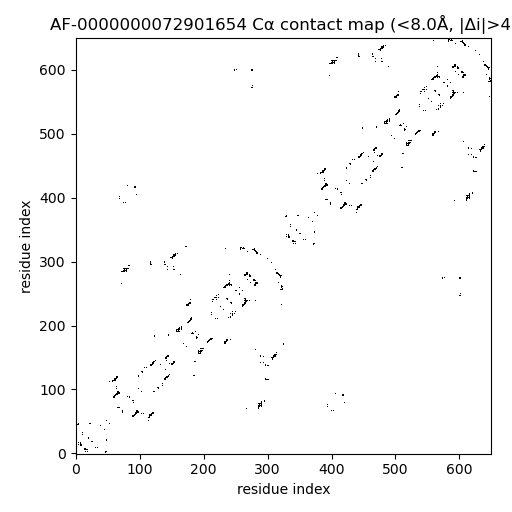 80.69 29 LEU B N 1
ATOM 2721 C CA . LEU B 1 29 ? -1.866 48.344 -0.238 1 80.69 29 LEU B CA 1
ATOM 2722 C C . LEU B 1 29 ? -0.465 48.781 -0.656 1 80.69 29 LEU B C 1
ATOM 2724 O O . LEU B 1 29 ? 0.279 48 -1.251 1 80.69 29 LEU B O 1
ATOM 2728 N N . GLN B 1 30 ? -0.087 50 -0.4 1 82.38 30 GLN B N 1
ATOM 2729 C CA . GLN B 1 30 ? 1.224 50.531 -0.747 1 82.38 30 GLN B CA 1
ATOM 2730 C C . GLN B 1 30 ? 2.334 49.812 0.008 1 82.38 30 GLN B C 1
ATOM 2732 O O . GLN B 1 30 ? 3.352 49.438 -0.58 1 82.38 30 GLN B O 1
ATOM 2737 N N . THR B 1 31 ? 2.074 49.5 1.262 1 82.94 31 THR B N 1
ATOM 2738 C CA . THR B 1 31 ? 3.053 48.812 2.104 1 82.94 31 THR B CA 1
ATOM 2739 C C . THR B 1 31 ? 3.188 47.375 1.699 1 82.94 31 THR B C 1
ATOM 2741 O O . THR B 1 31 ? 4.297 46.812 1.653 1 82.94 31 THR B O 1
ATOM 2744 N N . LYS B 1 32 ? 2.139 46.75 1.354 1 82.06 32 LYS B N 1
ATOM 2745 C CA . LYS B 1 32 ? 2.111 45.344 0.908 1 82.06 32 LYS B CA 1
ATOM 2746 C C . LYS B 1 32 ? 2.969 45.156 -0.339 1 82.06 32 LYS B C 1
ATOM 2748 O O . LYS B 1 32 ? 3.805 44.25 -0.39 1 82.06 32 LYS B O 1
ATOM 2753 N N . LYS B 1 33 ? 2.744 45.969 -1.25 1 82 33 LYS B N 1
ATOM 2754 C CA . LYS B 1 33 ? 3.49 45.906 -2.502 1 82 33 LYS B CA 1
ATOM 2755 C C . LYS B 1 33 ? 4.984 46.094 -2.262 1 82 33 LYS B C 1
ATOM 2757 O O . LYS B 1 33 ? 5.809 45.406 -2.871 1 82 33 LYS B O 1
ATOM 2762 N N . LYS B 1 34 ? 5.309 47.031 -1.438 1 82.75 34 LYS B N 1
ATOM 2763 C CA . LYS B 1 34 ? 6.703 47.312 -1.128 1 82.75 34 LYS B CA 1
ATOM 2764 C C . LYS B 1 34 ? 7.375 46.125 -0.452 1 82.75 34 LYS B C 1
ATOM 2766 O O . LYS B 1 34 ? 8.492 45.75 -0.811 1 82.75 34 LYS B O 1
ATOM 2771 N N . ILE B 1 35 ? 6.645 45.5 0.492 1 81.62 35 ILE B N 1
ATOM 2772 C CA . ILE B 1 35 ? 7.188 44.344 1.203 1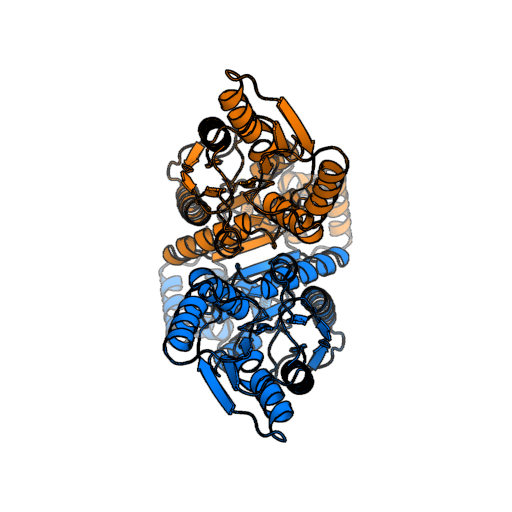 81.62 35 ILE B CA 1
ATOM 2773 C C . ILE B 1 35 ? 7.332 43.156 0.242 1 81.62 35 ILE B C 1
ATOM 2775 O O . ILE B 1 35 ? 8.359 42.469 0.236 1 81.62 35 ILE B O 1
ATOM 2779 N N . GLU B 1 36 ? 6.383 42.969 -0.585 1 79.12 36 GLU B N 1
ATOM 2780 C CA . GLU B 1 36 ? 6.41 41.906 -1.569 1 79.12 36 GLU B CA 1
ATOM 2781 C C . GLU B 1 36 ? 7.594 42.062 -2.518 1 79.12 36 GLU B C 1
ATOM 2783 O O . GLU B 1 36 ? 8.273 41.062 -2.828 1 79.12 36 GLU B O 1
ATOM 2788 N N . GLN B 1 37 ? 7.773 43.219 -3.006 1 80.19 37 GLN B N 1
ATOM 2789 C CA . GLN B 1 37 ? 8.883 43.531 -3.906 1 80.19 37 GLN B CA 1
ATOM 2790 C C . GLN B 1 37 ? 10.227 43.25 -3.236 1 80.19 37 GLN B C 1
ATOM 2792 O O . GLN B 1 37 ? 11.109 42.625 -3.846 1 80.19 37 GLN B O 1
ATOM 2797 N N . ILE B 1 38 ? 10.359 43.594 -1.986 1 80 38 ILE B N 1
ATOM 2798 C CA . ILE B 1 38 ? 11.609 43.406 -1.255 1 80 38 ILE B CA 1
ATOM 2799 C C . ILE B 1 38 ? 11.828 41.938 -0.982 1 80 38 ILE B C 1
ATOM 2801 O O . ILE B 1 38 ? 12.945 41.438 -1.125 1 80 38 ILE B O 1
ATOM 2805 N N . ILE B 1 39 ? 10.719 41.281 -0.689 1 75.06 39 ILE B N 1
ATOM 2806 C CA . ILE B 1 39 ? 10.797 39.844 -0.425 1 75.06 39 ILE B CA 1
ATOM 2807 C C . ILE B 1 39 ? 11.258 39.125 -1.686 1 75.06 39 ILE B C 1
ATOM 2809 O O . ILE B 1 39 ? 12.125 38.25 -1.624 1 75.06 39 ILE B O 1
ATOM 2813 N N . GLN B 1 40 ? 10.773 39.531 -2.73 1 70.88 40 GLN B N 1
ATOM 2814 C CA . GLN B 1 40 ? 11.133 38.938 -4.02 1 70.88 40 GLN B CA 1
ATOM 2815 C C . GLN B 1 40 ? 12.57 39.281 -4.395 1 70.88 40 GLN B C 1
ATOM 2817 O O . GLN B 1 40 ? 13.32 38.406 -4.84 1 70.88 40 GLN B O 1
ATOM 2822 N N . GLU B 1 41 ? 12.906 40.531 -4.285 1 73.19 41 GLU B N 1
ATOM 2823 C CA . GLU B 1 41 ? 14.219 41.031 -4.676 1 73.19 41 GLU B CA 1
ATOM 2824 C C . GLU B 1 41 ? 15.312 40.438 -3.785 1 73.19 41 GLU B C 1
ATOM 2826 O O . GLU B 1 41 ? 16.422 40.188 -4.25 1 73.19 41 GLU B O 1
ATOM 2831 N N . GLN B 1 42 ? 14.875 40.312 -2.52 1 67.5 42 GLN B N 1
ATOM 2832 C CA . GLN B 1 42 ? 15.875 39.875 -1.56 1 67.5 42 GLN B CA 1
ATOM 2833 C C . GLN B 1 42 ? 15.797 38.375 -1.343 1 67.5 42 GLN B C 1
ATOM 2835 O O . GLN B 1 42 ? 16.594 37.812 -0.588 1 67.5 42 GLN B O 1
ATOM 2840 N N . ASN B 1 43 ? 14.906 37.781 -2.086 1 58.81 43 ASN B N 1
ATOM 2841 C CA . ASN B 1 43 ? 14.656 36.375 -1.902 1 58.81 43 ASN B CA 1
ATOM 2842 C C . ASN B 1 43 ? 14.453 36 -0.43 1 58.81 43 ASN B C 1
ATOM 2844 O O . ASN B 1 43 ? 15.039 35.062 0.068 1 58.81 43 ASN B O 1
ATOM 2848 N N . TYR B 1 44 ? 13.891 37.062 0.153 1 55.22 44 TYR B N 1
ATOM 2849 C CA . TYR B 1 44 ? 13.602 36.875 1.573 1 55.22 44 TYR B CA 1
ATOM 2850 C C . TYR B 1 44 ? 12.477 35.875 1.784 1 55.22 44 TYR B C 1
ATOM 2852 O O . TYR B 1 44 ? 11.406 36 1.183 1 55.22 44 TYR B O 1
ATOM 2860 N N . ILE B 1 45 ? 12.781 34.906 2.314 1 49.16 45 ILE B N 1
ATOM 2861 C CA . ILE B 1 45 ? 11.75 34 2.801 1 49.16 45 ILE B CA 1
ATOM 2862 C C . ILE B 1 45 ? 11.375 34.375 4.234 1 49.16 45 ILE B C 1
ATOM 2864 O O . ILE B 1 45 ? 12.227 34.344 5.129 1 49.16 45 ILE B O 1
ATOM 2868 N N . PRO B 1 46 ? 10.391 35.188 4.398 1 45.25 46 PRO B N 1
ATOM 2869 C CA . PRO B 1 46 ? 10.039 35.562 5.77 1 45.25 46 PRO B CA 1
ATOM 2870 C C . PRO B 1 46 ? 10.281 34.438 6.766 1 45.25 46 PRO B C 1
ATOM 2872 O O . PRO B 1 46 ? 9.969 33.281 6.477 1 45.25 46 PRO B O 1
ATOM 2875 N N . ASN B 1 47 ? 11.367 34.656 7.5 1 38.56 47 ASN B N 1
ATOM 2876 C CA . ASN B 1 47 ? 11.523 33.719 8.625 1 38.56 47 ASN B CA 1
ATOM 2877 C C . ASN B 1 47 ? 10.312 33.75 9.547 1 38.56 47 ASN B C 1
ATOM 2879 O O . ASN B 1 47 ? 10.344 34.406 10.594 1 38.56 47 ASN B O 1
ATOM 2883 N N . THR B 1 48 ? 9.297 34.406 9.18 1 36.44 48 THR B N 1
ATOM 2884 C CA . THR B 1 48 ? 8.156 34.281 10.078 1 36.44 48 THR B CA 1
ATOM 2885 C C . THR B 1 48 ? 8.18 32.938 10.797 1 36.44 48 THR B C 1
ATOM 2887 O O . THR B 1 48 ? 7.434 32.719 11.75 1 36.44 48 THR B O 1
ATOM 2890 N N . PHE B 1 49 ? 8.93 32.062 10.25 1 34.03 49 PHE B N 1
ATOM 2891 C CA . PHE B 1 49 ? 9.117 30.719 10.82 1 34.03 49 PHE B CA 1
ATOM 2892 C C . PHE B 1 49 ? 9.984 30.781 12.07 1 34.03 49 PHE B C 1
ATOM 2894 O O . PHE B 1 49 ? 9.812 29.984 12.992 1 34.03 49 PHE B O 1
ATOM 2901 N N . ALA B 1 50 ? 10.867 31.766 12.297 1 34.75 50 ALA B N 1
ATOM 2902 C CA . ALA B 1 50 ? 11.766 31.859 13.445 1 34.75 50 ALA B CA 1
ATOM 2903 C C . ALA B 1 50 ? 11.016 32.312 14.695 1 34.75 50 ALA B C 1
ATOM 2905 O O . ALA B 1 50 ? 11.297 31.828 15.797 1 34.75 50 ALA B O 1
ATOM 2906 N N . GLN B 1 51 ? 10.461 33.406 14.742 1 34.66 51 GLN B N 1
ATOM 2907 C CA . GLN B 1 51 ? 9.93 33.938 16 1 34.66 51 GLN B CA 1
ATOM 2908 C C . GLN B 1 51 ? 8.828 33.031 16.547 1 34.66 51 GLN B C 1
ATOM 2910 O O . GLN B 1 51 ? 8.758 32.781 17.75 1 34.66 51 GLN B O 1
ATOM 2915 N N . SER B 1 52 ? 7.789 32.875 15.828 1 34.97 52 SER B N 1
ATOM 2916 C CA . SER B 1 52 ? 6.676 32.031 16.281 1 34.97 52 SER B CA 1
ATOM 2917 C C . SER B 1 52 ? 7.051 30.547 16.266 1 34.97 52 SER B C 1
ATOM 2919 O O . SER B 1 52 ? 6.258 29.703 16.656 1 34.97 52 SER B O 1
ATOM 2921 N N . LEU B 1 53 ? 8.172 30.281 15.758 1 35.84 53 LEU B N 1
ATOM 2922 C CA . LEU B 1 53 ? 8.664 28.906 15.688 1 35.84 53 LEU B CA 1
ATOM 2923 C C . LEU B 1 53 ? 9.109 28.422 17.062 1 35.84 53 LEU B C 1
ATOM 2925 O O . LEU B 1 53 ? 9.656 27.328 17.188 1 35.84 53 LEU B O 1
ATOM 2929 N N . LYS B 1 54 ? 9.484 29.422 17.766 1 40.5 54 LYS B N 1
ATOM 2930 C CA . LYS B 1 54 ? 9.648 28.766 19.047 1 40.5 54 LYS B CA 1
ATOM 2931 C C . LYS B 1 54 ? 8.508 27.781 19.312 1 40.5 54 LYS B C 1
ATOM 2933 O O . LYS B 1 54 ? 7.477 28.156 19.875 1 40.5 54 LYS B O 1
ATOM 2938 N N . ALA B 1 55 ? 8.117 27.156 18.344 1 45.06 55 ALA B N 1
ATOM 2939 C CA . ALA B 1 55 ? 7.066 26.203 17.984 1 45.06 55 ALA B CA 1
ATOM 2940 C C . ALA B 1 55 ? 6.828 25.203 19.109 1 45.06 55 ALA B C 1
ATOM 2942 O O . ALA B 1 55 ? 7.754 24.5 19.531 1 45.06 55 ALA B O 1
ATOM 2943 N N . LYS B 1 56 ? 6.012 25.531 19.906 1 50.88 56 LYS B N 1
ATOM 2944 C CA . LYS B 1 56 ? 5.527 24.516 20.828 1 50.88 56 LYS B CA 1
ATOM 2945 C C . LYS B 1 56 ? 5.535 23.125 20.188 1 50.88 56 LYS B C 1
ATOM 2947 O O . LYS B 1 56 ? 5.043 22.953 19.062 1 50.88 56 LYS B O 1
ATOM 2952 N N . LYS B 1 57 ? 6.469 22.344 20.562 1 66.31 57 LYS B N 1
ATOM 2953 C CA . LYS B 1 57 ? 6.574 20.953 20.141 1 66.31 57 LYS B CA 1
ATOM 2954 C C . LYS B 1 57 ? 5.199 20.297 20.047 1 66.31 57 LYS B C 1
ATOM 2956 O O . LYS B 1 57 ? 4.445 20.281 21.031 1 66.31 57 LYS B O 1
ATOM 2961 N N . THR B 1 58 ? 4.766 20.328 18.75 1 83.38 58 THR B N 1
ATOM 2962 C CA . THR B 1 58 ? 3.529 19.578 18.547 1 83.38 58 THR B CA 1
ATOM 2963 C C . THR B 1 58 ? 3.791 18.078 18.625 1 83.38 58 THR B C 1
ATOM 2965 O O . THR B 1 58 ? 4.945 17.641 18.609 1 83.38 58 THR B O 1
ATOM 2968 N N . ASN B 1 59 ? 2.77 17.391 18.844 1 90.25 59 ASN B N 1
ATOM 2969 C CA . ASN B 1 59 ? 2.883 15.945 18.844 1 90.25 59 ASN B CA 1
ATOM 2970 C C . ASN B 1 59 ? 2.682 15.359 17.453 1 90.25 59 ASN B C 1
ATOM 2972 O O . ASN B 1 59 ? 2.035 14.32 17.297 1 90.25 59 ASN B O 1
ATOM 2976 N N . MET B 1 60 ? 3.215 16.109 16.438 1 91.31 60 MET B N 1
ATOM 2977 C CA . MET B 1 60 ? 3.062 15.672 15.055 1 91.31 60 MET B CA 1
ATOM 2978 C C . MET B 1 60 ? 4.414 15.328 14.438 1 91.31 60 MET B C 1
ATOM 2980 O O . MET B 1 60 ? 5.383 16.062 14.602 1 91.31 60 MET B O 1
ATOM 2984 N N . ILE B 1 61 ? 4.453 14.227 13.828 1 96.75 61 ILE B N 1
ATOM 2985 C CA . ILE B 1 61 ? 5.613 13.805 13.055 1 96.75 61 ILE B CA 1
ATOM 2986 C C . ILE B 1 61 ? 5.234 13.68 11.578 1 96.75 61 ILE B C 1
ATOM 2988 O O . ILE B 1 61 ? 4.184 13.125 11.25 1 96.75 61 ILE B O 1
ATOM 2992 N N . GLY B 1 62 ? 6.051 14.273 10.688 1 96.69 62 GLY B N 1
ATOM 2993 C CA . GLY B 1 62 ? 5.816 14.172 9.258 1 96.69 62 GLY B CA 1
ATOM 2994 C C . GLY B 1 62 ? 6.668 13.117 8.586 1 96.69 62 GLY B C 1
ATOM 2995 O O . GLY B 1 62 ? 7.867 13.016 8.859 1 96.69 62 GLY B O 1
ATOM 2996 N N . ALA B 1 63 ? 6.016 12.312 7.785 1 98.12 63 ALA B N 1
ATOM 2997 C CA . ALA B 1 63 ? 6.738 11.367 6.938 1 98.12 63 ALA B CA 1
ATOM 2998 C C . ALA B 1 63 ? 6.633 11.758 5.469 1 98.12 63 ALA B C 1
ATOM 3000 O O . ALA B 1 63 ? 5.539 12.016 4.961 1 98.12 63 ALA B O 1
ATOM 3001 N N . ILE B 1 64 ? 7.777 11.852 4.793 1 97.44 64 ILE B N 1
ATOM 3002 C CA . ILE B 1 64 ? 7.855 12.102 3.357 1 97.44 64 ILE B CA 1
ATOM 3003 C C . ILE B 1 64 ? 8.211 10.805 2.631 1 97.44 64 ILE B C 1
ATOM 3005 O O . ILE B 1 64 ? 9.289 10.242 2.848 1 97.44 64 ILE B O 1
ATOM 3009 N N . VAL B 1 65 ? 7.277 10.383 1.795 1 96.38 65 VAL B N 1
ATOM 3010 C CA . VAL B 1 65 ? 7.477 9.07 1.186 1 96.38 65 VAL B CA 1
ATOM 3011 C C . VAL B 1 65 ? 7.504 9.203 -0.335 1 96.38 65 VAL B C 1
ATOM 3013 O O . VAL B 1 65 ? 6.863 10.094 -0.897 1 96.38 65 VAL B O 1
ATOM 3016 N N . PRO B 1 66 ? 8.266 8.289 -1.021 1 91.31 66 PRO B N 1
ATOM 3017 C CA . PRO B 1 66 ? 8.422 8.414 -2.473 1 91.31 66 PRO B CA 1
ATOM 3018 C C . PRO B 1 66 ? 7.211 7.883 -3.24 1 91.31 66 PRO B C 1
ATOM 3020 O O . PRO B 1 66 ? 6.973 8.289 -4.379 1 91.31 66 PRO B O 1
ATOM 3023 N N . ARG B 1 67 ? 6.555 6.867 -2.648 1 87.81 67 ARG B N 1
ATOM 3024 C CA . ARG B 1 67 ? 5.426 6.223 -3.316 1 87.81 67 ARG B CA 1
ATOM 3025 C C . ARG B 1 67 ? 4.449 5.641 -2.301 1 87.81 67 ARG B C 1
ATOM 3027 O O . ARG B 1 67 ? 4.863 5.086 -1.28 1 87.81 67 ARG B O 1
ATOM 3034 N N . LEU B 1 68 ? 3.174 5.77 -2.652 1 87.69 68 LEU B N 1
ATOM 3035 C CA . LEU B 1 68 ? 2.146 5.246 -1.76 1 87.69 68 LEU B CA 1
ATOM 3036 C C . LEU B 1 68 ? 1.817 3.799 -2.1 1 87.69 68 LEU B C 1
ATOM 3038 O O . LEU B 1 68 ? 1.192 3.096 -1.302 1 87.69 68 LEU B O 1
ATOM 3042 N N . ASP B 1 69 ? 2.26 3.311 -3.232 1 85.06 69 ASP B N 1
ATOM 3043 C CA . ASP B 1 69 ? 1.935 1.955 -3.668 1 85.06 69 ASP B CA 1
ATOM 3044 C C . ASP B 1 69 ? 3.129 1.02 -3.488 1 85.06 69 ASP B C 1
ATOM 3046 O O . ASP B 1 69 ? 3.242 0.01 -4.188 1 85.06 69 ASP B O 1
ATOM 3050 N N . SER B 1 70 ? 3.988 1.333 -2.613 1 89.44 70 SER B N 1
ATOM 3051 C CA . SER B 1 70 ? 5.164 0.526 -2.295 1 89.44 70 SER B CA 1
ATOM 3052 C C . SER B 1 70 ? 4.941 -0.292 -1.026 1 89.44 70 SER B C 1
ATOM 3054 O O . SER B 1 70 ? 4.512 0.242 -0.003 1 89.44 70 SER B O 1
ATOM 3056 N N . TYR B 1 71 ? 5.176 -1.574 -1.146 1 90.19 71 TYR B N 1
ATOM 3057 C CA . TYR B 1 71 ? 5.09 -2.447 0.018 1 90.19 71 TYR B CA 1
ATOM 3058 C C . TYR B 1 71 ? 6.027 -1.979 1.123 1 90.19 71 TYR B C 1
ATOM 3060 O O . TYR B 1 71 ? 5.633 -1.895 2.289 1 90.19 71 TYR B O 1
ATOM 3068 N N . ALA B 1 72 ? 7.285 -1.726 0.756 1 93.56 72 ALA B N 1
ATOM 3069 C CA . ALA B 1 72 ? 8.281 -1.268 1.718 1 93.56 72 ALA B CA 1
ATOM 3070 C C . ALA B 1 72 ? 7.812 -0.011 2.443 1 93.56 72 ALA B C 1
ATOM 3072 O O . ALA B 1 72 ? 7.914 0.081 3.67 1 93.56 72 ALA B O 1
ATOM 3073 N N . THR B 1 73 ? 7.277 0.911 1.716 1 94.31 73 THR B N 1
ATOM 3074 C CA . THR B 1 73 ? 6.805 2.164 2.291 1 94.31 73 THR B CA 1
ATOM 3075 C C . THR B 1 73 ? 5.594 1.923 3.191 1 94.31 73 THR B C 1
ATOM 3077 O O . THR B 1 73 ? 5.539 2.43 4.312 1 94.31 73 THR B O 1
ATOM 3080 N N . SER B 1 74 ? 4.691 1.148 2.701 1 93.38 74 SER B N 1
ATOM 3081 C CA . SER B 1 74 ? 3.475 0.887 3.463 1 93.38 74 SER B CA 1
ATOM 3082 C C . SER B 1 74 ? 3.791 0.223 4.801 1 93.38 74 SER B C 1
ATOM 3084 O O . SER B 1 74 ? 3.238 0.603 5.832 1 93.38 74 SER B O 1
ATOM 3086 N N . GLN B 1 75 ? 4.641 -0.763 4.801 1 94.56 75 GLN B N 1
ATOM 3087 C CA . GLN B 1 75 ? 5.016 -1.461 6.023 1 94.56 75 GLN B CA 1
ATOM 3088 C C . GLN B 1 75 ? 5.777 -0.539 6.969 1 94.56 75 GLN B C 1
ATOM 3090 O O . GLN B 1 75 ? 5.562 -0.566 8.18 1 94.56 75 GLN B O 1
ATOM 3095 N N . THR B 1 76 ? 6.664 0.258 6.41 1 97.31 76 THR B N 1
ATOM 3096 C CA . THR B 1 76 ? 7.418 1.213 7.219 1 97.31 76 THR B CA 1
ATOM 3097 C C . THR B 1 76 ? 6.48 2.223 7.875 1 97.31 76 THR B C 1
ATOM 3099 O O . THR B 1 76 ? 6.582 2.482 9.078 1 97.31 76 THR B O 1
ATOM 3102 N N . LEU B 1 77 ? 5.543 2.717 7.086 1 96.75 77 LEU B N 1
ATOM 3103 C CA . LEU B 1 77 ? 4.57 3.67 7.609 1 96.75 77 LEU B CA 1
ATOM 3104 C C . LEU B 1 77 ? 3.705 3.029 8.688 1 96.75 77 LEU B C 1
ATOM 3106 O O . LEU B 1 77 ? 3.365 3.676 9.688 1 96.75 77 LEU B O 1
ATOM 3110 N N . THR B 1 78 ? 3.355 1.821 8.453 1 94.12 78 THR B N 1
ATOM 3111 C CA . THR B 1 78 ? 2.561 1.102 9.438 1 94.12 78 THR B CA 1
ATOM 3112 C C . THR B 1 78 ? 3.312 0.993 10.766 1 94.12 78 THR B C 1
ATOM 3114 O O . THR B 1 78 ? 2.742 1.235 11.828 1 94.12 78 THR B O 1
ATOM 3117 N N . GLY B 1 79 ? 4.535 0.626 10.695 1 96.75 79 GLY B N 1
ATOM 3118 C CA . GLY B 1 79 ? 5.359 0.573 11.898 1 96.75 79 GLY B CA 1
ATOM 3119 C C . GLY B 1 79 ? 5.508 1.918 12.578 1 96.75 79 GLY B C 1
ATOM 3120 O O . GLY B 1 79 ? 5.441 2.006 13.805 1 96.75 79 GLY B O 1
ATOM 3121 N N . MET B 1 80 ? 5.703 2.988 11.758 1 97.75 80 MET B N 1
ATOM 3122 C CA . MET B 1 80 ? 5.789 4.344 12.289 1 97.75 80 MET B CA 1
ATOM 3123 C C . MET B 1 80 ? 4.531 4.707 13.07 1 97.75 80 MET B C 1
ATOM 3125 O O . MET B 1 80 ? 4.609 5.184 14.203 1 97.75 80 MET B O 1
ATOM 3129 N N . ASP B 1 81 ? 3.465 4.465 12.414 1 95.31 81 ASP B N 1
ATOM 3130 C CA . ASP B 1 81 ? 2.18 4.852 12.992 1 95.31 81 ASP B CA 1
ATOM 3131 C C . ASP B 1 81 ? 1.931 4.117 14.305 1 95.31 81 ASP B C 1
ATOM 3133 O O . ASP B 1 81 ? 1.477 4.719 15.281 1 95.31 81 ASP B O 1
ATOM 3137 N N . LYS B 1 82 ? 2.188 2.85 14.32 1 93.5 82 LYS B N 1
ATOM 3138 C CA . LYS B 1 82 ? 2.012 2.041 15.523 1 93.5 82 LYS B CA 1
ATOM 3139 C C . LYS B 1 82 ? 2.818 2.607 16.688 1 93.5 82 LYS B C 1
ATOM 3141 O O . LYS B 1 82 ? 2.283 2.814 17.781 1 93.5 82 LYS B O 1
ATOM 3146 N N . GLU B 1 83 ? 4.047 2.883 16.453 1 96.75 83 GLU B N 1
ATOM 3147 C CA . GLU B 1 83 ? 4.938 3.371 17.5 1 96.75 83 GLU B CA 1
ATOM 3148 C C . GLU B 1 83 ? 4.562 4.785 17.938 1 96.75 83 GLU B C 1
ATOM 3150 O O . GLU B 1 83 ? 4.555 5.094 19.125 1 96.75 83 GLU B O 1
ATOM 3155 N N . LEU B 1 84 ? 4.25 5.656 17 1 95.81 84 LEU B N 1
ATOM 3156 C CA . LEU B 1 84 ? 3.902 7.043 17.297 1 95.81 84 LEU B CA 1
ATOM 3157 C C . LEU B 1 84 ? 2.619 7.117 18.125 1 95.81 84 LEU B C 1
ATOM 3159 O O . LEU B 1 84 ? 2.506 7.941 19.031 1 95.81 84 LEU B O 1
ATOM 3163 N N . ARG B 1 85 ? 1.782 6.273 17.859 1 89.94 85 ARG B N 1
ATOM 3164 C CA . ARG B 1 85 ? 0.526 6.234 18.609 1 89.94 85 ARG B CA 1
ATOM 3165 C C . ARG B 1 85 ? 0.768 5.906 20.078 1 89.94 85 ARG B C 1
ATOM 3167 O O . ARG B 1 85 ? 0.185 6.539 20.953 1 89.94 85 ARG B O 1
ATOM 3174 N N . VAL B 1 86 ? 1.559 4.961 20.266 1 92.19 86 VAL B N 1
ATOM 3175 C CA . VAL B 1 86 ? 1.878 4.539 21.625 1 92.19 86 VAL B CA 1
ATOM 3176 C C . VAL B 1 86 ? 2.492 5.707 22.406 1 92.19 86 VAL B C 1
ATOM 3178 O O . VAL B 1 86 ? 2.271 5.848 23.609 1 92.19 86 VAL B O 1
ATOM 3181 N N . GLN B 1 87 ? 3.131 6.605 21.703 1 92.62 87 GLN B N 1
ATOM 3182 C CA . GLN B 1 87 ? 3.832 7.723 22.344 1 92.62 87 GLN B CA 1
ATOM 3183 C C . GLN B 1 87 ? 3.008 9.008 22.25 1 92.62 87 GLN B C 1
ATOM 3185 O O . GLN B 1 87 ? 3.514 10.094 22.531 1 92.62 87 GLN B O 1
ATOM 3190 N N . ASN B 1 88 ? 1.77 8.859 21.766 1 90.12 88 ASN B N 1
ATOM 3191 C CA . ASN B 1 88 ? 0.808 9.953 21.688 1 90.12 88 ASN B CA 1
ATOM 3192 C C . ASN B 1 88 ? 1.241 11.008 20.672 1 90.12 88 ASN B C 1
ATOM 3194 O O . ASN B 1 88 ? 1.142 12.203 20.938 1 90.12 88 ASN B O 1
ATOM 3198 N N . TYR B 1 89 ? 1.906 10.578 19.609 1 92.06 89 TYR B N 1
ATOM 3199 C CA . TYR B 1 89 ? 2.193 11.406 18.438 1 92.06 89 TYR B CA 1
ATOM 3200 C C . TYR B 1 89 ? 1.269 11.055 17.281 1 92.06 89 TYR B C 1
ATOM 3202 O O . TYR B 1 89 ? 0.78 9.93 17.188 1 92.06 89 TYR B O 1
ATOM 3210 N N . HIS B 1 90 ? 1.077 12.023 16.406 1 89.25 90 HIS B N 1
ATOM 3211 C CA . HIS B 1 90 ? 0.308 11.828 15.18 1 89.25 90 HIS B CA 1
ATOM 3212 C C . HIS B 1 90 ? 1.216 11.828 13.953 1 89.25 90 HIS B C 1
ATOM 3214 O O . HIS B 1 90 ? 2.145 12.633 13.859 1 89.25 90 HIS B O 1
ATOM 3220 N N . LEU B 1 91 ? 0.886 10.945 13.102 1 94.94 91 LEU B N 1
ATOM 3221 C CA . LEU B 1 91 ? 1.67 10.844 11.875 1 94.94 91 LEU B CA 1
ATOM 3222 C C . LEU B 1 91 ? 0.965 11.539 10.719 1 94.94 91 LEU B C 1
ATOM 3224 O O . LEU B 1 91 ? -0.201 11.258 10.438 1 94.94 91 LEU B O 1
ATOM 3228 N N . LEU B 1 92 ? 1.687 12.453 10.078 1 93.06 92 LEU B N 1
ATOM 3229 C CA . LEU B 1 92 ? 1.265 13.062 8.82 1 93.06 92 LEU B CA 1
ATOM 3230 C C . LEU B 1 92 ? 2.127 12.578 7.664 1 93.06 92 LEU B C 1
ATOM 3232 O O . LEU B 1 92 ? 3.35 12.477 7.793 1 93.06 92 LEU B O 1
ATOM 3236 N N . ILE B 1 93 ? 1.434 12.258 6.578 1 95.88 93 ILE B N 1
ATOM 3237 C CA . ILE B 1 93 ? 2.172 11.656 5.469 1 95.88 93 ILE B CA 1
ATOM 3238 C C . ILE B 1 93 ? 2.045 12.547 4.23 1 95.88 93 ILE B C 1
ATOM 3240 O O . ILE B 1 93 ? 0.96 13.047 3.928 1 95.88 93 ILE B O 1
ATOM 3244 N N . SER B 1 94 ? 3.176 12.766 3.557 1 93.5 94 SER B N 1
ATOM 3245 C CA . SER B 1 94 ? 3.225 13.43 2.258 1 93.5 94 SER B CA 1
ATOM 3246 C C . SER B 1 94 ? 3.893 12.547 1.209 1 93.5 94 SER B C 1
ATOM 3248 O O . SER B 1 94 ? 4.973 12 1.445 1 93.5 94 SER B O 1
ATOM 3250 N N . ASN B 1 95 ? 3.242 12.422 0.106 1 93.19 95 ASN B N 1
ATOM 3251 C CA . ASN B 1 95 ? 3.768 11.641 -1.008 1 93.19 95 ASN B CA 1
ATOM 3252 C C . ASN B 1 95 ? 4.426 12.531 -2.059 1 93.19 95 ASN B C 1
ATOM 3254 O O . ASN B 1 95 ? 3.861 13.555 -2.451 1 93.19 95 ASN B O 1
ATOM 3258 N N . THR B 1 96 ? 5.59 12.055 -2.576 1 90.81 96 THR B N 1
ATOM 3259 C CA . THR B 1 96 ? 6.332 12.961 -3.445 1 90.81 96 THR B CA 1
ATOM 3260 C C . THR B 1 96 ? 6.457 12.383 -4.852 1 90.81 96 THR B C 1
ATOM 3262 O O . THR B 1 96 ? 6.93 13.055 -5.766 1 90.81 96 THR B O 1
ATOM 3265 N N . ASN B 1 97 ? 6 11.117 -5.012 1 83.25 97 ASN B N 1
ATOM 3266 C CA . ASN B 1 97 ? 6.07 10.43 -6.293 1 83.25 97 ASN B CA 1
ATOM 3267 C C . ASN B 1 97 ? 7.484 10.445 -6.863 1 83.25 97 ASN B C 1
ATOM 3269 O O . ASN B 1 97 ? 7.676 10.734 -8.047 1 83.25 97 ASN B O 1
ATOM 3273 N N . GLN B 1 98 ? 8.43 10.398 -5.98 1 81.06 98 GLN B N 1
ATOM 3274 C CA . GLN B 1 98 ? 9.844 10.266 -6.316 1 81.06 98 GLN B CA 1
ATOM 3275 C C . GLN B 1 98 ? 10.367 11.539 -6.977 1 81.06 98 GLN B C 1
ATOM 3277 O O . GLN B 1 98 ? 11.344 11.492 -7.734 1 81.06 98 GLN B O 1
ATOM 3282 N N . GLU B 1 99 ? 9.719 12.648 -6.719 1 87.06 99 GLU B N 1
ATOM 3283 C CA . GLU B 1 99 ? 10.18 13.93 -7.25 1 87.06 99 GLU B CA 1
ATOM 3284 C C . GLU B 1 99 ? 10.906 14.734 -6.18 1 87.06 99 GLU B C 1
ATOM 3286 O O . GLU B 1 99 ? 10.312 15.117 -5.168 1 87.06 99 GLU B O 1
ATOM 3291 N N . GLN B 1 100 ? 12.07 15.094 -6.5 1 89.94 100 GLN B N 1
ATOM 3292 C CA . GLN B 1 100 ? 12.93 15.781 -5.543 1 89.94 100 GLN B CA 1
ATOM 3293 C C . GLN B 1 100 ? 12.328 17.125 -5.133 1 89.94 100 GLN B C 1
ATOM 3295 O O . GLN B 1 100 ? 12.352 17.484 -3.953 1 89.94 100 GLN B O 1
ATOM 3300 N N . GLN B 1 101 ? 11.859 17.828 -6.105 1 90.56 101 GLN B N 1
ATOM 3301 C CA . GLN B 1 101 ? 11.281 19.125 -5.809 1 90.56 101 GLN B CA 1
ATOM 3302 C C . GLN B 1 101 ? 10.109 19 -4.832 1 90.56 101 GLN B C 1
ATOM 3304 O O . GLN B 1 101 ? 9.938 19.859 -3.955 1 90.56 101 GLN B O 1
ATOM 3309 N N . ARG B 1 102 ? 9.422 17.969 -4.918 1 90.12 102 ARG B N 1
ATOM 3310 C CA . ARG B 1 102 ? 8.289 17.75 -4.023 1 90.12 102 ARG B CA 1
ATOM 3311 C C . ARG B 1 102 ? 8.758 17.375 -2.623 1 90.12 102 ARG B C 1
ATOM 3313 O O . ARG B 1 102 ? 8.109 17.719 -1.632 1 90.12 102 ARG B O 1
ATOM 3320 N N . GLU B 1 103 ? 9.805 16.688 -2.615 1 94.88 103 GLU B N 1
ATOM 3321 C CA . GLU B 1 103 ? 10.391 16.375 -1.314 1 94.88 103 GLU B CA 1
ATOM 3322 C C . GLU B 1 103 ? 10.781 17.641 -0.567 1 94.88 103 GLU B C 1
ATOM 3324 O O . GLU B 1 103 ? 10.492 17.781 0.624 1 94.88 103 GLU B O 1
ATOM 3329 N N . ILE B 1 104 ? 11.367 18.562 -1.311 1 93.88 104 ILE B N 1
ATOM 3330 C CA . ILE B 1 104 ? 11.797 19.828 -0.728 1 93.88 104 ILE B CA 1
ATOM 3331 C C . ILE B 1 104 ? 10.578 20.625 -0.284 1 93.88 104 ILE B C 1
ATOM 3333 O O . ILE B 1 104 ? 10.547 21.172 0.824 1 93.88 104 ILE B O 1
ATOM 3337 N N . GLU B 1 105 ? 9.602 20.656 -1.143 1 88.94 105 GLU B N 1
ATOM 3338 C CA . GLU B 1 105 ? 8.367 21.359 -0.811 1 88.94 105 GLU B CA 1
ATOM 3339 C C . GLU B 1 105 ? 7.711 20.781 0.437 1 88.94 105 GLU B C 1
ATOM 3341 O O . GLU B 1 105 ? 7.207 21.516 1.286 1 88.94 105 GLU B O 1
ATOM 3346 N N . ALA B 1 106 ? 7.707 19.469 0.536 1 92.69 106 ALA B N 1
ATOM 3347 C CA . ALA B 1 106 ? 7.105 18.797 1.68 1 92.69 106 ALA B CA 1
ATOM 3348 C C . ALA B 1 106 ? 7.82 19.156 2.977 1 92.69 106 ALA B C 1
ATOM 3350 O O . ALA B 1 106 ? 7.184 19.297 4.023 1 92.69 106 ALA B O 1
ATOM 3351 N N . ILE B 1 107 ? 9.133 19.344 2.893 1 94.88 107 ILE B N 1
ATOM 3352 C CA . ILE B 1 107 ? 9.914 19.734 4.059 1 94.88 107 ILE B CA 1
ATOM 3353 C C . ILE B 1 107 ? 9.43 21.094 4.562 1 94.88 107 ILE B C 1
ATOM 3355 O O . ILE B 1 107 ? 9.133 21.25 5.75 1 94.88 107 ILE B O 1
ATOM 3359 N N . TYR B 1 108 ? 9.273 21.984 3.672 1 89.31 108 TYR B N 1
ATOM 3360 C CA . TYR B 1 108 ? 8.82 23.328 4.043 1 89.31 108 TYR B CA 1
ATOM 3361 C C . TYR B 1 108 ? 7.375 23.297 4.516 1 89.31 108 TYR B C 1
ATOM 3363 O O . TYR B 1 108 ? 7.012 24.016 5.457 1 89.31 108 TYR B O 1
ATOM 3371 N N .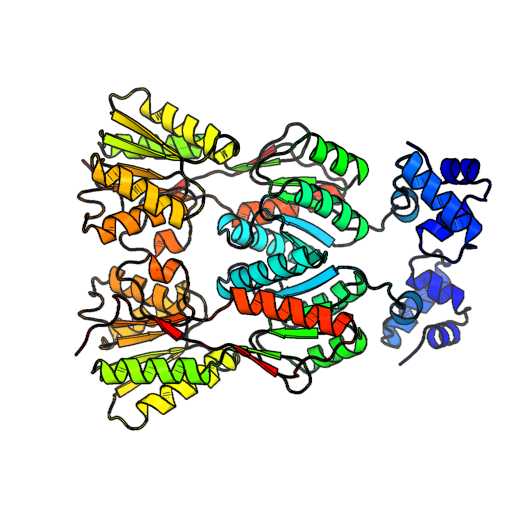 ASP B 1 109 ? 6.578 22.5 3.828 1 85.06 109 ASP B N 1
ATOM 3372 C CA . ASP B 1 109 ? 5.18 22.391 4.219 1 85.06 109 ASP B CA 1
ATOM 3373 C C . ASP B 1 109 ? 5.047 21.859 5.645 1 85.06 109 ASP B C 1
ATOM 3375 O O . ASP B 1 109 ? 4.238 22.359 6.426 1 85.06 109 ASP B O 1
ATOM 3379 N N . PHE B 1 110 ? 5.793 20.844 5.977 1 91.31 110 PHE B N 1
ATOM 3380 C CA . PHE B 1 110 ? 5.738 20.266 7.316 1 91.31 110 PHE B CA 1
ATOM 3381 C C . PHE B 1 110 ? 6.215 21.281 8.359 1 91.31 110 PHE B C 1
ATOM 3383 O O . PHE B 1 110 ? 5.691 21.312 9.477 1 91.31 110 PHE B O 1
ATOM 3390 N N . ALA B 1 111 ? 7.16 22.078 7.996 1 88.5 111 ALA B N 1
ATOM 3391 C CA . ALA B 1 111 ? 7.598 23.156 8.891 1 88.5 111 ALA B CA 1
ATOM 3392 C C . ALA B 1 111 ? 6.461 24.141 9.164 1 88.5 111 ALA B C 1
ATOM 3394 O O . ALA B 1 111 ? 6.227 24.516 10.305 1 88.5 111 ALA B O 1
ATOM 3395 N N . ARG B 1 112 ? 5.797 24.438 8.102 1 79.56 112 ARG B N 1
ATOM 3396 C CA . ARG B 1 112 ? 4.672 25.359 8.234 1 79.56 112 ARG B CA 1
ATOM 3397 C C . ARG B 1 112 ? 3.57 24.766 9.102 1 79.56 112 ARG B C 1
ATOM 3399 O O . ARG B 1 112 ? 2.871 25.5 9.812 1 79.56 112 ARG B O 1
ATOM 3406 N N . GLN B 1 113 ? 3.479 23.484 9.031 1 79.19 113 GLN B N 1
ATOM 3407 C CA . GLN B 1 113 ? 2.457 22.781 9.805 1 79.19 113 GLN B CA 1
ATOM 3408 C C . GLN B 1 113 ? 2.936 22.516 11.227 1 79.19 113 GLN B C 1
ATOM 3410 O O . GLN B 1 113 ? 2.223 21.891 12.023 1 79.19 113 GLN B O 1
ATOM 3415 N N . LYS B 1 114 ? 4.164 22.875 11.539 1 85.12 114 LYS B N 1
ATOM 3416 C CA . LYS B 1 114 ? 4.75 22.844 12.883 1 85.12 114 LYS B CA 1
ATOM 3417 C C . LYS B 1 114 ? 4.922 21.406 13.359 1 85.12 114 LYS B C 1
ATOM 3419 O O . LYS B 1 114 ? 4.652 21.094 14.523 1 85.12 114 LYS B O 1
ATOM 3424 N N . VAL B 1 115 ? 5.309 20.531 12.461 1 91.19 115 VAL B N 1
ATOM 3425 C CA . VAL B 1 115 ? 5.641 19.188 12.906 1 91.19 115 VAL B CA 1
ATOM 3426 C C . VAL B 1 115 ? 6.902 19.219 13.766 1 91.19 115 VAL B C 1
ATOM 3428 O O . VAL B 1 115 ? 7.777 20.062 13.555 1 91.19 115 VAL B O 1
ATOM 3431 N N . SER B 1 116 ? 6.988 18.297 14.719 1 95.12 116 SER B N 1
ATOM 3432 C CA . SER B 1 116 ? 8.109 18.297 15.648 1 95.12 116 SER B CA 1
ATOM 3433 C C . SER B 1 116 ? 9.305 17.547 15.07 1 95.12 116 SER B C 1
ATOM 3435 O O . SER B 1 116 ? 10.438 17.719 15.523 1 95.12 116 SER B O 1
ATOM 3437 N N . GLY B 1 117 ? 9.094 16.703 14.141 1 97.75 117 GLY B N 1
ATOM 3438 C CA . GLY B 1 117 ? 10.117 15.891 13.508 1 97.75 117 GLY B CA 1
ATOM 3439 C C . GLY B 1 117 ? 9.711 15.391 12.133 1 97.75 117 GLY B C 1
ATOM 3440 O O . GLY B 1 117 ? 8.516 15.336 11.812 1 97.75 117 GLY B O 1
ATOM 3441 N N . ILE B 1 118 ? 10.734 15.055 11.289 1 98.06 118 ILE B N 1
ATOM 3442 C CA . ILE B 1 118 ? 10.492 14.578 9.938 1 98.06 118 ILE B CA 1
ATOM 3443 C C . ILE B 1 118 ? 11.219 13.25 9.719 1 98.06 118 ILE B C 1
ATOM 3445 O O . ILE B 1 118 ? 12.383 13.109 10.109 1 98.06 118 ILE B O 1
ATOM 3449 N N . ILE B 1 119 ? 10.523 12.344 9.234 1 98.62 119 ILE B N 1
ATOM 3450 C CA . ILE B 1 119 ? 11.125 11.109 8.719 1 98.62 119 ILE B CA 1
ATOM 3451 C C . ILE B 1 119 ? 11.102 11.125 7.195 1 98.62 119 ILE B C 1
ATOM 3453 O O . ILE B 1 119 ? 10.039 11.188 6.582 1 98.62 119 ILE B O 1
ATOM 3457 N N . LEU B 1 120 ? 12.273 11.07 6.617 1 98.25 120 LEU B N 1
ATOM 3458 C CA . LEU B 1 120 ? 12.438 11.234 5.176 1 98.25 120 LEU B CA 1
ATOM 3459 C C . LEU B 1 120 ? 12.82 9.906 4.523 1 98.25 120 LEU B C 1
ATOM 3461 O O . LEU B 1 120 ? 13.859 9.328 4.844 1 98.25 120 LEU B O 1
ATOM 3465 N N . LEU B 1 121 ? 11.93 9.391 3.721 1 96.75 121 LEU B N 1
ATOM 3466 C CA . LEU B 1 121 ? 12.242 8.289 2.82 1 96.75 121 LEU B CA 1
ATOM 3467 C C . LEU B 1 121 ? 12.539 8.797 1.414 1 96.75 121 LEU B C 1
ATOM 3469 O O . LEU B 1 121 ? 11.617 9.172 0.682 1 96.75 121 LEU B O 1
ATOM 3473 N N . ALA B 1 122 ? 13.805 8.875 1.067 1 90.38 122 ALA B N 1
ATOM 3474 C CA . ALA B 1 122 ? 14.242 9.383 -0.23 1 90.38 122 ALA B CA 1
ATOM 3475 C C . ALA B 1 122 ? 15.312 8.492 -0.841 1 90.38 122 ALA B C 1
ATOM 3477 O O . ALA B 1 122 ? 16.109 7.887 -0.121 1 90.38 122 ALA B O 1
ATOM 3478 N N . ALA B 1 123 ? 15.281 8.461 -2.123 1 84.75 123 ALA B N 1
ATOM 3479 C CA . ALA B 1 123 ? 16.281 7.672 -2.834 1 84.75 123 ALA B CA 1
ATOM 3480 C C . ALA B 1 123 ? 17.641 8.359 -2.809 1 84.75 123 ALA B C 1
ATOM 3482 O O . ALA B 1 123 ? 18.688 7.699 -2.855 1 84.75 123 ALA B O 1
ATOM 3483 N N . GLU B 1 124 ? 17.625 9.625 -2.809 1 89.5 124 GLU B N 1
ATOM 3484 C CA . GLU B 1 124 ? 18.828 10.445 -2.822 1 89.5 124 GLU B CA 1
ATOM 3485 C C . GLU B 1 124 ? 18.656 11.711 -1.987 1 89.5 124 GLU B C 1
ATOM 3487 O O . GLU B 1 124 ? 17.578 12.312 -1.988 1 89.5 124 GLU B O 1
ATOM 3492 N N . VAL B 1 125 ? 19.688 12.039 -1.253 1 94.44 125 VAL B N 1
ATOM 3493 C CA . VAL B 1 125 ? 19.719 13.312 -0.539 1 94.44 125 VAL B CA 1
ATOM 3494 C C . VAL B 1 125 ? 20.672 14.273 -1.245 1 94.44 125 VAL B C 1
ATOM 3496 O O . VAL B 1 125 ? 21.891 14.031 -1.295 1 94.44 125 VAL B O 1
ATOM 3499 N N . THR B 1 126 ? 20.125 15.32 -1.761 1 94.44 126 THR B N 1
ATOM 3500 C CA . THR B 1 126 ? 20.906 16.312 -2.492 1 94.44 126 THR B CA 1
ATOM 3501 C C . THR B 1 126 ? 21.219 17.516 -1.606 1 94.44 126 THR B C 1
ATOM 3503 O O . THR B 1 126 ? 20.734 17.609 -0.477 1 94.44 126 THR B O 1
ATOM 3506 N N . GLU B 1 127 ? 21.984 18.438 -2.174 1 95.31 127 GLU B N 1
ATOM 3507 C CA . GLU B 1 127 ? 22.281 19.688 -1.461 1 95.31 127 GLU B CA 1
ATOM 3508 C C . GLU B 1 127 ? 21 20.484 -1.188 1 95.31 127 GLU B C 1
ATOM 3510 O O . GLU B 1 127 ? 20.906 21.156 -0.163 1 95.31 127 GLU B O 1
ATOM 3515 N N . ALA B 1 128 ? 20.125 20.391 -2.111 1 95.38 128 ALA B N 1
ATOM 3516 C CA . ALA B 1 128 ? 18.859 21.094 -1.923 1 95.38 128 ALA B CA 1
ATOM 3517 C C . ALA B 1 128 ? 18.109 20.562 -0.702 1 95.38 128 ALA B C 1
ATOM 3519 O O . ALA B 1 128 ? 17.5 21.328 0.048 1 95.38 128 ALA B O 1
ATOM 3520 N N . HIS B 1 129 ? 18.172 19.297 -0.478 1 96.5 129 HIS B N 1
ATOM 3521 C CA . HIS B 1 129 ? 17.578 18.703 0.712 1 96.5 129 HIS B CA 1
ATOM 3522 C C . HIS B 1 129 ? 18.234 19.234 1.982 1 96.5 129 HIS B C 1
ATOM 3524 O O . HIS B 1 129 ? 17.531 19.672 2.9 1 96.5 129 HIS B O 1
ATOM 3530 N N . LEU B 1 130 ? 19.531 19.219 1.989 1 96.81 130 LEU B N 1
ATOM 3531 C CA . LEU B 1 130 ? 20.281 19.625 3.168 1 96.81 130 LEU B CA 1
ATOM 3532 C C . LEU B 1 130 ? 20.016 21.078 3.506 1 96.81 130 LEU B C 1
ATOM 3534 O O . LEU B 1 130 ? 19.875 21.438 4.676 1 96.81 130 LEU B O 1
ATOM 3538 N N . THR B 1 131 ? 19.938 21.859 2.475 1 96.12 131 THR B N 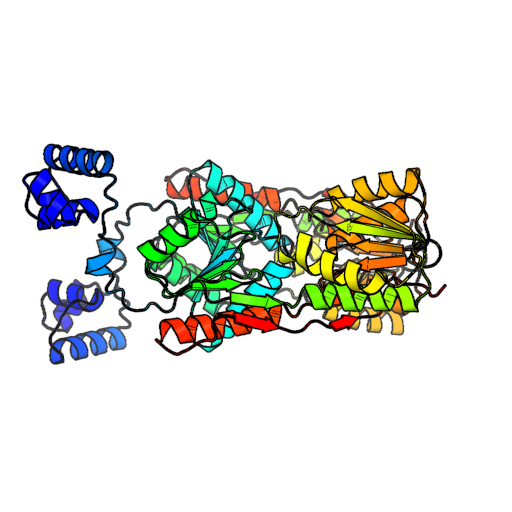1
ATOM 3539 C CA . THR B 1 131 ? 19.672 23.281 2.664 1 96.12 131 THR B CA 1
ATOM 3540 C C . THR B 1 131 ? 18.281 23.484 3.277 1 96.12 131 THR B C 1
ATOM 3542 O O . THR B 1 131 ? 18.125 24.234 4.238 1 96.12 131 THR B O 1
ATOM 3545 N N . ALA B 1 132 ? 17.312 22.812 2.738 1 94.5 132 ALA B N 1
ATOM 3546 C CA . ALA B 1 132 ? 15.945 22.922 3.248 1 94.5 132 ALA B CA 1
ATOM 3547 C C . ALA B 1 132 ? 15.867 22.469 4.703 1 94.5 132 ALA B C 1
ATOM 3549 O O . ALA B 1 132 ? 15.258 23.141 5.535 1 94.5 132 ALA B O 1
ATOM 3550 N N . LEU B 1 133 ? 16.5 21.375 5.055 1 95.75 133 LEU B N 1
ATOM 3551 C CA . LEU B 1 133 ? 16.453 20.797 6.391 1 95.75 133 LEU B CA 1
ATOM 3552 C C . LEU B 1 133 ? 17.141 21.703 7.402 1 95.75 133 LEU B C 1
ATOM 3554 O O . LEU B 1 133 ? 16.656 21.844 8.531 1 95.75 133 LEU B O 1
ATOM 3558 N N . LYS B 1 134 ? 18.219 22.297 7.004 1 93.44 134 LYS B N 1
ATOM 3559 C CA . LYS B 1 134 ? 18.922 23.234 7.867 1 93.44 134 LYS B CA 1
ATOM 3560 C C . LYS B 1 134 ? 18.078 24.484 8.125 1 93.44 134 LYS B C 1
ATOM 3562 O O . LYS B 1 134 ? 18.031 25 9.25 1 93.44 134 LYS B O 1
ATOM 3567 N N . LYS B 1 135 ? 17.438 24.891 7.086 1 91.44 135 LYS B N 1
ATOM 3568 C CA . LYS B 1 135 ? 16.641 26.109 7.172 1 91.44 135 LYS B CA 1
ATOM 3569 C C . LYS B 1 135 ? 15.469 25.922 8.125 1 91.44 135 LYS B C 1
ATOM 3571 O O . LYS B 1 135 ? 15.156 26.812 8.914 1 91.44 135 LYS B O 1
ATOM 3576 N N . VAL B 1 136 ? 14.805 24.797 8.047 1 91.19 136 VAL B N 1
ATOM 3577 C CA . VAL B 1 136 ? 13.594 24.625 8.844 1 91.19 136 VAL B CA 1
ATOM 3578 C C . VAL B 1 136 ? 13.969 24.234 10.273 1 91.19 136 VAL B C 1
ATOM 3580 O O . VAL B 1 136 ? 13.156 24.375 11.188 1 91.19 136 VAL B O 1
ATOM 3583 N N . ASP B 1 137 ? 15.148 23.703 10.5 1 93.75 137 ASP B N 1
ATOM 3584 C CA . ASP B 1 137 ? 15.727 23.391 11.805 1 93.75 137 ASP B CA 1
ATOM 3585 C C . ASP B 1 137 ? 14.812 22.469 12.602 1 93.75 137 ASP B C 1
ATOM 3587 O O . ASP B 1 137 ? 14.5 22.734 13.766 1 93.75 137 ASP B O 1
ATOM 3591 N N . ILE B 1 138 ? 14.266 21.422 11.984 1 95.44 138 ILE B N 1
ATOM 3592 C CA . ILE B 1 138 ? 13.461 20.344 12.562 1 95.44 138 ILE B CA 1
ATOM 3593 C C . ILE B 1 138 ? 14.25 19.031 12.531 1 95.44 138 ILE B C 1
ATOM 3595 O O . ILE B 1 138 ? 14.914 18.734 11.547 1 95.44 138 ILE B O 1
ATOM 3599 N N . PRO B 1 139 ? 14.25 18.297 13.656 1 97.69 139 PRO B N 1
ATOM 3600 C CA . PRO B 1 139 ? 14.93 17 13.641 1 97.69 139 PRO B CA 1
ATOM 3601 C C . PRO B 1 139 ? 14.469 16.109 12.484 1 97.69 139 PRO B C 1
ATOM 3603 O O . PRO B 1 139 ? 13.281 16.062 12.172 1 97.69 139 PRO B O 1
ATOM 3606 N N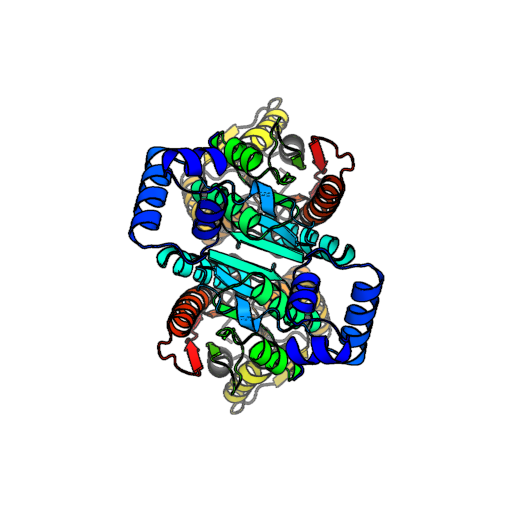 . VAL B 1 140 ? 15.508 15.375 11.883 1 98 140 VAL B N 1
ATOM 3607 C CA . VAL B 1 140 ? 15.203 14.555 10.711 1 98 140 VAL B CA 1
ATOM 3608 C C . VAL B 1 140 ? 15.898 13.195 10.836 1 98 140 VAL B C 1
ATOM 3610 O O . VAL B 1 140 ? 17.047 13.117 11.305 1 98 140 VAL B O 1
ATOM 3613 N N . ILE B 1 141 ? 15.203 12.195 10.453 1 98.44 141 ILE B N 1
ATOM 3614 C CA . ILE B 1 141 ? 15.797 10.875 10.258 1 98.44 141 ILE B CA 1
ATOM 3615 C C . ILE B 1 141 ? 15.586 10.422 8.82 1 98.44 141 ILE B C 1
ATOM 3617 O O . ILE B 1 141 ? 14.469 10.5 8.289 1 98.44 141 ILE B O 1
ATOM 3621 N N . LEU B 1 142 ? 16.688 10.039 8.172 1 98.38 142 LEU B N 1
ATOM 3622 C CA . LEU B 1 142 ? 16.656 9.445 6.844 1 98.38 142 LEU B CA 1
ATOM 3623 C C . LEU B 1 142 ? 16.484 7.93 6.926 1 98.38 142 LEU B C 1
ATOM 3625 O O . LEU B 1 142 ? 17.25 7.254 7.621 1 98.38 142 LEU B O 1
ATOM 3629 N N . VAL B 1 143 ? 15.5 7.406 6.242 1 98 143 VAL B N 1
ATOM 3630 C CA . VAL B 1 143 ? 15.234 5.969 6.281 1 98 143 VAL B CA 1
ATOM 3631 C C . VAL B 1 143 ? 15.445 5.371 4.891 1 98 143 VAL B C 1
ATOM 3633 O O . VAL B 1 143 ? 14.945 5.898 3.896 1 98 143 VAL B O 1
ATOM 3636 N N . GLY B 1 144 ? 16.172 4.25 4.801 1 95.75 144 GLY B N 1
ATOM 3637 C CA . GLY B 1 144 ? 16.375 3.52 3.559 1 95.75 144 GLY B CA 1
ATOM 3638 C C . GLY B 1 144 ? 17.672 3.881 2.85 1 95.75 144 GLY B C 1
ATOM 3639 O O . GLY B 1 144 ? 18.141 3.131 1.992 1 95.75 144 GLY B O 1
ATOM 3640 N N . GLN B 1 145 ? 18.172 5.094 3.152 1 94.5 145 GLN B N 1
ATOM 3641 C CA . GLN B 1 145 ? 19.453 5.57 2.621 1 94.5 145 GLN B CA 1
ATOM 3642 C C . GLN B 1 145 ? 20.344 6.102 3.736 1 94.5 145 GLN B C 1
ATOM 3644 O O . GLN B 1 145 ? 19.875 6.371 4.844 1 94.5 145 GLN B O 1
ATOM 3649 N N . LYS B 1 146 ? 21.578 6.211 3.4 1 94.94 146 LYS B N 1
ATOM 3650 C CA . LYS B 1 146 ? 22.531 6.758 4.355 1 94.94 146 LYS B CA 1
ATOM 3651 C C . LYS B 1 146 ? 23.078 8.102 3.877 1 94.94 146 LYS B C 1
ATOM 3653 O O . LYS B 1 146 ? 23.297 8.297 2.682 1 94.94 146 LYS B O 1
ATOM 3658 N N . HIS B 1 147 ? 23.203 8.977 4.797 1 95.5 147 HIS B N 1
ATOM 3659 C CA . HIS B 1 147 ? 23.875 10.25 4.543 1 95.5 147 HIS B CA 1
ATOM 3660 C C . HIS B 1 147 ? 24.688 10.695 5.746 1 95.5 147 HIS B C 1
ATOM 3662 O O . HIS B 1 147 ? 24.25 10.555 6.891 1 95.5 147 HIS B O 1
ATOM 3668 N N . SER B 1 148 ? 25.844 11.281 5.531 1 95 148 SER B N 1
ATOM 3669 C CA . SER B 1 148 ? 26.797 11.602 6.59 1 95 148 SER B CA 1
ATOM 3670 C C . SER B 1 148 ? 26.266 12.734 7.477 1 95 148 SER B C 1
ATOM 3672 O O . SER B 1 148 ? 26.641 12.828 8.648 1 95 148 SER B O 1
ATOM 3674 N N . GLN B 1 149 ? 25.375 13.531 6.973 1 96.12 149 GLN B N 1
ATOM 3675 C CA . GLN B 1 149 ? 24.938 14.711 7.715 1 96.12 149 GLN B CA 1
ATOM 3676 C C . GLN B 1 149 ? 23.578 14.469 8.367 1 96.12 149 GLN B C 1
ATOM 3678 O O . GLN B 1 149 ? 23.047 15.352 9.039 1 96.12 149 GLN B O 1
ATOM 3683 N N . LEU B 1 150 ? 23.031 13.336 8.148 1 97.44 150 LEU B N 1
ATOM 3684 C CA . LEU B 1 150 ? 21.703 13.047 8.68 1 97.44 150 LEU B CA 1
ATOM 3685 C C . LEU B 1 150 ? 21.703 11.742 9.469 1 97.44 150 LEU B C 1
ATOM 3687 O O . LEU B 1 150 ? 22.375 10.781 9.07 1 97.44 150 LEU B O 1
ATOM 3691 N N . HIS B 1 151 ? 20.984 11.75 10.648 1 98.06 151 HIS B N 1
ATOM 3692 C CA . HIS B 1 151 ? 20.688 10.453 11.242 1 98.06 151 HIS B CA 1
ATOM 3693 C C . HIS B 1 151 ? 20 9.531 10.242 1 98.06 151 HIS B C 1
ATOM 3695 O O . HIS B 1 151 ? 19.078 9.953 9.547 1 98.06 151 HIS B O 1
ATOM 3701 N N . SER B 1 152 ? 20.578 8.328 10.125 1 98.25 152 SER B N 1
ATOM 3702 C CA . SER B 1 152 ? 20.094 7.41 9.094 1 98.25 152 SER B CA 1
ATOM 3703 C C . SER B 1 152 ? 19.75 6.043 9.68 1 98.25 152 SER B C 1
ATOM 3705 O O . SER B 1 152 ? 20.422 5.582 10.617 1 98.25 152 SER B O 1
ATOM 3707 N N . LEU B 1 153 ? 18.703 5.48 9.219 1 98.38 153 LEU B N 1
ATOM 3708 C CA . LEU B 1 153 ? 18.312 4.098 9.492 1 98.38 153 LEU B CA 1
ATOM 3709 C C . LEU B 1 153 ? 18.25 3.289 8.203 1 98.38 153 LEU B C 1
ATOM 3711 O O . LEU B 1 153 ? 17.453 3.602 7.309 1 98.38 153 LEU B O 1
ATOM 3715 N N . ILE B 1 154 ? 19.094 2.244 8.062 1 97.75 154 ILE B N 1
ATOM 3716 C CA . ILE B 1 154 ? 19.188 1.506 6.805 1 97.75 154 ILE B CA 1
ATOM 3717 C C . ILE B 1 154 ? 19.094 0.006 7.082 1 97.75 154 ILE B C 1
ATOM 3719 O O . ILE B 1 154 ? 19.156 -0.42 8.242 1 97.75 154 ILE B O 1
ATOM 3723 N N . HIS B 1 155 ? 18.828 -0.722 6.098 1 97.88 155 HIS B N 1
ATOM 3724 C CA . HIS B 1 155 ? 19.078 -2.158 6.082 1 97.88 155 HIS B CA 1
ATOM 3725 C C . HIS B 1 155 ? 20.438 -2.469 5.441 1 97.88 155 HIS B C 1
ATOM 3727 O O . HIS B 1 155 ? 20.969 -1.656 4.684 1 97.88 155 HIS B O 1
ATOM 3733 N N . ASP B 1 156 ? 21.016 -3.564 5.738 1 97.81 156 ASP B N 1
ATOM 3734 C CA . ASP B 1 156 ? 22.328 -3.945 5.195 1 97.81 156 ASP B CA 1
ATOM 3735 C C . ASP B 1 156 ? 22.188 -4.547 3.799 1 97.81 156 ASP B C 1
ATOM 3737 O O . ASP B 1 156 ? 22.219 -5.77 3.637 1 97.81 156 ASP B O 1
ATOM 3741 N N . ASP B 1 157 ? 22.125 -3.715 2.848 1 97.81 157 ASP B N 1
ATOM 3742 C CA . ASP B 1 157 ? 21.891 -4.129 1.469 1 97.81 157 ASP B CA 1
ATOM 3743 C C . ASP B 1 157 ? 23.078 -4.934 0.927 1 97.81 157 ASP B C 1
ATOM 3745 O O . ASP B 1 157 ? 22.891 -5.844 0.117 1 97.81 157 ASP B O 1
ATOM 3749 N N . PHE B 1 158 ? 24.281 -4.559 1.368 1 97.94 158 PHE B N 1
ATOM 3750 C CA . PHE B 1 158 ? 25.422 -5.355 0.963 1 97.94 158 PHE B CA 1
ATOM 3751 C C . PHE B 1 158 ? 25.297 -6.789 1.454 1 97.94 158 PHE B C 1
ATOM 3753 O O . PHE B 1 158 ? 25.469 -7.734 0.683 1 97.94 158 PHE B O 1
ATOM 3760 N N . LYS B 1 159 ? 24.953 -6.926 2.67 1 98.38 159 LYS B N 1
ATOM 3761 C CA . LYS B 1 159 ? 24.75 -8.258 3.232 1 98.38 159 LYS B CA 1
ATOM 3762 C C . LYS B 1 159 ? 23.625 -8.992 2.502 1 98.38 159 LYS B C 1
ATOM 3764 O O . LYS B 1 159 ? 23.734 -10.195 2.254 1 98.38 159 LYS B O 1
ATOM 3769 N N . ALA B 1 160 ? 22.594 -8.289 2.197 1 98.69 160 ALA B N 1
ATOM 3770 C CA . ALA B 1 160 ? 21.469 -8.891 1.479 1 98.69 160 ALA B CA 1
ATOM 3771 C C . ALA B 1 160 ? 21.922 -9.508 0.161 1 98.69 160 ALA B C 1
ATOM 3773 O O . ALA B 1 160 ? 21.625 -10.672 -0.127 1 98.69 160 ALA B O 1
ATOM 3774 N N . GLY B 1 161 ? 22.672 -8.695 -0.591 1 98.44 161 GLY B N 1
ATOM 3775 C CA . GLY B 1 161 ? 23.203 -9.203 -1.839 1 98.44 161 GLY B CA 1
ATOM 3776 C C . GLY B 1 161 ? 24.141 -10.391 -1.645 1 98.44 161 GLY B C 1
ATOM 3777 O O . GLY B 1 161 ? 24.062 -11.367 -2.389 1 98.44 161 GLY B O 1
ATOM 3778 N N . TYR B 1 162 ? 24.953 -10.305 -0.623 1 98 162 TYR B N 1
ATOM 3779 C CA . TYR B 1 162 ? 25.969 -11.32 -0.361 1 98 162 TYR B CA 1
ATOM 3780 C C . TYR B 1 162 ? 25.312 -12.648 0 1 98 162 TYR B C 1
ATOM 3782 O O . TYR B 1 162 ? 25.688 -13.695 -0.54 1 98 162 TYR B O 1
ATOM 3790 N N . ILE B 1 163 ? 24.344 -12.633 0.865 1 98.06 163 ILE B N 1
ATOM 3791 C CA . ILE B 1 163 ? 23.719 -13.867 1.319 1 98.06 163 ILE B CA 1
ATOM 3792 C C . ILE B 1 163 ? 22.953 -14.516 0.165 1 98.06 163 ILE B C 1
ATOM 3794 O O . ILE B 1 163 ? 22.938 -15.742 0.034 1 98.06 163 ILE B O 1
ATOM 3798 N N . MET B 1 164 ? 22.359 -13.695 -0.712 1 98.19 164 MET B N 1
ATOM 3799 C CA . MET B 1 164 ? 21.656 -14.242 -1.877 1 98.19 164 MET B CA 1
ATOM 3800 C C . MET B 1 164 ? 22.656 -14.883 -2.848 1 98.19 164 MET B C 1
ATOM 3802 O O . MET B 1 164 ? 22.406 -15.977 -3.352 1 98.19 164 MET B O 1
ATOM 3806 N N . GLY B 1 165 ? 23.75 -14.18 -3.09 1 97.06 165 GLY B N 1
ATOM 3807 C CA . GLY B 1 165 ? 24.766 -14.742 -3.953 1 97.06 165 GLY B CA 1
ATOM 3808 C C . GLY B 1 165 ? 25.297 -16.078 -3.465 1 97.06 165 GLY B C 1
ATOM 3809 O O . GLY B 1 165 ? 25.422 -17.031 -4.25 1 97.06 165 GLY B O 1
ATOM 3810 N N . LYS B 1 166 ? 25.516 -16.156 -2.203 1 96.19 166 LYS B N 1
ATOM 3811 C CA . LYS B 1 166 ? 25.984 -17.406 -1.612 1 96.19 166 LYS B CA 1
ATOM 3812 C C . LYS B 1 166 ? 24.953 -18.531 -1.795 1 96.19 166 LYS B C 1
ATOM 3814 O O . LYS B 1 166 ? 25.312 -19.656 -2.119 1 96.19 166 LYS B O 1
ATOM 3819 N N . HIS B 1 167 ? 23.719 -18.188 -1.562 1 96.75 167 HIS B N 1
ATOM 3820 C CA . HIS B 1 167 ? 22.641 -19.141 -1.712 1 96.75 167 HIS B CA 1
ATOM 3821 C C . HIS B 1 167 ? 22.578 -19.688 -3.135 1 96.75 167 HIS B C 1
ATOM 3823 O O . HIS B 1 167 ? 22.391 -20.891 -3.336 1 96.75 167 HIS B O 1
ATOM 3829 N N . ILE B 1 168 ? 22.734 -18.875 -4.082 1 95.62 168 ILE B N 1
ATOM 3830 C CA . ILE B 1 168 ? 22.672 -19.234 -5.496 1 95.62 168 ILE B CA 1
ATOM 3831 C C . ILE B 1 168 ? 23.828 -20.156 -5.848 1 95.62 168 ILE B C 1
ATOM 3833 O O . ILE B 1 168 ? 23.641 -21.172 -6.535 1 95.62 168 ILE B O 1
ATOM 3837 N N . LEU B 1 169 ? 24.969 -19.844 -5.375 1 93.38 169 LEU B N 1
ATOM 3838 C CA . LEU B 1 169 ? 26.141 -20.656 -5.617 1 93.38 169 LEU B CA 1
ATOM 3839 C C . LEU B 1 169 ? 25.969 -22.047 -5.016 1 93.38 169 LEU B C 1
ATOM 3841 O O . LEU B 1 169 ? 26.266 -23.062 -5.668 1 93.38 169 LEU B O 1
ATOM 3845 N N . GLU B 1 170 ? 25.469 -22.016 -3.842 1 94.5 170 GLU B N 1
ATOM 3846 C CA . GLU B 1 170 ? 25.25 -23.281 -3.145 1 94.5 170 GLU B CA 1
ATOM 3847 C C . GLU B 1 170 ? 24.203 -24.141 -3.861 1 94.5 170 GLU B C 1
ATOM 3849 O O . GLU B 1 170 ? 24.234 -25.359 -3.764 1 94.5 170 GLU B O 1
ATOM 3854 N N . SER B 1 171 ? 23.328 -23.484 -4.582 1 95.75 171 SER B N 1
ATOM 3855 C CA . SER B 1 171 ? 22.281 -24.188 -5.301 1 95.75 171 SER B CA 1
ATOM 3856 C C . SER B 1 171 ? 22.781 -24.703 -6.648 1 95.75 171 SER B C 1
ATOM 3858 O O . SER B 1 171 ? 22.078 -25.469 -7.324 1 95.75 171 SER B O 1
ATOM 3860 N N . GLY B 1 172 ? 23.953 -24.234 -7.109 1 94.62 172 GLY B N 1
ATOM 3861 C CA . GLY B 1 172 ? 24.609 -24.844 -8.258 1 94.62 172 GLY B CA 1
ATOM 3862 C C . GLY B 1 172 ? 24.297 -24.125 -9.562 1 94.62 172 GLY B C 1
ATOM 3863 O O . GLY B 1 172 ? 24.609 -24.641 -10.641 1 94.62 172 GLY B O 1
ATOM 3864 N N . HIS B 1 173 ? 23.719 -22.969 -9.531 1 94.62 173 HIS B N 1
ATOM 3865 C CA . HIS B 1 173 ? 23.359 -22.25 -10.742 1 94.62 173 HIS B CA 1
ATOM 3866 C C . HIS B 1 173 ? 24.594 -21.578 -11.359 1 94.62 173 HIS B C 1
ATOM 3868 O O . HIS B 1 173 ? 25.406 -20.984 -10.641 1 94.62 173 HIS B O 1
ATOM 3874 N N . GLN B 1 174 ? 24.688 -21.656 -12.711 1 91.81 174 GLN B N 1
ATOM 3875 C CA . GLN B 1 174 ? 25.875 -21.125 -13.367 1 91.81 174 GLN B CA 1
ATOM 3876 C C . GLN B 1 174 ? 25.5 -20.062 -14.406 1 91.81 174 GLN B C 1
ATOM 3878 O O . GLN B 1 174 ? 26.344 -19.266 -14.82 1 91.81 174 GLN B O 1
ATOM 3883 N N . GLN B 1 175 ? 24.328 -20.109 -14.93 1 95.56 175 GLN B N 1
ATOM 3884 C CA . GLN B 1 175 ? 23.812 -19.094 -15.859 1 95.56 175 GLN B CA 1
ATOM 3885 C C . GLN B 1 175 ? 22.844 -18.156 -15.164 1 95.56 175 GLN B C 1
ATOM 3887 O O . GLN B 1 175 ? 21.656 -18.484 -15.008 1 95.56 175 GLN B O 1
ATOM 3892 N N . ILE B 1 176 ? 23.391 -16.969 -14.883 1 97.25 176 ILE B N 1
ATOM 3893 C CA . ILE B 1 176 ? 22.656 -16.094 -13.977 1 97.25 176 ILE B CA 1
ATOM 3894 C C . ILE B 1 176 ? 22.281 -14.812 -14.711 1 97.25 176 ILE B C 1
ATOM 3896 O O . ILE B 1 176 ? 23.109 -14.203 -15.391 1 97.25 176 ILE B O 1
ATOM 3900 N N . ALA B 1 177 ? 21 -14.445 -14.633 1 98.5 177 ALA B N 1
ATOM 3901 C CA . ALA B 1 177 ? 20.547 -13.102 -15 1 98.5 177 ALA B CA 1
ATOM 3902 C C . ALA B 1 177 ? 20.25 -12.266 -13.758 1 98.5 177 ALA B C 1
ATOM 3904 O O . ALA B 1 177 ? 19.438 -12.664 -12.914 1 98.5 177 ALA B O 1
ATOM 3905 N N . TYR B 1 178 ? 20.969 -11.164 -13.586 1 98.56 178 TYR B N 1
ATOM 3906 C CA . TYR B 1 178 ? 20.688 -10.219 -12.508 1 98.56 178 TYR B CA 1
ATOM 3907 C C . TYR B 1 178 ? 19.891 -9.023 -13.008 1 98.56 178 TYR B C 1
ATOM 3909 O O . TYR B 1 178 ? 20.359 -8.273 -13.859 1 98.56 178 TYR B O 1
ATOM 3917 N N . LEU B 1 179 ? 18.656 -8.914 -12.508 1 98.75 179 LEU B N 1
ATOM 3918 C CA . LEU B 1 179 ? 17.812 -7.789 -12.875 1 98.75 179 LEU B CA 1
ATOM 3919 C C . LEU B 1 179 ? 17.812 -6.734 -11.773 1 98.75 179 LEU B C 1
ATOM 3921 O O . LEU B 1 179 ? 17.141 -6.906 -10.742 1 98.75 179 LEU B O 1
ATOM 3925 N N . GLY B 1 180 ? 18.531 -5.625 -12 1 98.25 180 GLY B N 1
ATOM 3926 C CA . GLY B 1 180 ? 18.672 -4.543 -11.039 1 98.25 180 GLY B CA 1
ATOM 3927 C C . GLY B 1 180 ? 18 -3.258 -11.484 1 98.25 180 GLY B C 1
ATOM 3928 O O . GLY B 1 180 ? 17.203 -3.264 -12.43 1 98.25 180 GLY B O 1
ATOM 3929 N N . VAL B 1 181 ? 18.188 -2.229 -10.672 1 96.38 181 VAL B N 1
ATOM 3930 C CA . VAL B 1 181 ? 17.703 -0.895 -10.992 1 96.38 181 VAL B CA 1
ATOM 3931 C C . VAL B 1 181 ? 18.875 0.059 -11.188 1 96.38 181 VAL B C 1
ATOM 3933 O O . VAL B 1 181 ? 20.031 -0.353 -11.125 1 96.38 181 VAL B O 1
ATOM 3936 N N . THR B 1 182 ? 18.5 1.294 -11.484 1 94.19 182 THR B N 1
ATOM 3937 C CA . THR B 1 182 ? 19.531 2.295 -11.758 1 94.19 182 THR B CA 1
ATOM 3938 C C . THR B 1 182 ? 20.391 2.531 -10.523 1 94.19 182 THR B C 1
ATOM 3940 O O . THR B 1 182 ? 19.953 2.305 -9.391 1 94.19 182 THR B O 1
ATOM 3943 N N . GLU B 1 183 ? 21.578 3.062 -10.734 1 94.12 183 GLU B N 1
ATOM 3944 C CA . GLU B 1 183 ? 22.531 3.314 -9.656 1 94.12 183 GLU B CA 1
ATOM 3945 C C . GLU B 1 183 ? 22.188 4.594 -8.898 1 94.12 183 GLU B C 1
ATOM 3947 O O . GLU B 1 183 ? 22.812 4.906 -7.883 1 94.12 183 GLU B O 1
ATOM 3952 N N . LYS B 1 184 ? 21.172 5.262 -9.344 1 87.62 184 LYS B N 1
ATOM 3953 C CA . LYS B 1 184 ? 20.703 6.422 -8.594 1 87.62 184 LYS B CA 1
ATOM 3954 C C . LYS B 1 184 ? 20.188 6.012 -7.215 1 87.62 184 LYS B C 1
ATOM 3956 O O . LYS B 1 184 ? 20.25 6.801 -6.27 1 87.62 184 LYS B O 1
ATOM 3961 N N . ASP B 1 185 ? 19.703 4.805 -7.211 1 90.31 185 ASP B N 1
ATOM 3962 C CA . ASP B 1 185 ? 19.359 4.211 -5.926 1 90.31 185 ASP B CA 1
ATOM 3963 C C . ASP B 1 185 ? 20.562 3.479 -5.324 1 90.31 185 ASP B C 1
ATOM 3965 O O . ASP B 1 185 ? 20.828 2.332 -5.684 1 90.31 185 ASP B O 1
ATOM 3969 N N . GLU B 1 186 ? 21.141 4.117 -4.414 1 93.69 186 GLU B N 1
ATOM 3970 C CA . GLU B 1 186 ? 22.406 3.59 -3.902 1 93.69 186 GLU B CA 1
ATOM 3971 C C . GLU B 1 186 ? 22.203 2.254 -3.197 1 93.69 186 GLU B C 1
ATOM 3973 O O . GLU B 1 186 ? 23 1.33 -3.363 1 93.69 186 GLU B O 1
ATOM 3978 N N . ALA B 1 187 ? 21.188 2.08 -2.393 1 94.62 187 ALA B N 1
ATOM 3979 C CA . ALA B 1 187 ? 20.938 0.867 -1.616 1 94.62 187 ALA B CA 1
ATOM 3980 C C . ALA B 1 187 ? 20.703 -0.33 -2.529 1 94.62 187 ALA B C 1
ATOM 3982 O O . ALA B 1 187 ? 21.359 -1.359 -2.412 1 94.62 187 ALA B O 1
ATOM 3983 N N . VAL B 1 188 ? 19.844 -0.158 -3.514 1 95.44 188 VAL B N 1
ATOM 3984 C CA . VAL B 1 188 ? 19.406 -1.276 -4.348 1 95.44 188 VAL B CA 1
ATOM 3985 C C . VAL B 1 188 ? 20.328 -1.39 -5.566 1 95.44 188 VAL B C 1
ATOM 3987 O O . VAL B 1 188 ? 20.766 -2.486 -5.922 1 95.44 188 VAL B O 1
ATOM 3990 N N . GLY B 1 189 ? 20.609 -0.249 -6.16 1 96.62 189 GLY B N 1
ATOM 3991 C CA . GLY B 1 189 ? 21.328 -0.253 -7.422 1 96.62 189 GLY B CA 1
ATOM 3992 C C . GLY B 1 189 ? 22.812 -0.44 -7.258 1 96.62 189 GLY B C 1
ATOM 3993 O O . GLY B 1 189 ? 23.516 -0.812 -8.211 1 96.62 189 GLY B O 1
ATOM 3994 N N . ILE B 1 190 ? 23.328 -0.194 -6.059 1 97.31 190 ILE B N 1
ATOM 3995 C CA . ILE B 1 190 ? 24.766 -0.244 -5.887 1 97.31 190 ILE B CA 1
ATOM 3996 C C . ILE B 1 190 ? 25.125 -1.248 -4.793 1 97.31 190 ILE B C 1
ATOM 3998 O O . ILE B 1 190 ? 25.641 -2.332 -5.078 1 97.31 190 ILE B O 1
ATOM 4002 N N . LYS B 1 191 ? 24.75 -0.983 -3.572 1 97.75 191 LYS B N 1
ATOM 4003 C CA . LYS B 1 191 ? 25.219 -1.76 -2.426 1 97.75 191 LYS B CA 1
ATOM 4004 C C . LYS B 1 191 ? 24.75 -3.209 -2.518 1 97.75 191 LYS B C 1
ATOM 4006 O O . LYS B 1 191 ? 25.531 -4.137 -2.303 1 97.75 191 LYS B O 1
ATOM 4011 N N . ARG B 1 192 ? 23.5 -3.459 -2.811 1 98.25 192 ARG B N 1
ATOM 4012 C CA . ARG B 1 192 ? 22.938 -4.801 -2.943 1 98.25 192 ARG B CA 1
ATOM 4013 C C . ARG B 1 192 ? 23.625 -5.566 -4.074 1 98.25 192 ARG B C 1
ATOM 4015 O O . ARG B 1 192 ? 24 -6.727 -3.906 1 98.25 192 ARG B O 1
ATOM 4022 N N . LYS B 1 193 ? 23.75 -4.867 -5.188 1 98.44 193 LYS B N 1
ATOM 4023 C CA . LYS B 1 193 ? 24.422 -5.457 -6.336 1 98.44 193 LYS B CA 1
ATOM 4024 C C . LYS B 1 193 ? 25.875 -5.809 -6 1 98.44 193 LYS B C 1
ATOM 4026 O O . LYS B 1 193 ? 26.359 -6.883 -6.363 1 98.44 193 LYS B O 1
ATOM 4031 N N . GLN B 1 194 ? 26.547 -4.918 -5.301 1 98.19 194 GLN B N 1
ATOM 4032 C CA . GLN B 1 194 ? 27.938 -5.145 -4.91 1 98.19 194 GLN B CA 1
ATOM 4033 C C . GLN B 1 194 ? 28.062 -6.367 -4.004 1 98.19 194 GLN B C 1
ATOM 4035 O O . GLN B 1 194 ? 29.016 -7.145 -4.129 1 98.19 194 GLN B O 1
ATOM 4040 N N . GLY B 1 195 ? 27.109 -6.48 -3.084 1 98.12 195 GLY B N 1
ATOM 4041 C CA . GLY B 1 195 ? 27.109 -7.656 -2.229 1 98.12 195 GLY B CA 1
ATOM 4042 C C . GLY B 1 195 ? 26.969 -8.953 -3 1 98.12 195 GLY B C 1
ATOM 4043 O O . GLY B 1 195 ? 27.703 -9.914 -2.754 1 98.12 195 GLY B O 1
ATOM 4044 N N . PHE B 1 196 ? 26.078 -8.914 -3.982 1 98.19 196 PHE B N 1
ATOM 4045 C CA . PHE B 1 196 ? 25.875 -10.07 -4.848 1 98.19 196 PHE B CA 1
ATOM 4046 C C . PHE B 1 196 ? 27.141 -10.383 -5.633 1 98.19 196 PHE B C 1
ATOM 4048 O O . PHE B 1 196 ? 27.594 -11.531 -5.676 1 98.19 196 PHE B O 1
ATOM 4055 N N . GLN B 1 197 ? 27.688 -9.383 -6.168 1 97.19 197 GLN B N 1
ATOM 4056 C CA . GLN B 1 197 ? 28.906 -9.531 -6.965 1 97.19 197 GLN B CA 1
ATOM 4057 C C . GLN B 1 197 ? 30.047 -10.102 -6.125 1 97.19 197 GLN B C 1
ATOM 4059 O O . GLN B 1 197 ? 30.812 -10.938 -6.605 1 97.19 197 GLN B O 1
ATOM 4064 N N . LYS B 1 198 ? 30.156 -9.648 -4.941 1 96.81 198 LYS B N 1
ATOM 4065 C CA . LYS B 1 198 ? 31.203 -10.133 -4.051 1 96.81 198 LYS B CA 1
ATOM 4066 C C . LYS B 1 198 ? 31.047 -11.625 -3.785 1 96.81 198 LYS B C 1
ATOM 4068 O O . LYS B 1 198 ? 32.031 -12.367 -3.777 1 96.81 198 LYS B O 1
ATOM 4073 N N . ALA B 1 199 ? 29.859 -12.062 -3.564 1 95.88 199 ALA B N 1
ATOM 4074 C CA . ALA B 1 199 ? 29.594 -13.469 -3.246 1 95.88 199 ALA B CA 1
ATOM 4075 C C . ALA B 1 199 ? 29.953 -14.375 -4.418 1 95.88 199 ALA B C 1
ATOM 4077 O O . ALA B 1 199 ? 30.438 -15.492 -4.219 1 95.88 199 ALA B O 1
ATOM 4078 N N . ILE B 1 200 ? 29.781 -13.906 -5.625 1 93.56 200 ILE B N 1
ATOM 4079 C CA . ILE B 1 200 ? 29.922 -14.797 -6.77 1 93.56 200 ILE B CA 1
ATOM 4080 C C . ILE B 1 200 ? 31.297 -14.633 -7.395 1 93.56 200 ILE B C 1
ATOM 4082 O O . ILE B 1 200 ? 31.672 -15.398 -8.289 1 93.56 200 ILE B O 1
ATOM 4086 N N . ALA B 1 201 ? 32 -13.617 -7.047 1 89.75 201 ALA B N 1
ATOM 4087 C CA . ALA B 1 201 ? 33.312 -13.281 -7.641 1 89.75 201 ALA B CA 1
ATOM 4088 C C . ALA B 1 201 ? 34.25 -14.477 -7.625 1 89.75 201 ALA B C 1
ATOM 4090 O O . ALA B 1 201 ? 35.062 -14.648 -8.531 1 89.75 201 ALA B O 1
ATOM 4091 N N . GLU B 1 202 ? 34.188 -15.273 -6.711 1 77.5 202 GLU B N 1
ATOM 4092 C CA . GLU B 1 202 ? 35.156 -16.344 -6.59 1 77.5 202 GLU B CA 1
ATOM 4093 C C . GLU B 1 202 ? 34.719 -17.578 -7.355 1 77.5 202 GLU B C 1
ATOM 4095 O O . GLU B 1 202 ? 35.406 -18.609 -7.309 1 77.5 202 GLU B O 1
ATOM 4100 N N . HIS B 1 203 ? 33.688 -17.422 -8.078 1 83.69 203 HIS B N 1
ATOM 4101 C CA . HIS B 1 203 ? 33.188 -18.625 -8.758 1 83.69 203 HIS B CA 1
ATOM 4102 C C . HIS B 1 203 ? 33 -18.375 -10.25 1 83.69 203 HIS B C 1
ATOM 4104 O O . HIS B 1 203 ? 32.906 -17.219 -10.68 1 83.69 203 HIS B O 1
ATOM 4110 N N . HIS B 1 204 ? 33.219 -19.484 -11 1 84.25 204 HIS B N 1
ATOM 4111 C CA . HIS B 1 204 ? 33.062 -19.406 -12.453 1 84.25 204 HIS B CA 1
ATOM 4112 C C . HIS B 1 204 ? 31.609 -19.469 -12.875 1 84.25 204 HIS B C 1
ATOM 4114 O O . HIS B 1 204 ? 31.078 -20.547 -13.117 1 84.25 204 HIS B O 1
ATOM 4120 N N . CYS B 1 205 ? 30.906 -18.375 -12.797 1 88.69 205 CYS B N 1
ATOM 4121 C CA . CYS B 1 205 ? 29.516 -18.266 -13.25 1 88.69 205 CYS B CA 1
ATOM 4122 C C . CYS B 1 205 ? 29.406 -17.266 -14.391 1 88.69 205 CYS B C 1
ATOM 4124 O O . CYS B 1 205 ? 30.219 -16.344 -14.5 1 88.69 205 CYS B O 1
ATOM 4126 N N . GLU B 1 206 ? 28.531 -17.578 -15.32 1 93.75 206 GLU B N 1
ATOM 4127 C CA . GLU B 1 206 ? 28.156 -16.609 -16.344 1 93.75 206 GLU B CA 1
ATOM 4128 C C . GLU B 1 206 ? 27.031 -15.703 -15.867 1 93.75 206 GLU B C 1
ATOM 4130 O O . GLU B 1 206 ? 25.922 -16.172 -15.57 1 93.75 206 GLU B O 1
ATOM 4135 N N . ILE B 1 207 ? 27.391 -14.422 -15.844 1 95.94 207 ILE B N 1
ATOM 4136 C CA . ILE B 1 207 ? 26.391 -13.5 -15.312 1 95.94 207 ILE B CA 1
ATOM 4137 C C . ILE B 1 207 ? 26.125 -12.391 -16.328 1 95.94 207 ILE B C 1
ATOM 4139 O O . ILE B 1 207 ? 27.062 -11.812 -16.891 1 95.94 207 ILE B O 1
ATOM 4143 N N . GLN B 1 208 ? 24.891 -12.164 -16.578 1 97.12 208 GLN B N 1
ATOM 4144 C CA . GLN B 1 208 ? 24.453 -10.992 -17.344 1 97.12 208 GLN B CA 1
ATOM 4145 C C . GLN B 1 208 ? 23.641 -10.039 -16.469 1 97.12 208 GLN B C 1
ATOM 4147 O O . GLN B 1 208 ? 22.75 -10.477 -15.727 1 97.12 208 GLN B O 1
ATOM 4152 N N . TYR B 1 209 ? 24 -8.75 -16.516 1 97.94 209 TYR B N 1
ATOM 4153 C CA . TYR B 1 209 ? 23.328 -7.734 -15.734 1 97.94 209 TYR B CA 1
ATOM 4154 C C . TYR B 1 209 ? 22.344 -6.938 -16.594 1 97.94 209 TYR B C 1
ATOM 4156 O O . TYR B 1 209 ? 22.703 -6.492 -17.688 1 97.94 209 TYR B O 1
ATOM 4164 N N . TYR B 1 210 ? 21.125 -6.828 -16.094 1 98.38 210 TYR B N 1
ATOM 4165 C CA . TYR B 1 210 ? 20.078 -6.062 -16.75 1 98.38 210 TYR B CA 1
ATOM 4166 C C . TYR B 1 210 ? 19.531 -4.977 -15.828 1 98.38 210 TYR B C 1
ATOM 4168 O O . TYR B 1 210 ? 19.609 -5.098 -14.602 1 98.38 210 TYR B O 1
ATOM 4176 N N . GLU B 1 211 ? 19.047 -3.918 -16.469 1 98.06 211 GLU B N 1
ATOM 4177 C CA . GLU B 1 211 ? 18.438 -2.828 -15.711 1 98.06 211 GLU B CA 1
ATOM 4178 C C . GLU B 1 211 ? 16.953 -2.697 -16.031 1 98.06 211 GLU B C 1
ATOM 4180 O O . GLU B 1 211 ? 16.562 -2.793 -17.188 1 98.06 211 GLU B O 1
ATOM 4185 N N . THR B 1 212 ? 16.172 -2.682 -15.039 1 97.44 212 THR B N 1
ATOM 4186 C CA . THR B 1 212 ? 14.75 -2.375 -15.117 1 97.44 212 THR B CA 1
ATOM 4187 C C . THR B 1 212 ? 14.367 -1.323 -14.086 1 97.44 212 THR B C 1
ATOM 4189 O O . THR B 1 212 ? 15.227 -0.604 -13.57 1 97.44 212 THR B O 1
ATOM 4192 N N . SER B 1 213 ? 13.078 -1.097 -13.875 1 93.31 213 SER B N 1
ATOM 4193 C CA . SER B 1 213 ? 12.602 -0.205 -12.828 1 93.31 213 SER B CA 1
ATOM 4194 C C . SER B 1 213 ? 12.008 -0.991 -11.664 1 93.31 213 SER B C 1
ATOM 4196 O O . SER B 1 213 ? 12.117 -2.219 -11.617 1 93.31 213 SER B O 1
ATOM 4198 N N . PHE B 1 214 ? 11.422 -0.282 -10.727 1 90.06 214 PHE B N 1
ATOM 4199 C CA . PHE B 1 214 ? 10.812 -0.913 -9.57 1 90.06 214 PHE B CA 1
ATOM 4200 C C . PHE B 1 214 ? 9.414 -1.428 -9.906 1 90.06 214 PHE B C 1
ATOM 4202 O O . PHE B 1 214 ? 8.773 -2.074 -9.078 1 90.06 214 PHE B O 1
ATOM 4209 N N . LYS B 1 215 ? 9 -1.185 -11.094 1 89.19 215 LYS B N 1
ATOM 4210 C CA . LYS B 1 215 ? 7.637 -1.523 -11.492 1 89.19 215 LYS B CA 1
ATOM 4211 C C . LYS B 1 215 ? 7.566 -2.936 -12.062 1 89.19 215 LYS B C 1
ATOM 4213 O O . LYS B 1 215 ? 8.414 -3.326 -12.867 1 89.19 215 LYS B O 1
ATOM 4218 N N . ILE B 1 216 ? 6.535 -3.615 -11.75 1 93.44 216 ILE B N 1
ATOM 4219 C CA . ILE B 1 216 ? 6.32 -4.984 -12.211 1 93.44 216 ILE B CA 1
ATOM 4220 C C . ILE B 1 216 ? 6.238 -5.016 -13.734 1 93.44 216 ILE B C 1
ATOM 4222 O O . ILE B 1 216 ? 6.859 -5.863 -14.375 1 93.44 216 ILE B O 1
ATOM 4226 N N . LYS B 1 217 ? 5.484 -4.078 -14.32 1 92 217 LYS B N 1
ATOM 4227 C CA . LYS B 1 217 ? 5.242 -4.055 -15.766 1 92 217 LYS B CA 1
ATOM 4228 C C . LYS B 1 217 ? 6.555 -3.959 -16.547 1 92 217 LYS B C 1
ATOM 4230 O O . LYS B 1 217 ? 6.719 -4.605 -17.578 1 92 217 LYS B O 1
ATOM 4235 N N . ASP B 1 218 ? 7.48 -3.184 -16.047 1 95.88 218 ASP B N 1
ATOM 4236 C CA . ASP B 1 218 ? 8.773 -3.035 -16.703 1 95.88 218 ASP B CA 1
ATOM 4237 C C . ASP B 1 218 ? 9.594 -4.32 -16.609 1 95.88 218 ASP B C 1
ATOM 4239 O O . ASP B 1 218 ? 10.305 -4.684 -17.547 1 95.88 218 ASP B O 1
ATOM 4243 N N . ALA B 1 219 ? 9.438 -4.953 -15.5 1 97.69 219 ALA B N 1
ATOM 4244 C CA . ALA B 1 219 ? 10.156 -6.207 -15.289 1 97.69 219 ALA B CA 1
ATOM 4245 C C . ALA B 1 219 ? 9.648 -7.297 -16.234 1 97.69 219 ALA B C 1
ATOM 4247 O O . ALA B 1 219 ? 10.422 -8.133 -16.688 1 97.69 219 ALA B O 1
ATOM 4248 N N . ILE B 1 220 ? 8.391 -7.277 -16.516 1 97.19 220 ILE B N 1
ATOM 4249 C CA . ILE B 1 220 ? 7.809 -8.234 -17.438 1 97.19 220 ILE B CA 1
ATOM 4250 C C . ILE B 1 220 ? 8.453 -8.07 -18.812 1 97.19 220 ILE B C 1
ATOM 4252 O O . ILE B 1 220 ? 8.852 -9.055 -19.438 1 97.19 220 ILE B O 1
ATOM 4256 N N . GLU B 1 221 ? 8.555 -6.855 -19.219 1 97.5 221 GLU B N 1
ATOM 4257 C CA . GLU B 1 221 ? 9.109 -6.559 -20.547 1 97.5 221 GLU B CA 1
ATOM 4258 C C . GLU B 1 221 ? 10.57 -6.98 -20.625 1 97.5 221 GLU B C 1
ATOM 4260 O O . GLU B 1 221 ? 10.977 -7.645 -21.594 1 97.5 221 GLU B O 1
ATOM 4265 N N . VAL B 1 222 ? 11.344 -6.633 -19.656 1 98.38 222 VAL B N 1
ATOM 4266 C CA . VAL B 1 222 ? 12.773 -6.953 -19.656 1 98.38 222 VAL B CA 1
ATOM 4267 C C . VAL B 1 222 ? 12.961 -8.469 -19.594 1 98.38 222 VAL B C 1
ATOM 4269 O O . VAL B 1 222 ? 13.789 -9.023 -20.312 1 98.38 222 VAL B O 1
ATOM 4272 N N . ALA B 1 223 ? 12.172 -9.125 -18.797 1 98.5 223 ALA B N 1
ATOM 4273 C CA . ALA B 1 223 ? 12.25 -10.578 -18.672 1 98.5 223 ALA B CA 1
ATOM 4274 C C . ALA B 1 223 ? 11.906 -11.266 -20 1 98.5 223 ALA B C 1
ATOM 4276 O O . ALA B 1 223 ? 12.57 -12.227 -20.391 1 98.5 223 ALA B O 1
ATOM 4277 N N . SER B 1 224 ? 10.898 -10.766 -20.625 1 97.75 224 SER B N 1
ATOM 4278 C CA . SER B 1 224 ? 10.5 -11.328 -21.922 1 97.75 224 SER B CA 1
ATOM 4279 C C . SER B 1 224 ? 11.648 -11.266 -22.922 1 97.75 224 SER B C 1
ATOM 4281 O O . SER B 1 224 ? 11.898 -12.234 -23.641 1 97.75 224 SER B O 1
ATOM 4283 N N . ASN B 1 225 ? 12.289 -10.148 -22.953 1 97.81 225 ASN B N 1
ATOM 4284 C CA . ASN B 1 225 ? 13.438 -9.992 -23.844 1 97.81 225 ASN B CA 1
ATOM 4285 C C . ASN B 1 225 ? 14.555 -10.961 -23.484 1 97.81 225 ASN B C 1
ATOM 4287 O O . ASN B 1 225 ? 15.211 -11.516 -24.359 1 97.81 225 ASN B O 1
ATOM 4291 N N . ILE B 1 226 ? 14.789 -11.188 -22.219 1 97.94 226 ILE B N 1
ATOM 4292 C CA . ILE B 1 226 ? 15.82 -12.102 -21.75 1 97.94 226 ILE B CA 1
ATOM 4293 C C . ILE B 1 226 ? 15.5 -13.523 -22.219 1 97.94 226 ILE B C 1
ATOM 4295 O O . ILE B 1 226 ? 16.375 -14.227 -22.719 1 97.94 226 ILE B O 1
ATOM 4299 N N . PHE B 1 227 ? 14.258 -13.922 -22.062 1 97.69 227 PHE B N 1
ATOM 4300 C CA . PHE B 1 227 ? 13.844 -15.281 -22.391 1 97.69 227 PHE B CA 1
ATOM 4301 C C . PHE B 1 227 ? 13.93 -15.539 -23.891 1 97.69 227 PHE B C 1
ATOM 4303 O O . PHE B 1 227 ? 14.164 -16.672 -24.312 1 97.69 227 PHE B O 1
ATOM 4310 N N . ASP B 1 228 ? 13.68 -14.484 -24.656 1 96.31 228 ASP B N 1
ATOM 4311 C CA . ASP B 1 228 ? 13.766 -14.602 -26.109 1 96.31 228 ASP B CA 1
ATOM 4312 C C . ASP B 1 228 ? 15.211 -14.852 -26.562 1 96.31 228 ASP B C 1
ATOM 4314 O O . ASP B 1 228 ? 15.445 -15.508 -27.578 1 96.31 228 ASP B O 1
ATOM 4318 N N . ALA B 1 229 ? 16.141 -14.328 -25.859 1 95.31 229 ALA B N 1
ATOM 4319 C CA . ALA B 1 229 ? 17.547 -14.484 -26.203 1 95.31 229 ALA B CA 1
ATOM 4320 C C . ALA B 1 229 ? 18.094 -15.812 -25.703 1 95.31 229 ALA B C 1
ATOM 4322 O O . ALA B 1 229 ? 18.578 -16.641 -26.484 1 95.31 229 ALA B O 1
ATOM 4323 N N . SER B 1 230 ? 18.125 -16.016 -24.438 1 94.88 230 SER B N 1
ATOM 4324 C CA . SER B 1 230 ? 18.562 -17.25 -23.766 1 94.88 230 SER B CA 1
ATOM 4325 C C . SER B 1 230 ? 17.984 -17.359 -22.375 1 94.88 230 SER B C 1
ATOM 4327 O O . SER B 1 230 ? 18 -16.406 -21.594 1 94.88 230 SER B O 1
ATOM 4329 N N . LEU B 1 231 ? 17.531 -18.547 -22.078 1 97.19 231 LEU B N 1
ATOM 4330 C CA . LEU B 1 231 ? 16.938 -18.766 -20.766 1 97.19 231 LEU B CA 1
ATOM 4331 C C . LEU B 1 231 ? 18.016 -19.047 -19.719 1 97.19 231 LEU B C 1
ATOM 4333 O O . LEU B 1 231 ? 18.719 -20.062 -19.812 1 97.19 231 LEU B O 1
ATOM 4337 N N . PRO B 1 232 ? 18.172 -18.141 -18.75 1 97.88 232 PRO B N 1
ATOM 4338 C CA . PRO B 1 232 ? 19.078 -18.453 -17.656 1 97.88 232 PRO B CA 1
ATOM 4339 C C . PRO B 1 232 ? 18.547 -19.562 -16.75 1 97.88 232 PRO B C 1
ATOM 4341 O O . PRO B 1 232 ? 17.375 -19.922 -16.828 1 97.88 232 PRO B O 1
ATOM 4344 N N . SER B 1 233 ? 19.438 -20.109 -16.031 1 97.31 233 SER B N 1
ATOM 4345 C CA . SER B 1 233 ? 18.984 -21.109 -15.07 1 97.31 233 SER B CA 1
ATOM 4346 C C . SER B 1 233 ? 18.344 -20.453 -13.844 1 97.31 233 SER B C 1
ATOM 4348 O O . SER B 1 233 ? 17.547 -21.078 -13.141 1 97.31 233 SER B O 1
ATOM 4350 N N . ILE B 1 234 ? 18.781 -19.125 -13.562 1 98.38 234 ILE B N 1
ATOM 4351 C CA . ILE B 1 234 ? 18.219 -18.406 -12.422 1 98.38 234 ILE B CA 1
ATOM 4352 C C . ILE B 1 234 ? 18.188 -16.906 -12.719 1 98.38 234 ILE B C 1
ATOM 4354 O O . ILE B 1 234 ? 19.125 -16.375 -13.312 1 98.38 234 ILE B O 1
ATOM 4358 N N . ALA B 1 235 ? 17.094 -16.297 -12.383 1 98.81 235 ALA B N 1
ATOM 4359 C CA . ALA B 1 235 ? 16.969 -14.836 -12.383 1 98.81 235 ALA B CA 1
ATOM 4360 C C . ALA B 1 235 ? 17.047 -14.281 -10.961 1 98.81 235 ALA B C 1
ATOM 4362 O O . ALA B 1 235 ? 16.234 -14.641 -10.102 1 98.81 235 ALA B O 1
ATOM 4363 N N . VAL B 1 236 ? 18.047 -13.461 -10.711 1 98.81 236 VAL B N 1
ATOM 4364 C CA . VAL B 1 236 ? 18.188 -12.75 -9.453 1 98.81 236 VAL B CA 1
ATOM 4365 C C . VAL B 1 236 ? 17.609 -11.344 -9.586 1 98.81 236 VAL B C 1
ATOM 4367 O O . VAL B 1 236 ? 18.203 -10.469 -10.211 1 98.81 236 VAL B O 1
ATOM 4370 N N . CYS B 1 237 ? 16.484 -11.141 -8.961 1 98.88 237 CYS B N 1
ATOM 4371 C CA . CYS B 1 237 ? 15.766 -9.883 -9.109 1 98.88 237 CYS B CA 1
ATOM 4372 C C . CYS B 1 237 ? 16 -8.977 -7.906 1 98.88 237 CYS B C 1
ATOM 4374 O O . CYS B 1 237 ? 15.797 -9.391 -6.762 1 98.88 237 CYS B O 1
ATOM 4376 N N . ALA B 1 238 ? 16.266 -7.773 -8.133 1 98.56 238 ALA B N 1
ATOM 4377 C CA . ALA B 1 238 ? 16.734 -6.875 -7.082 1 98.56 238 ALA B CA 1
ATOM 4378 C C . ALA B 1 238 ? 15.609 -6.516 -6.121 1 98.56 238 ALA B C 1
ATOM 4380 O O . ALA B 1 238 ? 15.852 -5.969 -5.043 1 98.56 238 ALA B O 1
ATOM 4381 N N . THR B 1 239 ? 14.367 -6.762 -6.465 1 97.81 239 THR B N 1
ATOM 4382 C CA . THR B 1 239 ? 13.227 -6.625 -5.57 1 97.81 239 THR B CA 1
ATOM 4383 C C . THR B 1 239 ? 12.203 -7.734 -5.816 1 97.81 239 THR B C 1
ATOM 4385 O O . THR B 1 239 ? 12.195 -8.344 -6.891 1 97.81 239 THR B O 1
ATOM 4388 N N . ASP B 1 240 ? 11.375 -7.93 -4.844 1 97.62 240 ASP B N 1
ATOM 4389 C CA . ASP B 1 240 ? 10.297 -8.898 -5.023 1 97.62 240 ASP B CA 1
ATOM 4390 C C . ASP B 1 240 ? 9.367 -8.477 -6.16 1 97.62 240 ASP B C 1
ATOM 4392 O O . ASP B 1 240 ? 8.828 -9.328 -6.871 1 97.62 240 ASP B O 1
ATOM 4396 N N . ASN B 1 241 ? 9.195 -7.219 -6.391 1 95.81 241 ASN B N 1
ATOM 4397 C CA . ASN B 1 241 ? 8.367 -6.762 -7.5 1 95.81 241 ASN B CA 1
ATOM 4398 C C . ASN B 1 241 ? 8.953 -7.176 -8.844 1 95.81 241 ASN B C 1
ATOM 4400 O O . ASN B 1 241 ? 8.234 -7.625 -9.734 1 95.81 241 ASN B O 1
ATOM 4404 N N . ILE B 1 242 ? 10.242 -6.969 -8.969 1 97.69 242 ILE B N 1
ATOM 4405 C CA . ILE B 1 242 ? 10.898 -7.398 -10.195 1 97.69 242 ILE B CA 1
ATOM 4406 C C . ILE B 1 242 ? 10.734 -8.906 -10.367 1 97.69 242 ILE B C 1
ATOM 4408 O O . ILE B 1 242 ? 10.422 -9.383 -11.461 1 97.69 242 ILE B O 1
ATOM 4412 N N . ALA B 1 243 ? 10.867 -9.633 -9.273 1 98.5 243 ALA B N 1
ATOM 4413 C CA . ALA B 1 243 ? 10.719 -11.086 -9.312 1 98.5 243 ALA B CA 1
ATOM 4414 C C . ALA B 1 243 ? 9.312 -11.477 -9.75 1 98.5 243 ALA B C 1
ATOM 4416 O O . ALA B 1 243 ? 9.141 -12.406 -10.547 1 98.5 243 ALA B O 1
ATOM 4417 N N . LEU B 1 244 ? 8.344 -10.781 -9.227 1 96.88 244 LEU B N 1
ATOM 4418 C CA . LEU B 1 244 ? 6.965 -11.062 -9.594 1 96.88 244 LEU B CA 1
ATOM 4419 C C . LEU B 1 244 ? 6.73 -10.812 -11.078 1 96.88 244 LEU B C 1
ATOM 4421 O O . LEU B 1 244 ? 5.992 -11.555 -11.727 1 96.88 244 LEU B O 1
ATOM 4425 N N . GLY B 1 245 ? 7.348 -9.742 -11.602 1 97.44 245 GLY B N 1
ATOM 4426 C CA . GLY B 1 245 ? 7.281 -9.508 -13.031 1 97.44 245 GLY B CA 1
ATOM 4427 C C . GLY B 1 245 ? 7.914 -10.609 -13.852 1 97.44 245 GLY B C 1
ATOM 4428 O O . GLY B 1 245 ? 7.359 -11.039 -14.867 1 97.44 245 GLY B O 1
ATOM 4429 N N . VAL B 1 246 ? 9.016 -11.086 -13.383 1 98.5 246 VAL B N 1
ATOM 4430 C CA . VAL B 1 246 ? 9.719 -12.18 -14.062 1 98.5 246 VAL B CA 1
ATOM 4431 C C . VAL B 1 246 ? 8.875 -13.445 -14.008 1 98.5 246 VAL B C 1
ATOM 4433 O O . VAL B 1 246 ? 8.773 -14.18 -14.992 1 98.5 246 VAL B O 1
ATOM 4436 N N . MET B 1 247 ? 8.281 -13.727 -12.891 1 97.69 247 MET B N 1
ATOM 4437 C CA . MET B 1 247 ? 7.402 -14.883 -12.758 1 97.69 247 MET B CA 1
ATOM 4438 C C . MET B 1 247 ? 6.246 -14.812 -13.75 1 97.69 247 MET B C 1
ATOM 4440 O O . MET B 1 247 ? 5.91 -15.805 -14.391 1 97.69 247 MET B O 1
ATOM 4444 N N . LYS B 1 248 ? 5.691 -13.641 -13.82 1 96.25 248 LYS B N 1
ATOM 4445 C CA . LYS B 1 248 ? 4.574 -13.453 -14.742 1 96.25 248 LYS B CA 1
ATOM 4446 C C . LYS B 1 248 ? 5 -13.734 -16.188 1 96.25 248 LYS B C 1
ATOM 4448 O O . LYS B 1 248 ? 4.297 -14.422 -16.922 1 96.25 248 LYS B O 1
ATOM 4453 N N . ALA B 1 249 ? 6.086 -13.172 -16.609 1 97.44 249 ALA B N 1
ATOM 4454 C CA . ALA B 1 249 ? 6.605 -13.391 -17.953 1 97.44 249 ALA B CA 1
ATOM 4455 C C . ALA B 1 249 ? 6.871 -14.875 -18.203 1 97.44 249 ALA B C 1
ATOM 4457 O O . ALA B 1 249 ? 6.574 -15.383 -19.281 1 97.44 249 ALA B O 1
ATOM 4458 N N . ALA B 1 250 ? 7.398 -15.578 -17.234 1 97.81 250 ALA B N 1
ATOM 4459 C CA . ALA B 1 250 ? 7.695 -17 -17.344 1 97.81 250 ALA B CA 1
ATOM 4460 C C . ALA B 1 250 ? 6.414 -17.812 -17.516 1 97.81 250 ALA B C 1
ATOM 4462 O O . ALA B 1 250 ? 6.32 -18.656 -18.406 1 97.81 250 ALA B O 1
ATOM 4463 N N . HIS B 1 251 ? 5.488 -17.516 -16.656 1 94.75 251 HIS B N 1
ATOM 4464 C CA . HIS B 1 251 ? 4.219 -18.234 -16.719 1 94.75 251 HIS B CA 1
ATOM 4465 C C . HIS B 1 251 ? 3.541 -18.031 -18.078 1 94.75 251 HIS B C 1
ATOM 4467 O O . HIS B 1 251 ? 2.977 -18.984 -18.625 1 94.75 251 HIS B O 1
ATOM 4473 N N . ALA B 1 252 ? 3.633 -16.844 -18.578 1 93.5 252 ALA B N 1
ATOM 4474 C CA . ALA B 1 252 ? 3.012 -16.516 -19.875 1 93.5 252 ALA B CA 1
ATOM 4475 C C . ALA B 1 252 ? 3.639 -17.328 -21 1 93.5 252 ALA B C 1
ATOM 4477 O O . ALA B 1 252 ? 3.008 -17.562 -22.031 1 93.5 252 ALA B O 1
ATOM 4478 N N . ARG B 1 253 ? 4.789 -17.844 -20.734 1 95.62 253 ARG B N 1
ATOM 4479 C CA . ARG B 1 253 ? 5.523 -18.562 -21.766 1 95.62 253 ARG B CA 1
ATOM 4480 C C . ARG B 1 253 ? 5.578 -20.062 -21.469 1 95.62 253 ARG B C 1
ATOM 4482 O O . ARG B 1 253 ? 6.25 -20.812 -22.156 1 95.62 253 ARG B O 1
ATOM 4489 N N . GLY B 1 254 ? 4.969 -20.422 -20.375 1 94.94 254 GLY B N 1
ATOM 4490 C CA . GLY B 1 254 ? 4.934 -21.812 -20 1 94.94 254 GLY B CA 1
ATOM 4491 C C . GLY B 1 254 ? 6.25 -22.312 -19.422 1 94.94 254 GLY B C 1
ATOM 4492 O O . GLY B 1 254 ? 6.523 -23.516 -19.422 1 94.94 254 GLY B O 1
ATOM 4493 N N . ILE B 1 255 ? 7.121 -21.406 -19 1 97.56 255 ILE B N 1
ATOM 4494 C CA . ILE B 1 255 ? 8.391 -21.766 -18.375 1 97.56 255 ILE B CA 1
ATOM 4495 C C . ILE B 1 255 ? 8.148 -22.234 -16.938 1 97.56 255 ILE B C 1
ATOM 4497 O O . ILE B 1 255 ? 7.578 -21.5 -16.141 1 97.56 255 ILE B O 1
ATOM 4501 N N . ARG B 1 256 ? 8.609 -23.391 -16.609 1 96.94 256 ARG B N 1
ATOM 4502 C CA . ARG B 1 256 ? 8.367 -23.953 -15.281 1 96.94 256 ARG B CA 1
ATOM 4503 C C . ARG B 1 256 ? 9.328 -23.375 -14.25 1 96.94 256 ARG B C 1
ATOM 4505 O O . ARG B 1 256 ? 10.539 -23.328 -14.484 1 96.94 256 ARG B O 1
ATOM 4512 N N . ILE B 1 257 ? 8.805 -22.922 -13.211 1 97.5 257 ILE B N 1
ATOM 4513 C CA . ILE B 1 257 ? 9.562 -22.453 -12.055 1 97.5 257 ILE B CA 1
ATOM 4514 C C . ILE B 1 257 ? 9.422 -23.453 -10.906 1 97.5 257 ILE B C 1
ATOM 4516 O O . ILE B 1 257 ? 8.305 -23.781 -10.508 1 97.5 257 ILE B O 1
ATOM 4520 N N . PRO B 1 258 ? 10.438 -23.906 -10.352 1 97.62 258 PRO B N 1
ATOM 4521 C CA . PRO B 1 258 ? 11.828 -23.484 -10.539 1 97.62 258 PRO B CA 1
ATOM 4522 C C . PRO B 1 258 ? 12.586 -24.359 -11.523 1 97.62 258 PRO B C 1
ATOM 4524 O O . PRO B 1 258 ? 13.766 -24.125 -11.805 1 97.62 258 PRO B O 1
ATOM 4527 N N . GLU B 1 259 ? 11.953 -25.375 -12.109 1 97.5 259 GLU B N 1
ATOM 4528 C CA . GLU B 1 259 ? 12.664 -26.453 -12.781 1 97.5 259 GLU B CA 1
ATOM 4529 C C . GLU B 1 259 ? 13.453 -25.922 -13.977 1 97.5 259 GLU B C 1
ATOM 4531 O O . GLU B 1 259 ? 14.594 -26.344 -14.203 1 97.5 259 GLU B O 1
ATOM 4536 N N . GLN B 1 260 ? 12.867 -25.062 -14.703 1 97.81 260 GLN B N 1
ATOM 4537 C CA . GLN B 1 260 ? 13.523 -24.516 -15.883 1 97.81 260 GLN B CA 1
ATOM 4538 C C . GLN B 1 260 ? 14.148 -23.156 -15.586 1 97.81 260 GLN B C 1
ATOM 4540 O O . GLN B 1 260 ? 15.148 -22.781 -16.188 1 97.81 260 GLN B O 1
ATOM 4545 N N . LEU B 1 261 ? 13.531 -22.453 -14.688 1 98.5 261 LEU B N 1
ATOM 4546 C CA . LEU B 1 261 ? 13.984 -21.125 -14.281 1 98.5 261 LEU B CA 1
ATOM 4547 C C . LEU B 1 261 ? 13.742 -20.906 -12.789 1 98.5 261 LEU B C 1
ATOM 4549 O O . LEU B 1 261 ? 12.602 -20.828 -12.344 1 98.5 261 LEU B O 1
ATOM 4553 N N . SER B 1 262 ? 14.836 -20.844 -12.062 1 98.81 262 SER B N 1
ATOM 4554 C CA . SER B 1 262 ? 14.742 -20.406 -10.672 1 98.81 262 SER B CA 1
ATOM 4555 C C . SER B 1 262 ? 14.672 -18.891 -10.578 1 98.81 262 SER B C 1
ATOM 4557 O O . SER B 1 262 ? 15.211 -18.172 -11.438 1 98.81 262 SER B O 1
ATOM 4559 N N . ILE B 1 263 ? 13.945 -18.375 -9.578 1 98.81 263 ILE B N 1
ATOM 4560 C CA . ILE B 1 263 ? 13.766 -16.922 -9.422 1 98.81 263 ILE B CA 1
ATOM 4561 C C . ILE B 1 263 ? 13.938 -16.547 -7.953 1 98.81 263 ILE B C 1
ATOM 4563 O O . ILE B 1 263 ? 13.438 -17.234 -7.062 1 98.81 263 ILE B O 1
ATOM 4567 N N . THR B 1 264 ? 14.664 -15.469 -7.691 1 98.88 264 THR B N 1
ATOM 4568 C CA . THR B 1 264 ? 14.805 -14.93 -6.344 1 98.88 264 THR B CA 1
ATOM 4569 C C . THR B 1 264 ? 14.484 -13.438 -6.328 1 98.88 264 THR B C 1
ATOM 4571 O O . THR B 1 264 ? 14.477 -12.781 -7.375 1 98.88 264 THR B O 1
ATOM 4574 N N . GLY B 1 265 ? 14.18 -12.938 -5.137 1 98.69 265 GLY B N 1
ATOM 4575 C CA . GLY B 1 265 ? 13.938 -11.516 -4.953 1 98.69 265 GLY B CA 1
ATOM 4576 C C . GLY B 1 265 ? 14.523 -10.977 -3.664 1 98.69 265 GLY B C 1
ATOM 4577 O O . GLY B 1 265 ? 15.352 -11.625 -3.031 1 98.69 265 GLY B O 1
ATOM 4578 N N . PHE B 1 266 ? 14.234 -9.781 -3.33 1 98.69 266 PHE B N 1
ATOM 4579 C CA . PHE B 1 266 ? 14.57 -9.062 -2.104 1 98.69 266 PHE B CA 1
ATOM 4580 C C . PHE B 1 266 ? 13.375 -8.273 -1.593 1 98.69 266 PHE B C 1
ATOM 4582 O O . PHE B 1 266 ? 12.719 -7.566 -2.361 1 98.69 266 PHE B O 1
ATOM 4589 N N . GLY B 1 267 ? 13.117 -8.367 -0.29 1 97.25 267 GLY B N 1
ATOM 4590 C CA . GLY B 1 267 ? 12.062 -7.566 0.317 1 97.25 267 GLY B CA 1
ATOM 4591 C C . GLY B 1 267 ? 11.281 -8.32 1.373 1 97.25 267 GLY B C 1
ATOM 4592 O O . GLY B 1 267 ? 11.133 -7.844 2.5 1 97.25 267 GLY B O 1
ATOM 4593 N N . GLY B 1 268 ? 10.773 -9.508 0.922 1 96.12 268 GLY B N 1
ATOM 4594 C CA . GLY B 1 268 ? 9.953 -10.297 1.82 1 96.12 268 GLY B CA 1
ATOM 4595 C C . GLY B 1 268 ? 8.5 -9.844 1.852 1 96.12 268 GLY B C 1
ATOM 4596 O O . GLY B 1 268 ? 7.906 -9.727 2.924 1 96.12 268 GLY B O 1
ATOM 4597 N N . TYR B 1 269 ? 7.957 -9.562 0.691 1 92.56 269 TYR B N 1
ATOM 4598 C CA . TYR B 1 269 ? 6.582 -9.086 0.584 1 92.56 269 TYR B CA 1
ATOM 4599 C C . TYR B 1 269 ? 5.598 -10.211 0.893 1 92.56 269 TYR B C 1
ATOM 4601 O O . TYR B 1 269 ? 5.91 -11.391 0.713 1 92.56 269 TYR B O 1
ATOM 4609 N N . ASP B 1 270 ? 4.398 -9.852 1.325 1 88.19 270 ASP B N 1
ATOM 4610 C CA . ASP B 1 270 ? 3.342 -10.828 1.568 1 88.19 270 ASP B CA 1
ATOM 4611 C C . ASP B 1 270 ? 3.029 -11.625 0.303 1 88.19 270 ASP B C 1
ATOM 4613 O O . ASP B 1 270 ? 2.836 -12.844 0.361 1 88.19 270 ASP B O 1
ATOM 4617 N N . THR B 1 271 ? 3.043 -10.891 -0.798 1 90.12 271 THR B N 1
ATOM 4618 C CA . THR B 1 271 ? 2.723 -11.508 -2.082 1 90.12 271 THR B CA 1
ATOM 4619 C C . THR B 1 271 ? 3.732 -12.602 -2.424 1 90.12 271 THR B C 1
ATOM 4621 O O . THR B 1 271 ? 3.379 -13.602 -3.047 1 90.12 271 THR B O 1
ATOM 4624 N N . SER B 1 272 ? 4.953 -12.43 -2.006 1 93.69 272 SER B N 1
ATOM 4625 C CA . SER B 1 272 ? 6.012 -13.383 -2.324 1 93.69 272 SER B CA 1
ATOM 4626 C C . SER B 1 272 ? 5.773 -14.727 -1.644 1 93.69 272 SER B C 1
ATOM 4628 O O . SER B 1 272 ? 6.266 -15.758 -2.104 1 93.69 272 SER B O 1
ATOM 4630 N N . GLU B 1 273 ? 5.023 -14.664 -0.59 1 91.75 273 GLU B N 1
ATOM 4631 C CA . GLU B 1 273 ? 4.68 -15.891 0.123 1 91.75 273 GLU B CA 1
ATOM 4632 C C . GLU B 1 273 ? 3.455 -16.562 -0.492 1 91.75 273 GLU B C 1
ATOM 4634 O O . GLU B 1 273 ? 3.303 -17.781 -0.411 1 91.75 273 GLU B O 1
ATOM 4639 N N . ILE B 1 274 ? 2.686 -15.805 -1.172 1 89.81 274 ILE B N 1
ATOM 4640 C CA . ILE B 1 274 ? 1.363 -16.25 -1.591 1 89.81 274 ILE B CA 1
ATOM 4641 C C . ILE B 1 274 ? 1.438 -16.828 -3.006 1 89.81 274 ILE B C 1
ATOM 4643 O O . ILE B 1 274 ? 0.712 -17.766 -3.342 1 89.81 274 ILE B O 1
ATOM 4647 N N . VAL B 1 275 ? 2.291 -16.297 -3.814 1 92.62 275 VAL B N 1
ATOM 4648 C CA . VAL B 1 275 ? 2.408 -16.75 -5.195 1 92.62 275 VAL B CA 1
ATOM 4649 C C . VAL B 1 275 ? 2.893 -18.203 -5.215 1 92.62 275 VAL B C 1
ATOM 4651 O O . VAL B 1 275 ? 3.441 -18.688 -4.227 1 92.62 275 VAL B O 1
ATOM 4654 N N . HIS B 1 276 ? 2.537 -18.844 -6.34 1 91.69 276 HIS B N 1
ATOM 4655 C CA . HIS B 1 276 ? 3.012 -20.203 -6.539 1 91.69 276 HIS B CA 1
ATOM 4656 C C . HIS B 1 276 ? 3.844 -20.312 -7.812 1 91.69 276 HIS B C 1
ATOM 4658 O O . HIS B 1 276 ? 3.361 -20 -8.906 1 91.69 276 HIS B O 1
ATOM 4664 N N . PRO B 1 277 ? 5.109 -20.906 -7.707 1 94.88 277 PRO B N 1
ATOM 4665 C CA . PRO B 1 277 ? 5.777 -21.25 -6.449 1 94.88 277 PRO B CA 1
ATOM 4666 C C . PRO B 1 277 ? 6.078 -20.031 -5.582 1 94.88 277 PRO B C 1
ATOM 4668 O O . PRO B 1 277 ? 6.285 -18.922 -6.105 1 94.88 277 PRO B O 1
ATOM 4671 N N . ALA B 1 278 ? 6.066 -20.219 -4.227 1 96 278 ALA B N 1
ATOM 4672 C CA . ALA B 1 278 ? 6.438 -19.141 -3.318 1 96 278 ALA B CA 1
ATOM 4673 C C . ALA B 1 278 ? 7.871 -18.672 -3.568 1 96 278 ALA B C 1
ATOM 4675 O O . ALA B 1 278 ? 8.758 -19.5 -3.818 1 96 278 ALA B O 1
ATOM 4676 N N . LEU B 1 279 ? 8.109 -17.422 -3.406 1 98 279 LEU B N 1
ATOM 4677 C CA . LEU B 1 279 ? 9.336 -16.797 -3.863 1 98 279 LEU B CA 1
ATOM 4678 C C . LEU B 1 279 ? 10.414 -16.859 -2.785 1 98 279 LEU B C 1
ATOM 4680 O O . LEU B 1 279 ? 10.188 -16.438 -1.65 1 98 279 LEU B O 1
ATOM 4684 N N . THR B 1 280 ? 11.57 -17.438 -3.102 1 98.69 280 THR B N 1
ATOM 4685 C CA . THR B 1 280 ? 12.766 -17.281 -2.287 1 98.69 280 THR B CA 1
ATOM 4686 C C . THR B 1 280 ? 13.242 -15.828 -2.309 1 98.69 280 THR B C 1
ATOM 4688 O O . THR B 1 280 ? 13.391 -15.234 -3.379 1 98.69 280 THR B O 1
ATOM 4691 N N . THR B 1 281 ? 13.445 -15.203 -1.147 1 98.69 281 THR B N 1
ATOM 4692 C CA . THR B 1 281 ? 13.75 -13.773 -1.08 1 98.69 281 THR B CA 1
ATOM 4693 C C . THR B 1 281 ? 14.57 -13.453 0.164 1 98.69 281 THR B C 1
ATOM 4695 O O . THR B 1 281 ? 14.812 -14.328 0.998 1 98.69 281 THR B O 1
ATOM 4698 N N . VAL B 1 282 ? 15.195 -12.312 0.22 1 98.81 282 VAL B N 1
ATOM 4699 C CA . VAL B 1 282 ? 15.781 -11.789 1.446 1 98.81 282 VAL B CA 1
ATOM 4700 C C . VAL B 1 282 ? 14.781 -10.875 2.154 1 98.81 282 VAL B C 1
ATOM 4702 O O . VAL B 1 282 ? 14.242 -9.945 1.548 1 98.81 282 VAL B O 1
ATOM 4705 N N . HIS B 1 283 ? 14.555 -11.156 3.359 1 98.25 283 HIS B N 1
ATOM 4706 C CA . HIS B 1 283 ? 13.555 -10.43 4.137 1 98.25 283 HIS B CA 1
ATOM 4707 C C . HIS B 1 283 ? 14.141 -9.156 4.742 1 98.25 283 HIS B C 1
ATOM 4709 O O . HIS B 1 283 ? 15.188 -9.203 5.395 1 98.25 283 HIS B O 1
ATOM 4715 N N . TYR B 1 284 ? 13.516 -8.039 4.492 1 98.12 284 TYR B N 1
ATOM 4716 C CA . TYR B 1 284 ? 13.789 -6.75 5.121 1 98.12 284 TYR B CA 1
ATOM 4717 C C . TYR B 1 284 ? 12.742 -6.434 6.184 1 98.12 284 TYR B C 1
ATOM 4719 O O . TYR B 1 284 ? 11.539 -6.496 5.918 1 98.12 284 TYR B O 1
ATOM 4727 N N . ALA B 1 285 ? 13.148 -6.121 7.344 1 97.38 285 ALA B N 1
ATOM 4728 C CA . ALA B 1 285 ? 12.227 -5.84 8.445 1 97.38 285 ALA B CA 1
ATOM 4729 C C . ALA B 1 285 ? 11.672 -4.422 8.344 1 97.38 285 ALA B C 1
ATOM 4731 O O . ALA B 1 285 ? 11.922 -3.588 9.219 1 97.38 285 ALA B O 1
ATOM 4732 N N . TYR B 1 286 ? 10.836 -4.184 7.41 1 97.12 286 TYR B N 1
ATOM 4733 C CA . TYR B 1 286 ? 10.312 -2.854 7.113 1 97.12 286 TYR B CA 1
ATOM 4734 C C . TYR B 1 286 ? 9.461 -2.332 8.266 1 97.12 286 TYR B C 1
ATOM 4736 O O . TYR B 1 286 ? 9.555 -1.157 8.633 1 97.12 286 TYR B O 1
ATOM 4744 N N . LEU B 1 287 ? 8.602 -3.182 8.82 1 96.31 287 LEU B N 1
ATOM 4745 C CA . LEU B 1 287 ? 7.789 -2.781 9.961 1 96.31 287 LEU B CA 1
ATOM 4746 C C . LEU B 1 287 ? 8.664 -2.326 11.125 1 96.31 287 LEU B C 1
ATOM 4748 O O . LEU B 1 287 ? 8.398 -1.291 11.742 1 96.31 287 LEU B O 1
ATOM 4752 N N . GLN B 1 288 ? 9.648 -3.055 11.391 1 97.94 288 GLN B N 1
ATOM 4753 C CA . GLN B 1 288 ? 10.586 -2.719 12.461 1 97.94 288 GLN B CA 1
ATOM 4754 C C . GLN B 1 288 ? 11.312 -1.411 12.156 1 97.94 288 GLN B C 1
ATOM 4756 O O . GLN B 1 288 ? 11.602 -0.629 13.07 1 97.94 288 GLN B O 1
ATOM 4761 N N . ALA B 1 289 ? 11.68 -1.258 10.906 1 98.19 289 ALA B N 1
ATOM 4762 C CA . ALA B 1 289 ? 12.305 -0.004 10.508 1 98.19 289 ALA B CA 1
ATOM 4763 C C . ALA B 1 289 ? 11.414 1.189 10.828 1 98.19 289 ALA B C 1
ATOM 4765 O O . ALA B 1 289 ? 11.898 2.23 11.281 1 98.19 289 ALA B O 1
ATOM 4766 N N . GLY B 1 290 ? 10.141 1.027 10.562 1 98.31 290 GLY B N 1
ATOM 4767 C CA . GLY B 1 290 ? 9.188 2.068 10.914 1 98.31 290 GLY B CA 1
ATOM 4768 C C . GLY B 1 290 ? 9.133 2.35 12.406 1 98.31 290 GLY B C 1
ATOM 4769 O O . GLY B 1 290 ? 9.188 3.508 12.828 1 98.31 290 GLY B O 1
ATOM 4770 N N . GLU B 1 291 ? 9.031 1.307 13.18 1 98.25 291 GLU B N 1
ATOM 4771 C CA . GLU B 1 291 ? 8.969 1.435 14.633 1 98.25 291 GLU B CA 1
ATOM 4772 C C . GLU B 1 291 ? 10.219 2.121 15.18 1 98.25 291 GLU B C 1
ATOM 4774 O O . GLU B 1 291 ? 10.117 3.057 15.977 1 98.25 291 GLU B O 1
ATOM 4779 N N . LEU B 1 292 ? 11.344 1.681 14.703 1 98.44 292 LEU B N 1
ATOM 4780 C CA . LEU B 1 292 ? 12.609 2.211 15.195 1 98.44 292 LEU B CA 1
ATOM 4781 C C . LEU B 1 292 ? 12.789 3.666 14.773 1 98.44 292 LEU B C 1
ATOM 4783 O O . LEU B 1 292 ? 13.266 4.488 15.562 1 98.44 292 LEU B O 1
ATOM 4787 N N . SER B 1 293 ? 12.445 4.008 13.547 1 98.62 293 SER B N 1
ATOM 4788 C CA . SER B 1 293 ? 12.586 5.387 13.086 1 98.62 293 SER B CA 1
ATOM 4789 C C . SER B 1 293 ? 11.672 6.324 13.867 1 98.62 293 SER B C 1
ATOM 4791 O O . SER B 1 293 ? 12.047 7.465 14.156 1 98.62 293 SER B O 1
ATOM 4793 N N . ALA B 1 294 ? 10.484 5.867 14.172 1 98.31 294 ALA B N 1
ATOM 4794 C CA . ALA B 1 294 ? 9.562 6.645 15 1 98.31 294 ALA B CA 1
ATOM 4795 C C . ALA B 1 294 ? 10.133 6.875 16.391 1 98.31 294 ALA B C 1
ATOM 4797 O O . ALA B 1 294 ? 10.086 7.992 16.922 1 98.31 294 ALA B O 1
ATOM 4798 N N . GLN B 1 295 ? 10.664 5.809 17 1 98.25 295 GLN B N 1
ATOM 4799 C CA . GLN B 1 295 ? 11.297 5.926 18.297 1 98.25 295 GLN B CA 1
ATOM 4800 C C . GLN B 1 295 ? 12.445 6.934 18.266 1 98.25 295 GLN B C 1
ATOM 4802 O O . GLN B 1 295 ? 12.539 7.801 19.141 1 98.25 295 GLN B O 1
ATOM 4807 N N . GLN B 1 296 ? 13.234 6.836 17.297 1 98.56 296 GLN B N 1
ATOM 4808 C CA . GLN B 1 296 ? 14.438 7.66 17.188 1 98.56 296 GLN B CA 1
ATOM 4809 C C . GLN B 1 296 ? 14.078 9.125 16.938 1 98.56 296 GLN B C 1
ATOM 4811 O O . GLN B 1 296 ? 14.719 10.031 17.469 1 98.56 296 GLN B O 1
ATOM 4816 N N . ILE B 1 297 ? 13.078 9.367 16.078 1 98.38 297 ILE B N 1
ATOM 4817 C CA . ILE B 1 297 ? 12.719 10.758 15.789 1 98.38 297 ILE B CA 1
ATOM 4818 C C . ILE B 1 297 ? 12.18 11.422 17.047 1 98.38 297 ILE B C 1
ATOM 4820 O O . ILE B 1 297 ? 12.414 12.617 17.281 1 98.38 297 ILE B O 1
ATOM 4824 N N . ILE B 1 298 ? 11.422 10.688 17.828 1 97.38 298 ILE B N 1
ATOM 4825 C CA . ILE B 1 298 ? 10.906 11.227 19.078 1 97.38 298 ILE B CA 1
ATOM 4826 C C . ILE B 1 298 ? 12.07 11.531 20.031 1 97.38 298 ILE B C 1
ATOM 4828 O O . ILE B 1 298 ? 12.078 12.578 20.688 1 97.38 298 ILE B O 1
ATOM 4832 N N . GLN B 1 299 ? 13.039 10.617 20.094 1 98 299 GLN B N 1
ATOM 4833 C CA . GLN B 1 299 ? 14.227 10.867 20.891 1 98 299 GLN B CA 1
ATOM 4834 C C . GLN B 1 299 ? 14.914 12.164 20.469 1 98 299 GLN B C 1
ATOM 4836 O O . GLN B 1 299 ? 15.312 12.969 21.312 1 98 299 GLN B O 1
ATOM 4841 N N . LEU B 1 300 ? 15.047 12.398 19.203 1 97.5 300 LEU B N 1
ATOM 4842 C CA . LEU B 1 300 ? 15.672 13.617 18.688 1 97.5 300 LEU B CA 1
ATOM 4843 C C . LEU B 1 300 ? 14.852 14.844 19.062 1 97.5 300 LEU B C 1
ATOM 4845 O O . LEU B 1 300 ? 15.414 15.875 19.438 1 97.5 300 LEU B O 1
ATOM 4849 N N . VAL B 1 301 ? 13.547 14.703 18.922 1 95.94 301 VAL B N 1
ATOM 4850 C CA . VAL B 1 301 ? 12.641 15.789 19.266 1 95.94 301 VAL B CA 1
ATOM 4851 C C . VAL B 1 301 ? 12.797 16.156 20.734 1 95.94 301 VAL B C 1
ATOM 4853 O O . VAL B 1 301 ? 12.695 17.312 21.109 1 95.94 301 VAL B O 1
ATOM 4856 N N . GLU B 1 302 ? 13.07 15.18 21.516 1 94.06 302 GLU B N 1
ATOM 4857 C CA . GLU B 1 302 ? 13.219 15.375 22.953 1 94.06 302 GLU B CA 1
ATOM 4858 C C . GLU B 1 302 ? 14.672 15.656 23.328 1 94.06 302 GLU B C 1
ATOM 4860 O O . GLU B 1 302 ? 15.047 15.547 24.5 1 94.06 302 GLU B O 1
ATOM 4865 N N . ASP B 1 303 ? 15.469 15.852 22.453 1 94.5 303 ASP B N 1
ATOM 4866 C CA . ASP B 1 303 ? 16.859 16.25 22.609 1 94.5 303 ASP B CA 1
ATOM 4867 C C . ASP B 1 303 ? 17.688 15.125 23.219 1 94.5 303 ASP B C 1
ATOM 4869 O O . ASP B 1 303 ? 18.578 15.375 24.047 1 94.5 303 ASP B O 1
ATOM 4873 N N . GLN B 1 304 ? 17.25 13.93 22.953 1 96.31 304 GLN B N 1
ATOM 4874 C CA . GLN B 1 304 ? 18.031 12.766 23.359 1 96.31 304 GLN B CA 1
ATOM 4875 C C . GLN B 1 304 ? 19.016 12.359 22.25 1 96.31 304 GLN B C 1
ATOM 4877 O O . GLN B 1 304 ? 18.859 12.75 21.094 1 96.31 304 GLN B O 1
ATOM 4882 N N . SER B 1 305 ? 19.984 11.602 22.656 1 96.38 305 SER B N 1
ATOM 4883 C CA . SER B 1 305 ? 21.016 11.172 21.703 1 96.38 305 SER B CA 1
ATOM 4884 C C . SER B 1 305 ? 20.547 9.961 20.906 1 96.38 305 SER B C 1
ATOM 4886 O O . SER B 1 305 ? 19.891 9.062 21.438 1 96.38 305 SER B O 1
ATOM 4888 N N . VAL B 1 306 ? 20.812 10 19.625 1 97.38 306 VAL B N 1
ATOM 4889 C CA . VAL B 1 306 ? 20.531 8.922 18.688 1 97.38 306 VAL B CA 1
ATOM 4890 C C . VAL B 1 306 ? 21.75 8.656 17.812 1 97.38 306 VAL B C 1
ATOM 4892 O O . VAL B 1 306 ? 22.469 9.594 17.438 1 97.38 306 VAL B O 1
ATOM 4895 N N . ASN B 1 307 ? 22.047 7.375 17.609 1 96.5 307 ASN B N 1
ATOM 4896 C CA . ASN B 1 307 ? 23.141 7.043 16.703 1 96.5 307 ASN B CA 1
ATOM 4897 C C . ASN B 1 307 ? 22.938 7.672 15.328 1 96.5 307 ASN B C 1
ATOM 4899 O O . ASN B 1 307 ? 21.828 7.734 14.828 1 96.5 307 ASN B O 1
ATOM 4903 N N . MET B 1 308 ? 24.047 8.102 14.742 1 97.19 308 MET B N 1
ATOM 4904 C CA . MET B 1 308 ? 23.984 8.727 13.43 1 97.19 308 MET B CA 1
ATOM 4905 C C . MET B 1 308 ? 23.531 7.73 12.367 1 97.19 308 MET B C 1
ATOM 4907 O O . MET B 1 308 ? 22.875 8.117 11.391 1 97.19 308 MET B O 1
ATOM 4911 N N . CYS B 1 309 ? 23.938 6.477 12.609 1 97.25 309 CYS B N 1
ATOM 4912 C CA . CYS B 1 309 ? 23.5 5.445 11.672 1 97.25 309 CYS B CA 1
ATOM 4913 C C . CYS B 1 309 ? 23.109 4.168 12.414 1 97.25 309 CYS B C 1
ATOM 4915 O O . CYS B 1 309 ? 23.891 3.639 13.203 1 97.25 309 CYS B O 1
ATOM 4917 N N . SER B 1 310 ? 21.891 3.764 12.227 1 97.62 310 SER B N 1
ATOM 4918 C CA . SER B 1 310 ? 21.391 2.471 12.688 1 97.62 310 SER B CA 1
ATOM 4919 C C . SER B 1 310 ? 21.156 1.518 11.516 1 97.62 310 SER B C 1
ATOM 4921 O O . SER B 1 310 ? 20.672 1.928 10.469 1 97.62 310 SER B O 1
ATOM 4923 N N . THR B 1 311 ? 21.594 0.299 11.656 1 97.62 311 THR B N 1
ATOM 4924 C CA . THR B 1 311 ? 21.453 -0.692 10.594 1 97.62 311 THR B CA 1
ATOM 4925 C C . THR B 1 311 ? 20.625 -1.881 11.07 1 97.62 311 THR B C 1
ATOM 4927 O O . THR B 1 311 ? 20.875 -2.43 12.141 1 97.62 311 THR B O 1
ATOM 4930 N N . LEU B 1 312 ? 19.609 -2.195 10.359 1 97.75 312 LEU B N 1
ATOM 4931 C CA . LEU B 1 312 ? 18.812 -3.387 10.617 1 97.75 312 LEU B CA 1
ATOM 4932 C C . LEU B 1 312 ? 19.312 -4.574 9.805 1 97.75 312 LEU B C 1
ATOM 4934 O O . LEU B 1 312 ? 19.766 -4.406 8.672 1 97.75 312 LEU B O 1
ATOM 4938 N N . ASP B 1 313 ? 19.156 -5.668 10.344 1 96.25 313 ASP B N 1
ATOM 4939 C CA . ASP B 1 313 ? 19.641 -6.891 9.711 1 96.25 313 ASP B CA 1
ATOM 4940 C C . ASP B 1 313 ? 18.641 -7.418 8.688 1 96.25 313 ASP B C 1
ATOM 4942 O O . ASP B 1 313 ? 17.5 -6.941 8.617 1 96.25 313 ASP B O 1
ATOM 4946 N N . VAL B 1 314 ? 19.125 -8.32 7.824 1 98 314 VAL B N 1
ATOM 4947 C CA . VAL B 1 314 ? 18.328 -8.977 6.797 1 98 314 VAL B CA 1
ATOM 4948 C C . VAL B 1 314 ? 18.516 -10.484 6.875 1 98 314 VAL B C 1
ATOM 4950 O O . VAL B 1 314 ? 19.531 -10.961 7.383 1 98 314 VAL B O 1
ATOM 4953 N N . THR B 1 315 ? 17.5 -11.219 6.469 1 98.12 315 THR B N 1
ATOM 4954 C CA . THR B 1 315 ? 17.562 -12.68 6.539 1 98.12 315 THR B CA 1
ATOM 4955 C C . THR B 1 315 ? 17.031 -13.305 5.25 1 98.12 315 THR B C 1
ATOM 4957 O O . THR B 1 315 ? 16.062 -12.82 4.676 1 98.12 315 THR B O 1
ATOM 4960 N N . LEU B 1 316 ? 17.672 -14.398 4.879 1 98.56 316 LEU B N 1
ATOM 4961 C CA . LEU B 1 316 ? 17.203 -15.133 3.711 1 98.56 316 LEU B CA 1
ATOM 4962 C C . LEU B 1 316 ? 16.016 -16.016 4.062 1 98.56 316 LEU B C 1
ATOM 4964 O O . LEU B 1 316 ? 16.016 -16.672 5.109 1 98.56 316 LEU B O 1
ATOM 4968 N N . ILE B 1 317 ? 15 -15.992 3.281 1 98.31 317 ILE B N 1
ATOM 4969 C CA . ILE B 1 317 ? 13.875 -16.906 3.363 1 98.31 317 ILE B CA 1
ATOM 4970 C C . ILE B 1 317 ? 13.867 -17.828 2.146 1 98.31 317 ILE B C 1
ATOM 4972 O O . ILE B 1 317 ? 13.578 -17.391 1.03 1 98.31 317 ILE B O 1
ATOM 4976 N N . ASP B 1 318 ? 14.195 -19 2.365 1 97.88 318 ASP B N 1
ATOM 4977 C CA . ASP B 1 318 ? 14.203 -20.031 1.328 1 97.88 318 ASP B CA 1
ATOM 4978 C C . ASP B 1 318 ? 12.812 -20.625 1.137 1 97.88 318 ASP B C 1
ATOM 4980 O O . ASP B 1 318 ? 12.219 -21.141 2.084 1 97.88 318 ASP B O 1
ATOM 4984 N N . ARG B 1 319 ? 12.297 -20.5 -0.188 1 97.06 319 ARG B N 1
ATOM 4985 C CA . ARG B 1 319 ? 10.969 -21.031 -0.464 1 97.06 319 ARG B CA 1
ATOM 4986 C C . ARG B 1 319 ? 10.992 -21.953 -1.68 1 97.06 319 ARG B C 1
ATOM 4988 O O . ARG B 1 319 ? 11.898 -22.781 -1.822 1 97.06 319 ARG B O 1
ATOM 4995 N N . GLU B 1 320 ? 10 -21.812 -2.584 1 96.31 320 GLU B N 1
ATOM 4996 C CA . GLU B 1 320 ? 9.781 -22.844 -3.588 1 96.31 320 GLU B CA 1
ATOM 4997 C C . GLU B 1 320 ? 10.398 -22.469 -4.926 1 96.31 320 GLU B C 1
ATOM 4999 O O . GLU B 1 320 ? 10.516 -23.297 -5.824 1 96.31 320 GLU B O 1
ATOM 5004 N N . SER B 1 321 ? 10.93 -21.266 -5.074 1 98.19 321 SER B N 1
ATOM 5005 C CA . SER B 1 321 ? 11.188 -20.734 -6.41 1 98.19 321 SER B CA 1
ATOM 5006 C C . SER B 1 321 ? 12.625 -21 -6.848 1 98.19 321 SER B C 1
ATOM 5008 O O . SER B 1 321 ? 13.062 -20.5 -7.879 1 98.19 321 SER B O 1
ATOM 5010 N N . VAL B 1 322 ? 13.414 -21.75 -6.062 1 98.44 322 VAL B N 1
ATOM 5011 C CA . VAL B 1 322 ? 14.797 -22.047 -6.422 1 98.44 322 VAL B CA 1
ATOM 5012 C C . VAL B 1 322 ? 15.008 -23.562 -6.43 1 98.44 322 VAL B C 1
ATOM 5014 O O . VAL B 1 322 ? 14.68 -24.25 -5.457 1 98.44 322 VAL B O 1
ATOM 5017 N N . ASP B 1 323 ? 15.508 -24.062 -7.531 1 97.06 323 ASP B N 1
ATOM 5018 C CA . ASP B 1 323 ? 15.875 -25.469 -7.641 1 97.06 323 ASP B CA 1
ATOM 5019 C C . ASP B 1 323 ? 17.375 -25.672 -7.426 1 97.06 323 ASP B C 1
ATOM 5021 O O . ASP B 1 323 ? 18.156 -24.75 -7.664 1 97.06 323 ASP B O 1
ATOM 5025 N N . LYS B 1 324 ? 17.688 -26.844 -6.926 1 93.56 324 LYS B N 1
ATOM 5026 C CA . LYS B 1 324 ? 19.094 -27.219 -6.824 1 93.56 324 LYS B CA 1
ATOM 5027 C C . LYS B 1 324 ? 19.594 -27.891 -8.109 1 93.56 324 LYS B C 1
ATOM 5029 O O . LYS B 1 324 ? 18.875 -28.688 -8.711 1 93.56 324 LYS B O 1
ATOM 5034 N N . ARG B 1 325 ? 20.734 -27.375 -8.539 1 88.44 325 ARG B N 1
ATOM 5035 C CA . ARG B 1 325 ? 21.297 -27.922 -9.766 1 88.44 325 ARG B CA 1
ATOM 5036 C C . ARG B 1 325 ? 22.594 -28.672 -9.484 1 88.44 325 ARG B C 1
ATOM 5038 O O . ARG B 1 325 ? 23.312 -28.344 -8.523 1 88.44 325 ARG B O 1
#

pLDDT: mean 90.39, std 12.91, range [34.03, 98.88]

Radius of gyration: 27.85 Å; Cα contacts (8 Å, |Δi|>4): 1375; chains: 2; bounding box: 68×82×65 Å

Sequence (650 aa):
MKTIADIAKLAGVAKSTVSRYLNGGSVSLQTKKKIEQIIQEQNYIPNTFAQSLKAKKTNMIGAIVPRLDSYATSQTLTGMDKELRVQNYHLLISNTNQEQQREIEAIYDFARQKVSGIILLAAEVTEAHLTALKKVDIPVILVGQKHSQLHSLIHDDFKAGYIMGKHILESGHQQIAYLGVTEKDEAVGIKRKQGFQKAIAEHHCEIQYYETSFKIKDAIEVASNIFDASLPSIAVCATDNIALGVMKAAHARGIRIPEQLSITGFGGYDTSEIVHPALTTVHYAYLQAGELSAQQIIQLVEDQSVNMCSTLDVTLIDRESVDKRMKTIADIAKLAGVAKSTVSRYLNGGSVSLQTKKKIEQIIQEQNYIPNTFAQSLKAKKTNMIGAIVPRLDSYATSQTLTGMDKELRVQNYHLLISNTNQEQQREIEAIYDFARQKVSGIILLAAEVTEAHLTALKKVDIPVILVGQKHSQLHSLIHDDFKAGYIMGKHILESGHQQIAYLGVTEKDEAVGIKRKQGFQKAIAEHHCEIQYYETSFKIKDAIEVASNIFDASLPSIAVCATDNIALGVMKAAHARGIRIPEQLSITGFGGYDTSEIVHPALTTVHYAYLQAGELSAQQIIQLVEDQSVNMCSTLDVTLIDRESVDKR

Organism: NCBI:txid1402861

Secondary structure (DSSP, 8-state):
---HHHHHHHHTS-HHHHHHHHTT----HHHHHHHHHHHHHHT----HHHHTTS----SEEEEEES-SS-HHHHHHHHHHHHHHHHTT-EEEEEE-TT-HHHHHHHHHHHHHTT-SEEEEE-S---HHHHHHHHHHT--EEEESS--TTSEEEEE-HHHHHHHHHHHHHHHT--EEEEEE--TTSIIIIIIIHHHHHHHHTTS--EEEEEE--SSHHHHHHHHHHHHHH---SEEEESSHHHHHHHHHHHHHTT--TTTT-EEEEEE--HHHHHSSSPPEEEEE-HHHHHHHHHHHHHHHHTT----SEEEE-EEEE--SS----/---HHHHHHHHTS-HHHHHHHHTT----HHHHHHHHHHHHHHT----HHHHTTS----SEEEEEES-SS-HHHHHHHHHHHHHHHHTT-EEEEEE-TT-HHHHHHHHHHHHHTT-SEEEEE-S---HHHHHHHHHHT--EEEESS--TTSEEEEE-HHHHHHHHHHHHHHHT--EEEEEE--TTSIIIIIIIHHHHHHHHTTS--EEEEEE--SSHHHHHHHHHHHHHH---SEEEESSHHHHHHHHHHHHHTT--TTTT-EEEEEE--HHHHHSSSPPEEEEE-HHHHHHHHHHHHHHHHTT----SEEEE-EEEE--SS----

Solvent-accessible surface area (backbone atoms only — not comparable to full-atom values): 32696 Å² total; per-residue (Å²): 129,74,44,61,61,50,51,9,60,73,58,73,45,55,48,65,53,45,49,27,47,76,69,70,40,91,62,58,71,72,55,47,52,46,46,50,50,47,27,62,76,62,65,46,64,79,54,68,59,59,74,71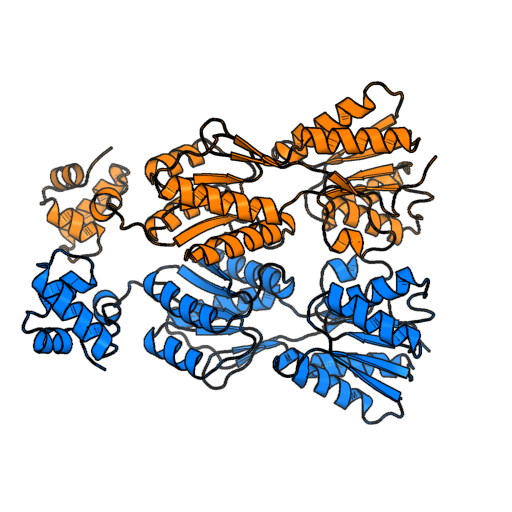,41,73,48,70,76,39,54,31,35,33,36,38,35,37,48,65,81,33,68,63,48,24,35,18,49,50,19,23,48,56,44,27,46,77,72,66,31,43,59,38,36,37,73,30,72,72,35,66,69,43,48,49,49,48,54,54,50,40,50,74,67,43,37,34,23,36,40,38,38,50,69,68,87,51,71,68,46,54,50,52,46,61,71,64,69,49,46,57,33,32,39,65,34,80,51,98,89,38,32,15,38,30,61,48,32,34,56,46,18,24,56,50,25,44,52,42,53,75,25,46,61,44,38,37,35,36,42,31,42,58,63,73,32,44,49,62,29,37,38,17,47,49,16,25,48,60,45,41,63,87,49,95,55,51,74,46,82,45,77,41,55,83,41,36,72,48,18,24,56,55,39,45,55,42,54,71,73,57,73,40,48,27,39,43,18,63,27,41,43,26,29,48,13,34,48,34,39,31,54,76,68,68,50,48,62,17,82,58,33,14,42,29,26,29,44,60,52,73,62,36,65,45,33,66,57,21,44,17,22,30,32,50,58,34,38,56,51,12,30,50,51,36,53,48,40,50,34,44,57,68,72,43,90,69,69,54,68,44,74,42,74,64,47,79,42,87,52,51,12,59,53,78,93,130,73,45,60,61,50,50,8,60,74,57,72,45,54,49,66,54,45,50,27,46,76,68,68,41,90,59,58,71,72,56,46,54,46,45,51,51,47,29,60,75,62,64,47,61,78,55,67,57,60,74,71,42,71,47,68,77,39,54,30,35,33,35,39,34,38,47,64,82,34,68,63,48,24,36,19,49,51,20,24,46,56,43,26,47,78,70,67,32,43,59,37,37,36,74,30,72,72,34,66,69,43,48,49,49,48,53,53,49,40,50,73,67,44,38,34,22,36,39,39,39,51,68,67,87,50,69,68,46,54,51,52,46,61,70,64,68,49,46,58,34,32,38,64,34,81,50,97,88,38,32,15,38,28,62,48,32,35,56,47,18,24,55,50,27,43,52,42,54,74,25,46,62,43,38,37,34,36,41,33,40,59,62,72,32,44,47,61,29,37,38,17,47,49,16,24,48,60,46,42,63,86,47,94,54,50,74,47,83,45,74,41,55,81,42,36,72,48,18,24,55,53,39,45,56,43,54,72,73,55,73,40,47,28,40,44,18,64,26,41,44,27,28,48,12,34,49,34,39,32,55,76,67,70,50,46,61,18,85,57,32,14,43,29,25,30,44,59,52,74,63,37,65,47,34,65,57,23,45,17,23,31,32,50,58,33,38,56,51,12,28,51,51,37,54,47,40,51,34,44,57,68,72,42,90,67,71,54,67,44,74,41,73,63,45,79,44,87,54,50,12,59,52,78,93

InterPro domains:
  IPR000843 LacI-type HTH domain [PF00356] (3-47)
  IPR000843 LacI-type HTH domain [PR00036] (3-13)
  IPR000843 LacI-type HTH domain [PR00036] (13-23)
  IPR000843 LacI-type HTH domain [PS50932] (2-55)
  IPR000843 LacI-type HTH domain [SM00354] (1-70)
  IPR000843 LacI-type HTH domain [cd01392] (5-55)
  IPR001387 Cro/C1-type, helix-turn-helix domain [PS50943] (3-45)
  IPR010982 Lambda repressor-like, DNA-binding domain superfamily [G3DSA:1.10.260.40] (3-58)
  IPR010982 Lambda repressor-like, DNA-binding domain superfamily [SSF47413] (2-59)
  IPR028082 Periplasmic binding protein-like I [SSF53822] (57-316)
  IPR046335 Transcriptional regulator LacI/GalR-like, sensor domain [PF13377] (167-322)